Protein AF-A0A3A5ZE12-F1 (afdb_monomer)

Secondary structure (DSSP, 8-state):
-HHHHHHHHHSSSS---TTTS--HHHHHHHHHHHHHHHHS-TTHHHHHHHHHHHHHT-STTHHHHHHHHHHHHHHHTT-HHHHHHHHHHHHHHHHHTT-HHHHHHHHHHHHHHHHHH--SHHHHHHHHHHHHHHHHTT-HHHHHHHHHHHHHHHHHTT-HHHHHHHHHHHHHHHHHTT-HHHHHHHHHHHHHT--TTS-HHHHHHHHHHHHHHHHHTT-HHHHHHHHHHHHHHHHHHHHH-GGGHHHHHHHHHHHHHHHHHHHHHTT-HHHHHHHHHHHHHT--TTS-HHHHHHHHHHHHHHHHHTT-HHHHHHHHHHHHHHHHHH-HHHHHHHHHHHHHHHHHHT-HHHHHHHHHHHHHHHHHHHHHHHHHHHHHHHHHHHHHHHHHHHHHHHHHHHHHHHHHHHHHHHHHHHHHHHHHHHHHHHHHHHHHHHHHHHHHHHHHHHHHHHHHHHHHHHHHHHHHHHHHHHHHHSSS---HHHHHHHHHHHHHHHHHHHHHHHHHHHHHHHHTT-PPP--EEEEHHHHHHHHHHHHHT-TT-SEEEEEEES-S--EEEE-HHHHHHHHHHHHPPPTT----EEEEEEEEEETTTTEEEEEEET-GGGS-SSS-HHHHHHHHHHHHHHHHTT--EEEETT-TTSSEEEEEEE---

Structure (mmCIF, N/CA/C/O backbone):
data_AF-A0A3A5ZE12-F1
#
_entry.id   AF-A0A3A5ZE12-F1
#
loop_
_atom_site.group_PDB
_atom_site.id
_atom_site.type_symbol
_atom_site.label_atom_id
_atom_site.label_alt_id
_atom_site.label_comp_id
_atom_site.label_asym_id
_atom_site.label_entity_id
_atom_site.label_seq_id
_atom_site.pdbx_PDB_ins_code
_atom_site.Cartn_x
_atom_site.Cartn_y
_atom_site.Cartn_z
_atom_site.occupancy
_atom_site.B_iso_or_equiv
_atom_site.auth_seq_id
_atom_site.auth_comp_id
_atom_site.auth_asym_id
_atom_site.auth_atom_id
_atom_site.pdbx_PDB_model_num
ATOM 1 N N . MET A 1 1 ? -25.108 -9.020 -51.734 1.00 42.91 1 MET A N 1
ATOM 2 C CA . MET A 1 1 ? -24.804 -9.580 -50.394 1.00 42.91 1 MET A CA 1
ATOM 3 C C . MET A 1 1 ? -23.567 -10.488 -50.335 1.00 42.91 1 MET A C 1
ATOM 5 O O . MET A 1 1 ? -22.841 -10.381 -49.362 1.00 42.91 1 MET A O 1
ATOM 9 N N . LYS A 1 2 ? -23.220 -11.293 -51.356 1.00 32.78 2 LYS A N 1
ATOM 10 C CA . LYS A 1 2 ? -21.993 -12.132 -51.322 1.00 32.78 2 LYS A CA 1
ATOM 11 C C . LYS A 1 2 ? -20.644 -11.389 -51.457 1.00 32.78 2 LYS A C 1
ATOM 13 O O . LYS A 1 2 ? -19.633 -11.921 -51.027 1.00 32.78 2 LYS A O 1
ATOM 18 N N . ARG A 1 3 ? -20.609 -10.152 -51.980 1.00 30.02 3 ARG A N 1
ATOM 19 C CA . ARG A 1 3 ? -19.374 -9.330 -52.043 1.00 30.02 3 ARG A CA 1
ATOM 20 C C . ARG A 1 3 ? -19.064 -8.539 -50.760 1.00 30.02 3 ARG A C 1
ATOM 22 O O . ARG A 1 3 ? -17.924 -8.144 -50.570 1.00 30.02 3 ARG A O 1
ATOM 29 N N . ILE A 1 4 ? -20.040 -8.370 -49.864 1.00 37.66 4 ILE A N 1
ATOM 30 C CA . ILE A 1 4 ? -19.838 -7.712 -48.557 1.00 37.66 4 ILE A CA 1
ATOM 31 C C . ILE A 1 4 ? -19.303 -8.718 -47.524 1.00 37.66 4 ILE A C 1
ATOM 33 O O . ILE A 1 4 ? -18.450 -8.371 -46.717 1.00 37.66 4 ILE A O 1
ATOM 37 N N . LEU A 1 5 ? -19.696 -9.995 -47.616 1.00 32.47 5 LEU A N 1
ATOM 38 C CA . LEU A 1 5 ? -19.154 -11.057 -46.758 1.00 32.47 5 LEU A CA 1
ATOM 39 C C . LEU A 1 5 ? -17.683 -11.408 -47.055 1.00 32.47 5 LEU A C 1
ATOM 41 O O . LEU A 1 5 ? -16.949 -11.743 -46.131 1.00 32.47 5 LEU A O 1
ATOM 45 N N . ILE A 1 6 ? -17.220 -11.266 -48.303 1.00 34.75 6 ILE A N 1
ATOM 46 C CA . ILE A 1 6 ? -15.806 -11.500 -48.655 1.00 34.75 6 ILE A CA 1
ATOM 47 C C . ILE A 1 6 ? -14.908 -10.346 -48.171 1.00 34.75 6 ILE A C 1
ATOM 49 O O . ILE A 1 6 ? -13.786 -10.596 -47.744 1.00 34.75 6 ILE A O 1
ATOM 53 N N . LEU A 1 7 ? -15.405 -9.102 -48.124 1.00 31.80 7 LEU A N 1
ATOM 54 C CA . LEU A 1 7 ? -14.651 -7.987 -47.532 1.00 31.80 7 LEU A CA 1
ATOM 55 C C . LEU A 1 7 ? -14.525 -8.093 -46.002 1.00 31.80 7 LEU A C 1
ATOM 57 O O . LEU A 1 7 ? -13.509 -7.683 -45.451 1.00 31.80 7 LEU A O 1
ATOM 61 N N . ILE A 1 8 ? -15.504 -8.696 -45.321 1.00 36.19 8 ILE A N 1
ATOM 62 C CA . ILE A 1 8 ? -15.437 -8.928 -43.869 1.00 36.19 8 ILE A CA 1
ATOM 63 C C . ILE A 1 8 ? -14.463 -10.073 -43.528 1.00 36.19 8 ILE A C 1
ATOM 65 O O . ILE A 1 8 ? -13.807 -10.020 -42.493 1.00 36.19 8 ILE A O 1
ATOM 69 N N . HIS A 1 9 ? -14.283 -11.066 -44.408 1.00 27.56 9 HIS A N 1
ATOM 70 C CA . HIS A 1 9 ? -13.267 -12.116 -44.222 1.00 27.56 9 HIS A CA 1
ATOM 71 C C . HIS A 1 9 ? -11.833 -11.672 -44.563 1.00 27.56 9 HIS A C 1
ATOM 73 O O . HIS A 1 9 ? -10.890 -12.189 -43.973 1.00 27.56 9 HIS A O 1
ATOM 79 N N . VAL A 1 10 ? -11.640 -10.677 -45.438 1.00 31.19 10 VAL A N 1
ATOM 80 C CA . VAL A 1 10 ? -10.299 -10.120 -45.722 1.00 31.19 10 VAL A CA 1
ATOM 81 C C . VAL A 1 10 ? -9.859 -9.095 -44.660 1.00 31.19 10 VAL A C 1
ATOM 83 O O . VAL A 1 10 ? -8.667 -8.967 -44.401 1.00 31.19 10 VAL A O 1
ATOM 86 N N . LEU A 1 11 ? -10.796 -8.456 -43.947 1.00 33.34 11 LEU A N 1
ATOM 87 C CA . LEU A 1 11 ? -10.498 -7.626 -42.766 1.00 33.34 11 LEU A CA 1
ATOM 88 C C . LEU A 1 11 ? -10.143 -8.438 -41.503 1.00 33.34 11 LEU A C 1
ATOM 90 O O . LEU A 1 11 ? -9.553 -7.882 -40.581 1.00 33.34 11 LEU A O 1
ATOM 94 N N . PHE A 1 12 ? -10.437 -9.744 -41.473 1.00 34.06 12 PHE A N 1
ATOM 95 C CA . PHE A 1 12 ? -10.128 -10.637 -40.345 1.00 34.06 12 PHE A CA 1
ATOM 96 C C . PHE A 1 12 ? -8.937 -11.585 -40.576 1.00 34.06 12 PHE A C 1
ATOM 98 O O . PHE A 1 12 ? -8.548 -12.298 -39.658 1.00 34.06 12 PHE A O 1
ATOM 105 N N . CYS A 1 13 ? -8.320 -11.595 -41.764 1.00 29.05 13 CYS A N 1
ATOM 106 C CA . CYS A 1 13 ? -7.196 -12.494 -42.091 1.00 29.05 13 CYS A CA 1
ATOM 107 C C . CYS A 1 13 ? -5.897 -11.773 -42.506 1.00 29.05 13 CYS A C 1
ATOM 109 O O . CYS A 1 13 ? -4.994 -12.399 -43.051 1.00 29.05 13 CYS A O 1
ATOM 111 N N . GLY A 1 14 ? -5.773 -10.473 -42.214 1.00 31.03 14 GLY A N 1
ATOM 112 C CA . GLY A 1 14 ? -4.544 -9.689 -42.417 1.00 31.03 14 GLY A CA 1
ATOM 113 C C . GLY A 1 14 ? -3.763 -9.348 -41.140 1.00 31.03 14 GLY A C 1
ATOM 114 O O . GLY A 1 14 ? -2.782 -8.616 -41.216 1.00 31.03 14 GLY A O 1
ATOM 115 N N . TYR A 1 15 ? -4.177 -9.847 -39.972 1.00 34.88 15 TYR A N 1
ATOM 116 C CA . TYR A 1 15 ? -3.511 -9.587 -38.692 1.00 34.88 15 TYR A CA 1
ATOM 117 C C . TYR A 1 15 ? -2.670 -10.788 -38.262 1.00 34.88 15 TYR A C 1
ATOM 119 O O . TYR A 1 15 ? -3.029 -11.527 -37.351 1.00 34.88 15 TYR A O 1
ATOM 127 N N . ILE A 1 16 ? -1.517 -10.970 -38.902 1.00 28.91 16 ILE A N 1
ATOM 128 C CA . ILE A 1 16 ? -0.431 -11.735 -38.286 1.00 28.91 16 ILE A CA 1
ATOM 129 C C . ILE A 1 16 ? 0.417 -10.715 -37.529 1.00 28.91 16 ILE A C 1
ATOM 131 O O . ILE A 1 16 ? 1.298 -10.066 -38.084 1.00 28.91 16 ILE A O 1
ATOM 135 N N . CYS A 1 17 ? 0.069 -10.520 -36.259 1.00 33.88 17 CYS A N 1
ATOM 136 C CA . CYS A 1 17 ? 0.904 -9.823 -35.292 1.00 33.88 17 CYS A CA 1
ATOM 137 C C . CYS A 1 17 ? 2.052 -10.767 -34.894 1.00 33.88 17 CYS A C 1
ATOM 139 O O . CYS A 1 17 ? 1.764 -11.827 -34.340 1.00 33.88 17 CYS A O 1
ATOM 141 N N . PRO A 1 18 ? 3.335 -10.427 -35.109 1.00 34.88 18 PRO A N 1
ATOM 142 C CA . PRO A 1 18 ? 4.434 -11.285 -34.659 1.00 34.88 18 PRO A CA 1
ATOM 143 C C . PRO A 1 18 ? 4.606 -11.306 -33.131 1.00 34.88 18 PRO A C 1
ATOM 145 O O . PRO A 1 18 ? 5.310 -12.164 -32.617 1.00 34.88 18 PRO A O 1
ATOM 148 N N . LEU A 1 19 ? 3.984 -10.372 -32.400 1.00 41.72 19 LEU A N 1
ATOM 149 C CA . LEU A 1 19 ? 4.174 -10.194 -30.951 1.00 41.72 19 LEU A CA 1
ATOM 150 C C . LEU A 1 19 ? 3.008 -10.703 -30.087 1.00 41.72 19 LEU A C 1
ATOM 152 O O . LEU A 1 19 ? 3.126 -10.721 -28.867 1.00 41.72 19 LEU A O 1
ATOM 156 N N . LEU A 1 20 ? 1.897 -11.119 -30.703 1.00 37.81 20 LEU A N 1
ATOM 157 C CA . LEU A 1 20 ? 0.703 -11.634 -30.011 1.00 37.81 20 LEU A CA 1
ATOM 158 C C . LEU A 1 20 ? 0.086 -12.865 -30.690 1.00 37.81 20 LEU A C 1
ATOM 160 O O . LEU A 1 20 ? -1.013 -13.275 -30.324 1.00 37.81 20 LEU A O 1
ATOM 164 N N . ALA A 1 21 ? 0.768 -13.478 -31.663 1.00 37.25 21 ALA A N 1
ATOM 165 C CA . ALA A 1 21 ? 0.432 -14.851 -32.014 1.00 37.25 21 ALA A CA 1
ATOM 166 C C . ALA A 1 21 ? 0.634 -15.701 -30.751 1.00 37.25 21 ALA A C 1
ATOM 168 O O . ALA A 1 21 ? 1.714 -15.651 -30.162 1.00 37.25 21 ALA A O 1
ATOM 169 N N . GLU A 1 22 ? -0.395 -16.437 -30.314 1.00 45.94 22 GLU A N 1
ATOM 170 C CA . GLU A 1 22 ? -0.215 -17.509 -29.334 1.00 45.94 22 GLU A CA 1
ATOM 171 C C . GLU A 1 22 ? 0.914 -18.395 -29.854 1.00 45.94 22 GLU A C 1
ATOM 173 O O . GLU A 1 22 ? 0.759 -19.107 -30.850 1.00 45.94 22 GLU A O 1
ATOM 178 N N . ASP A 1 23 ? 2.088 -18.276 -29.235 1.00 59.88 23 ASP A N 1
ATOM 179 C CA . ASP A 1 23 ? 3.236 -19.069 -29.619 1.00 59.88 23 ASP A CA 1
ATOM 180 C C . ASP A 1 23 ? 2.893 -20.520 -29.288 1.00 59.88 23 ASP A C 1
ATOM 182 O O . ASP A 1 23 ? 2.953 -20.968 -28.141 1.00 59.88 23 ASP A O 1
ATOM 186 N N . THR A 1 24 ? 2.473 -21.255 -30.315 1.00 62.84 24 THR A N 1
ATOM 187 C CA . THR A 1 24 ? 2.151 -22.680 -30.216 1.00 62.84 24 THR A CA 1
ATOM 188 C C . THR A 1 24 ? 3.301 -23.481 -29.592 1.00 62.84 24 THR A C 1
ATOM 190 O O . THR A 1 24 ? 3.052 -24.526 -28.990 1.00 62.84 24 THR A O 1
ATOM 193 N N . GLY A 1 25 ? 4.546 -22.991 -29.674 1.00 75.75 25 GLY A N 1
ATOM 194 C CA . GLY A 1 25 ? 5.701 -23.529 -28.961 1.00 75.75 25 GLY A CA 1
ATOM 195 C C . GLY A 1 25 ? 5.651 -23.273 -27.453 1.00 75.75 25 GLY A C 1
ATOM 196 O O . GLY A 1 25 ? 5.839 -24.211 -26.678 1.00 75.75 25 GLY A O 1
ATOM 197 N N . ALA A 1 26 ? 5.336 -22.049 -27.026 1.00 81.06 26 ALA A N 1
ATOM 198 C CA . ALA A 1 26 ? 5.199 -21.695 -25.614 1.00 81.06 26 ALA A CA 1
ATOM 199 C C . ALA A 1 26 ? 4.070 -22.476 -24.922 1.00 81.06 26 ALA A C 1
ATOM 201 O O . ALA A 1 26 ? 4.271 -22.980 -23.818 1.00 81.06 26 ALA A O 1
ATOM 202 N N . VAL A 1 27 ? 2.917 -22.645 -25.581 1.00 83.06 27 VAL A N 1
ATOM 203 C CA . VAL A 1 27 ? 1.800 -23.454 -25.052 1.00 83.06 27 VAL A CA 1
ATOM 204 C C . VAL A 1 27 ? 2.215 -24.920 -24.909 1.00 83.06 27 VAL A C 1
ATOM 206 O O . VAL A 1 27 ? 2.081 -25.497 -23.833 1.00 83.06 27 VAL A O 1
ATOM 209 N N . ARG A 1 28 ? 2.833 -25.511 -25.943 1.00 86.62 28 ARG A N 1
ATOM 210 C CA . ARG A 1 28 ? 3.355 -26.890 -25.870 1.00 86.62 28 ARG A CA 1
ATOM 211 C C . ARG A 1 28 ? 4.376 -27.074 -24.748 1.00 86.62 28 ARG A C 1
ATOM 213 O O . ARG A 1 28 ? 4.396 -28.122 -24.105 1.00 86.62 28 ARG A O 1
ATOM 220 N N . TYR A 1 29 ? 5.232 -26.080 -24.520 1.00 89.06 29 TYR A N 1
ATOM 221 C CA . TYR A 1 29 ? 6.212 -26.115 -23.439 1.00 89.06 29 TYR A CA 1
ATOM 222 C C . TYR A 1 29 ? 5.541 -26.069 -22.058 1.00 89.06 29 TYR A C 1
ATOM 224 O O . TYR A 1 29 ? 5.881 -26.877 -21.190 1.00 89.06 29 TYR A O 1
ATOM 232 N N . GLN A 1 30 ? 4.546 -25.192 -21.873 1.00 91.44 30 GLN A N 1
ATOM 233 C CA . GLN A 1 30 ? 3.726 -25.140 -20.657 1.00 91.44 30 GLN A CA 1
ATOM 234 C C . GLN A 1 30 ? 3.054 -26.486 -20.388 1.00 91.44 30 GLN A C 1
ATOM 236 O O . GLN A 1 30 ? 3.224 -27.047 -19.305 1.00 91.44 30 GLN A O 1
ATOM 241 N N . ASP A 1 31 ? 2.375 -27.041 -21.392 1.00 90.31 31 ASP A N 1
ATOM 242 C CA . ASP A 1 31 ? 1.675 -28.321 -21.288 1.00 90.31 31 ASP A CA 1
ATOM 243 C C . ASP A 1 31 ? 2.627 -29.464 -20.935 1.00 90.31 31 ASP A C 1
ATOM 245 O O . ASP A 1 31 ? 2.305 -30.310 -20.101 1.00 90.31 31 ASP A O 1
ATOM 249 N N . SER A 1 32 ? 3.827 -29.484 -21.522 1.00 93.06 32 SER A N 1
ATOM 250 C CA . SER A 1 32 ? 4.834 -30.501 -21.215 1.00 93.06 32 SER A CA 1
ATOM 251 C C . SER A 1 32 ? 5.255 -30.462 -19.744 1.00 93.06 32 SER A C 1
ATOM 253 O O . SER A 1 32 ? 5.360 -31.513 -19.113 1.00 93.06 32 SER A O 1
ATOM 255 N N . ILE A 1 33 ? 5.484 -29.270 -19.186 1.00 92.50 33 ILE A N 1
ATOM 256 C CA . ILE A 1 33 ? 5.850 -29.098 -17.772 1.00 92.50 33 ILE A CA 1
ATOM 257 C C . ILE A 1 33 ? 4.685 -29.492 -16.859 1.00 92.50 33 ILE A C 1
ATOM 259 O O . ILE A 1 33 ? 4.870 -30.224 -15.883 1.00 92.50 33 ILE A O 1
ATOM 263 N N . LEU A 1 34 ? 3.473 -29.039 -17.179 1.00 94.25 34 LEU A N 1
ATOM 264 C CA . LEU A 1 34 ? 2.285 -29.339 -16.382 1.00 94.25 34 LEU A CA 1
ATOM 265 C C . LEU A 1 34 ? 1.956 -30.835 -16.391 1.00 94.25 34 LEU A C 1
ATOM 267 O O . LEU A 1 34 ? 1.650 -31.397 -15.341 1.00 94.25 34 LEU A O 1
ATOM 271 N N . LYS A 1 35 ? 2.140 -31.512 -17.529 1.00 95.69 35 LYS A N 1
ATOM 272 C CA . LYS A 1 35 ? 1.979 -32.964 -17.635 1.00 95.69 35 LYS A CA 1
ATOM 273 C C . LYS A 1 35 ? 2.944 -33.712 -16.718 1.00 95.69 35 LYS A C 1
ATOM 275 O O . LYS A 1 35 ? 2.540 -34.679 -16.080 1.00 95.69 35 LYS A O 1
ATOM 280 N N . VAL A 1 36 ? 4.197 -33.262 -16.607 1.00 95.62 36 VAL A N 1
ATOM 281 C CA . VAL A 1 36 ? 5.144 -33.832 -15.635 1.00 95.62 36 VAL A CA 1
ATOM 282 C C . VAL A 1 36 ? 4.627 -33.622 -14.212 1.00 95.62 36 VAL A C 1
ATOM 284 O O . VAL A 1 36 ? 4.564 -34.589 -13.454 1.00 95.62 36 VAL A O 1
ATOM 287 N N . ALA A 1 37 ? 4.178 -32.413 -13.861 1.00 95.06 37 ALA A N 1
ATOM 288 C CA . ALA A 1 37 ? 3.614 -32.141 -12.536 1.00 95.06 37 ALA A CA 1
ATOM 289 C C . ALA A 1 37 ? 2.429 -33.064 -12.196 1.00 95.06 37 ALA A C 1
ATOM 291 O O . ALA A 1 37 ? 2.332 -33.558 -11.070 1.00 95.06 37 ALA A O 1
ATOM 292 N N . ASP A 1 38 ? 1.559 -33.343 -13.167 1.00 94.94 38 ASP A N 1
ATOM 293 C CA . ASP A 1 38 ? 0.382 -34.196 -12.979 1.00 94.94 38 ASP A CA 1
ATOM 294 C C . ASP A 1 38 ? 0.743 -35.672 -12.750 1.00 94.94 38 ASP A C 1
ATOM 296 O O . ASP A 1 38 ? 0.032 -36.366 -12.021 1.00 94.94 38 ASP A O 1
ATOM 300 N N . THR A 1 39 ? 1.878 -36.141 -13.285 1.00 96.94 39 THR A N 1
ATOM 301 C CA . THR A 1 39 ? 2.392 -37.497 -13.003 1.00 96.94 39 THR A CA 1
ATOM 302 C C . THR A 1 39 ? 3.013 -37.648 -11.612 1.00 96.94 39 THR A C 1
ATOM 304 O O . THR A 1 39 ? 3.085 -38.763 -11.096 1.00 96.94 39 THR A O 1
ATOM 307 N N . LEU A 1 40 ? 3.449 -36.552 -10.979 1.00 96.88 40 LEU A N 1
ATOM 308 C CA . LEU A 1 40 ? 4.008 -36.581 -9.624 1.00 96.88 40 LEU A CA 1
ATOM 309 C C . LEU A 1 40 ? 2.904 -36.827 -8.586 1.00 96.88 40 LEU A C 1
ATOM 311 O O . LEU A 1 40 ? 1.779 -36.380 -8.791 1.00 96.88 40 LEU A O 1
ATOM 315 N N . PRO A 1 41 ? 3.187 -37.468 -7.438 1.00 95.62 41 PRO A N 1
ATOM 316 C CA . PRO A 1 41 ? 2.190 -37.659 -6.386 1.00 95.62 41 PRO A CA 1
ATOM 317 C C . PRO A 1 41 ? 1.743 -36.317 -5.786 1.00 95.62 41 PRO A C 1
ATOM 319 O O . PRO A 1 41 ? 2.576 -35.436 -5.564 1.00 95.62 41 PRO A O 1
ATOM 322 N N . ALA A 1 42 ? 0.447 -36.188 -5.467 1.00 95.25 42 ALA A N 1
ATOM 323 C CA . ALA A 1 42 ? -0.191 -35.001 -4.874 1.00 95.25 42 ALA A CA 1
ATOM 324 C C . ALA A 1 42 ? 0.251 -34.758 -3.414 1.00 95.25 42 ALA A C 1
ATOM 326 O O . ALA A 1 42 ? -0.520 -34.872 -2.466 1.00 95.25 42 ALA A O 1
ATOM 327 N N . THR A 1 43 ? 1.539 -34.490 -3.250 1.00 95.81 43 THR A N 1
ATOM 328 C CA . THR A 1 43 ? 2.252 -34.298 -1.989 1.00 95.81 43 THR A CA 1
ATOM 329 C C . THR A 1 43 ? 3.206 -33.113 -2.134 1.00 95.81 43 THR A C 1
ATOM 331 O O . THR A 1 43 ? 3.246 -32.446 -3.177 1.00 95.81 43 THR A O 1
ATOM 334 N N . LEU A 1 44 ? 4.054 -32.908 -1.121 1.00 96.44 44 LEU A N 1
ATOM 335 C CA . LEU A 1 44 ? 5.119 -31.911 -1.141 1.00 96.44 44 LEU A CA 1
ATOM 336 C C . LEU A 1 44 ? 5.996 -31.993 -2.402 1.00 96.44 44 LEU A C 1
ATOM 338 O O . LEU A 1 44 ? 6.391 -30.955 -2.914 1.00 96.44 44 LEU A O 1
ATOM 342 N N . VAL A 1 45 ? 6.231 -33.190 -2.954 1.00 97.69 45 VAL A N 1
ATOM 343 C CA . VAL A 1 45 ? 7.042 -33.380 -4.172 1.00 97.69 45 VAL A CA 1
ATOM 344 C C . VAL A 1 45 ? 6.488 -32.577 -5.352 1.00 97.69 45 VAL A C 1
ATOM 346 O O . VAL A 1 45 ? 7.233 -31.857 -6.018 1.00 97.69 45 VAL A O 1
ATOM 349 N N . ARG A 1 46 ? 5.173 -32.648 -5.590 1.00 97.94 46 ARG A N 1
ATOM 350 C CA . ARG A 1 46 ? 4.526 -31.896 -6.672 1.00 97.94 46 ARG A CA 1
ATOM 351 C C . ARG A 1 46 ? 4.531 -30.392 -6.390 1.00 97.94 46 ARG A C 1
ATOM 353 O O . ARG A 1 46 ? 4.772 -29.614 -7.309 1.00 97.94 46 ARG A O 1
ATOM 360 N N . LEU A 1 47 ? 4.316 -29.979 -5.138 1.00 98.12 47 LEU A N 1
ATOM 361 C CA . LEU A 1 47 ? 4.366 -28.562 -4.749 1.00 98.12 47 LEU A CA 1
ATOM 362 C C . LEU A 1 47 ? 5.758 -27.957 -4.952 1.00 98.12 47 LEU A C 1
ATOM 364 O O . LEU A 1 47 ? 5.878 -26.869 -5.507 1.00 98.12 47 LEU A O 1
ATOM 368 N N . THR A 1 48 ? 6.810 -28.672 -4.555 1.00 97.81 48 THR A N 1
ATOM 369 C CA . THR A 1 48 ? 8.202 -28.255 -4.761 1.00 97.81 48 THR A CA 1
ATOM 370 C C . THR A 1 48 ? 8.529 -28.147 -6.250 1.00 97.81 48 THR A C 1
ATOM 372 O O . THR A 1 48 ? 9.091 -27.137 -6.664 1.00 97.81 48 THR A O 1
ATOM 375 N N . TYR A 1 49 ? 8.097 -29.112 -7.069 1.00 97.94 49 TYR A N 1
ATOM 376 C CA . TYR A 1 49 ? 8.272 -29.043 -8.522 1.00 97.94 49 TYR A CA 1
ATOM 377 C C . TYR A 1 49 ? 7.576 -27.818 -9.133 1.00 97.94 49 TYR A C 1
ATOM 379 O O . TYR A 1 49 ? 8.201 -27.044 -9.856 1.00 97.94 49 TYR A O 1
ATOM 387 N N . LEU A 1 50 ? 6.298 -27.594 -8.806 1.00 97.94 50 LEU A N 1
ATOM 388 C CA . LEU A 1 50 ? 5.537 -26.444 -9.309 1.00 97.94 50 LEU A CA 1
ATOM 389 C C . LEU A 1 50 ? 6.127 -25.109 -8.844 1.00 97.94 50 LEU A C 1
ATOM 391 O O . LEU A 1 50 ? 6.182 -24.162 -9.628 1.00 97.94 50 LEU A O 1
ATOM 395 N N . ARG A 1 51 ? 6.616 -25.039 -7.600 1.00 97.69 51 ARG A N 1
ATOM 396 C CA . ARG A 1 51 ? 7.341 -23.876 -7.078 1.00 97.69 51 ARG A CA 1
ATOM 397 C C . ARG A 1 51 ? 8.576 -23.581 -7.915 1.00 97.69 51 ARG A C 1
ATOM 399 O O . ARG A 1 51 ? 8.778 -22.430 -8.284 1.00 97.69 51 ARG A O 1
ATOM 406 N N . ASP A 1 52 ? 9.377 -24.593 -8.230 1.00 96.88 52 ASP A N 1
ATOM 407 C CA . ASP A 1 52 ? 10.599 -24.407 -9.017 1.00 96.88 52 ASP A CA 1
ATOM 408 C C . ASP A 1 52 ? 10.283 -23.945 -10.440 1.00 96.88 52 ASP A C 1
ATOM 410 O O . ASP A 1 52 ? 10.964 -23.067 -10.969 1.00 96.88 52 ASP A O 1
ATOM 414 N N . MET A 1 53 ? 9.214 -24.472 -11.045 1.00 96.44 53 MET A N 1
ATOM 415 C CA . MET A 1 53 ? 8.759 -24.023 -12.362 1.00 96.44 53 MET A CA 1
ATOM 416 C C . MET A 1 53 ? 8.272 -22.572 -12.326 1.00 96.44 53 MET A C 1
ATOM 418 O O . MET A 1 53 ? 8.678 -21.788 -13.181 1.00 96.44 53 MET A O 1
ATOM 422 N N . ALA A 1 54 ? 7.480 -22.183 -11.323 1.00 96.81 54 ALA A N 1
ATOM 423 C CA . ALA A 1 54 ? 7.037 -20.799 -11.153 1.00 96.81 54 ALA A CA 1
ATOM 424 C C . ALA A 1 54 ? 8.213 -19.842 -10.881 1.00 96.81 54 ALA A C 1
ATOM 426 O O . ALA A 1 54 ? 8.283 -18.759 -11.459 1.00 96.81 54 ALA A O 1
ATOM 427 N N . TYR A 1 55 ? 9.177 -20.256 -10.054 1.00 95.75 55 TYR A N 1
ATOM 428 C CA . TYR A 1 55 ? 10.362 -19.464 -9.723 1.00 95.75 55 TYR A CA 1
ATOM 429 C C . TYR A 1 55 ? 11.279 -19.236 -10.932 1.00 95.75 55 TYR A C 1
ATOM 431 O O . TYR A 1 55 ? 11.735 -18.116 -11.157 1.00 95.75 55 TYR A O 1
ATOM 439 N N . LYS A 1 56 ? 11.521 -20.264 -11.751 1.00 95.12 56 LYS A N 1
ATOM 440 C CA . LYS A 1 56 ? 12.370 -20.156 -12.952 1.00 95.12 56 LYS A CA 1
ATOM 441 C C . LYS A 1 56 ? 11.739 -19.344 -14.084 1.00 95.12 56 LYS A C 1
ATOM 443 O O . LYS A 1 56 ? 12.457 -18.868 -14.958 1.00 95.12 56 LYS A O 1
ATOM 448 N N . HIS A 1 57 ? 10.419 -19.179 -14.069 1.00 94.81 57 HIS A N 1
ATOM 449 C CA . HIS A 1 57 ? 9.666 -18.583 -15.168 1.00 94.81 57 HIS A CA 1
ATOM 450 C C . HIS A 1 57 ? 8.823 -17.393 -14.706 1.00 94.81 57 HIS A C 1
ATOM 452 O O . HIS A 1 57 ? 7.616 -17.350 -14.926 1.00 94.81 57 HIS A O 1
ATOM 458 N N . GLN A 1 58 ? 9.440 -16.383 -14.092 1.00 92.81 58 GLN A N 1
ATOM 459 C CA . GLN A 1 58 ? 8.729 -15.180 -13.635 1.00 92.81 58 GLN A CA 1
ATOM 460 C C . GLN A 1 58 ? 8.448 -14.167 -14.763 1.00 92.81 58 GLN A C 1
ATOM 462 O O . GLN A 1 58 ? 8.085 -13.017 -14.501 1.00 92.81 58 GLN A O 1
ATOM 467 N N . TYR A 1 59 ? 8.575 -14.573 -16.025 1.00 90.69 59 TYR A N 1
ATOM 468 C CA . TYR A 1 59 ? 8.352 -13.771 -17.229 1.00 90.69 59 TYR A CA 1
ATOM 469 C C . TYR A 1 59 ? 7.211 -14.334 -18.093 1.00 90.69 59 TYR A C 1
ATOM 471 O O . TYR A 1 59 ? 6.825 -15.500 -17.974 1.00 90.69 59 TYR A O 1
ATOM 479 N N . ALA A 1 60 ? 6.644 -13.486 -18.953 1.00 86.25 60 ALA A N 1
ATOM 480 C CA . ALA A 1 60 ? 5.587 -13.887 -19.875 1.00 86.25 60 ALA A CA 1
ATOM 481 C C . ALA A 1 60 ? 6.139 -14.806 -20.988 1.00 86.25 60 ALA A C 1
ATOM 483 O O . ALA A 1 60 ? 7.296 -14.647 -21.378 1.00 86.25 60 ALA A O 1
ATOM 484 N N . PRO A 1 61 ? 5.340 -15.753 -21.516 1.00 88.25 61 PRO A N 1
ATOM 485 C CA . PRO A 1 61 ? 3.938 -16.037 -21.175 1.00 88.25 61 PRO A CA 1
ATOM 486 C C . PRO A 1 61 ? 3.750 -17.053 -20.027 1.00 88.25 61 PRO A C 1
ATOM 488 O O . PRO A 1 61 ? 2.628 -17.461 -19.747 1.00 88.25 61 PRO A O 1
ATOM 491 N N . TYR A 1 62 ? 4.828 -17.503 -19.381 1.00 92.25 62 TYR A N 1
ATOM 492 C CA . TYR A 1 62 ? 4.825 -18.658 -18.471 1.00 92.25 62 TYR A CA 1
ATOM 493 C C . TYR A 1 62 ? 4.405 -18.341 -17.031 1.00 92.25 62 TYR A C 1
ATOM 495 O O . TYR A 1 62 ? 3.786 -19.170 -16.358 1.00 92.25 62 TYR A O 1
ATOM 503 N N . ASN A 1 63 ? 4.754 -17.145 -16.559 1.00 92.12 63 ASN A N 1
ATOM 504 C CA . ASN A 1 63 ? 4.601 -16.714 -15.171 1.00 92.12 63 ASN A CA 1
ATOM 505 C C . ASN A 1 63 ? 3.201 -16.935 -14.596 1.00 92.12 63 ASN A C 1
ATOM 507 O O . ASN A 1 63 ? 3.070 -17.523 -13.521 1.00 92.12 63 ASN A O 1
ATOM 511 N N . MET A 1 64 ? 2.159 -16.513 -15.311 1.00 93.25 64 MET A N 1
ATOM 512 C CA . MET A 1 64 ? 0.781 -16.638 -14.841 1.00 93.25 64 MET A CA 1
ATOM 513 C C . MET A 1 64 ? 0.367 -18.110 -14.748 1.00 93.25 64 MET A C 1
ATOM 515 O O . MET A 1 64 ? -0.188 -18.525 -13.730 1.00 93.25 64 MET A O 1
ATOM 519 N N . THR A 1 65 ? 0.684 -18.913 -15.767 1.00 95.31 65 THR A N 1
ATOM 520 C CA . THR A 1 65 ? 0.310 -20.332 -15.844 1.00 95.31 65 THR A CA 1
ATOM 521 C C . THR A 1 65 ? 0.887 -21.128 -14.676 1.00 95.31 65 THR A C 1
ATOM 523 O O . THR A 1 65 ? 0.148 -21.781 -13.936 1.00 95.31 65 THR A O 1
ATOM 526 N N . PHE A 1 66 ? 2.201 -21.050 -14.456 1.00 96.69 66 PHE A N 1
ATOM 527 C CA . PHE A 1 66 ? 2.842 -21.843 -13.404 1.00 96.69 66 PHE A CA 1
ATOM 528 C C . PHE A 1 66 ? 2.513 -21.336 -11.998 1.00 96.69 66 PHE A C 1
ATOM 530 O O . PHE A 1 66 ? 2.318 -22.151 -11.096 1.00 96.69 66 PHE A O 1
ATOM 537 N N . SER A 1 67 ? 2.362 -20.021 -11.811 1.00 97.19 67 SER A N 1
ATOM 538 C CA . SER A 1 67 ? 1.938 -19.454 -10.521 1.00 97.19 67 SER A CA 1
ATOM 539 C C . SER A 1 67 ? 0.504 -19.856 -10.168 1.00 97.19 67 SER A C 1
ATOM 541 O O . SER A 1 67 ? 0.237 -20.227 -9.025 1.00 97.19 67 SER A O 1
ATOM 543 N N . THR A 1 68 ? -0.399 -19.875 -11.159 1.00 97.38 68 THR A N 1
ATOM 544 C CA . THR A 1 68 ? -1.785 -20.351 -10.991 1.00 97.38 68 THR A CA 1
ATOM 545 C C . THR A 1 68 ? -1.796 -21.822 -10.603 1.00 97.38 68 THR A C 1
ATOM 547 O O . THR A 1 68 ? -2.408 -22.194 -9.603 1.00 97.38 68 THR A O 1
ATOM 550 N N . ARG A 1 69 ? -1.055 -22.664 -11.338 1.00 97.50 69 ARG A N 1
ATOM 551 C CA . ARG A 1 69 ? -0.996 -24.100 -11.048 1.00 97.50 69 ARG A CA 1
ATOM 552 C C . ARG A 1 69 ? -0.444 -24.380 -9.651 1.00 97.50 69 ARG A C 1
ATOM 554 O O . ARG A 1 69 ? -0.972 -25.262 -8.974 1.00 97.50 69 ARG A O 1
ATOM 561 N N . LEU A 1 70 ? 0.592 -23.650 -9.227 1.00 98.44 70 LEU A N 1
ATOM 562 C CA . LEU A 1 70 ? 1.152 -23.746 -7.879 1.00 98.44 70 LEU A CA 1
ATOM 563 C C . LEU A 1 70 ? 0.111 -23.381 -6.815 1.00 98.44 70 LEU A C 1
ATOM 565 O O . LEU A 1 70 ? -0.089 -24.152 -5.878 1.00 98.44 70 LEU A O 1
ATOM 569 N N . TYR A 1 71 ? -0.554 -22.235 -6.975 1.00 98.12 71 TYR A N 1
ATOM 570 C CA . TYR A 1 71 ? -1.575 -21.753 -6.046 1.00 98.12 71 TYR A CA 1
ATOM 571 C C . TYR A 1 71 ? -2.721 -22.763 -5.892 1.00 98.12 71 TYR A C 1
ATOM 573 O O . TYR A 1 71 ? -3.061 -23.159 -4.778 1.00 98.12 71 TYR A O 1
ATOM 581 N N . GLU A 1 72 ? -3.269 -23.251 -7.008 1.00 98.06 72 GLU A N 1
ATOM 582 C CA . GLU A 1 72 ? -4.362 -24.225 -6.993 1.00 98.06 72 GLU A CA 1
ATOM 583 C C . GLU A 1 72 ? -3.959 -25.565 -6.374 1.00 98.06 72 GLU A C 1
ATOM 585 O O . GLU A 1 72 ? -4.729 -26.148 -5.608 1.00 98.06 72 GLU A O 1
ATOM 590 N N . GLU A 1 73 ? -2.763 -26.072 -6.693 1.00 98.06 73 GLU A N 1
ATOM 591 C CA . GLU A 1 73 ? -2.278 -27.326 -6.117 1.00 98.06 73 GLU A CA 1
ATOM 592 C C . GLU A 1 73 ? -2.080 -27.195 -4.606 1.00 98.06 73 GLU A C 1
ATOM 594 O O . GLU A 1 73 ? -2.508 -28.068 -3.851 1.00 98.06 73 GLU A O 1
ATOM 599 N N . ALA A 1 74 ? -1.474 -26.094 -4.159 1.00 97.94 74 ALA A N 1
ATOM 600 C CA . ALA A 1 74 ? -1.242 -25.834 -2.746 1.00 97.94 74 ALA A CA 1
ATOM 601 C C . ALA A 1 74 ? -2.554 -25.705 -1.973 1.00 97.94 74 ALA A C 1
ATOM 603 O O . ALA A 1 74 ? -2.695 -26.316 -0.913 1.00 97.94 74 ALA A O 1
ATOM 604 N N . ARG A 1 75 ? -3.545 -25.020 -2.552 1.00 97.56 75 ARG A N 1
ATOM 605 C CA . ARG A 1 75 ? -4.890 -24.900 -1.987 1.00 97.56 75 ARG A CA 1
ATOM 606 C C . ARG A 1 75 ? -5.596 -26.252 -1.879 1.00 97.56 75 ARG A C 1
ATOM 608 O O . ARG A 1 75 ? -6.183 -26.558 -0.842 1.00 97.56 75 ARG A O 1
ATOM 615 N N . ARG A 1 76 ? -5.509 -27.107 -2.909 1.00 97.56 76 ARG A N 1
ATOM 616 C CA . ARG A 1 76 ? -6.060 -28.481 -2.868 1.00 97.56 76 ARG A CA 1
ATOM 617 C C . ARG A 1 76 ? -5.410 -29.320 -1.770 1.00 97.56 76 ARG A C 1
ATOM 619 O O . ARG A 1 76 ? -6.103 -30.066 -1.084 1.00 97.56 76 ARG A O 1
ATOM 626 N N . GLN A 1 77 ? -4.100 -29.172 -1.587 1.00 97.62 77 GLN A N 1
ATOM 627 C CA . GLN A 1 77 ? -3.341 -29.864 -0.544 1.00 97.62 77 GLN A CA 1
ATOM 628 C C . GLN A 1 77 ? -3.415 -29.175 0.833 1.00 97.62 77 GLN A C 1
ATOM 630 O O . GLN A 1 77 ? -2.843 -29.692 1.790 1.00 97.62 77 GLN A O 1
ATOM 635 N N . LYS A 1 78 ? -4.116 -28.034 0.953 1.00 96.69 78 LYS A N 1
ATOM 636 C CA . LYS A 1 78 ? -4.202 -27.199 2.167 1.00 96.69 78 LYS A CA 1
ATOM 637 C C . LYS A 1 78 ? -2.826 -26.824 2.734 1.00 96.69 78 LYS A C 1
ATOM 639 O O . LYS A 1 78 ? -2.613 -26.839 3.945 1.00 96.69 78 LYS A O 1
ATOM 644 N N . ASN A 1 79 ? -1.877 -26.512 1.854 1.00 96.94 79 ASN A N 1
ATOM 645 C CA . ASN A 1 79 ? -0.524 -26.123 2.233 1.00 96.94 79 ASN A CA 1
ATOM 646 C C . ASN A 1 79 ? -0.352 -24.601 2.157 1.00 96.94 79 ASN A C 1
ATOM 648 O O . ASN A 1 79 ? -0.012 -24.056 1.106 1.00 96.94 79 ASN A O 1
ATOM 652 N N . ALA A 1 80 ? -0.530 -23.934 3.298 1.00 95.75 80 ALA A N 1
ATOM 653 C CA . ALA A 1 80 ? -0.521 -22.476 3.402 1.00 95.75 80 ALA A CA 1
ATOM 654 C C . ALA A 1 80 ? 0.775 -21.814 2.906 1.00 95.75 80 ALA A C 1
ATOM 656 O O . ALA A 1 80 ? 0.730 -20.740 2.312 1.00 95.75 80 ALA A O 1
ATOM 657 N N . PHE A 1 81 ? 1.935 -22.450 3.106 1.00 96.19 81 PHE A N 1
ATOM 658 C CA . PHE A 1 81 ? 3.217 -21.885 2.679 1.00 96.19 81 PHE A CA 1
ATOM 659 C C . PHE A 1 81 ? 3.309 -21.774 1.151 1.00 96.19 81 PHE A C 1
ATOM 661 O O . PHE A 1 81 ? 3.622 -20.709 0.614 1.00 96.19 81 PHE A O 1
ATOM 668 N N . TYR A 1 82 ? 3.003 -22.864 0.440 1.00 97.25 82 TYR A N 1
ATOM 669 C CA . TYR A 1 82 ? 3.034 -22.878 -1.025 1.00 97.25 82 TYR A CA 1
ATOM 670 C C . TYR A 1 82 ? 1.854 -22.117 -1.635 1.00 97.25 82 TYR A C 1
ATOM 672 O O . TYR A 1 82 ? 2.001 -21.533 -2.708 1.00 97.25 82 TYR A O 1
ATOM 680 N N . GLU A 1 83 ? 0.712 -22.075 -0.946 1.00 97.75 83 GLU A N 1
ATOM 681 C CA . GLU A 1 83 ? -0.449 -21.294 -1.371 1.00 97.75 83 GLU A CA 1
ATOM 682 C C . GLU A 1 83 ? -0.127 -19.797 -1.316 1.00 97.75 83 GLU A C 1
ATOM 684 O O . GLU A 1 83 ? -0.297 -19.096 -2.312 1.00 97.75 83 GLU A O 1
ATOM 689 N N . ASN A 1 84 ? 0.485 -19.326 -0.225 1.00 97.75 84 ASN A N 1
ATOM 690 C CA . ASN A 1 84 ? 1.003 -17.964 -0.126 1.00 97.75 84 ASN A CA 1
ATOM 691 C C . ASN A 1 84 ? 2.051 -17.650 -1.211 1.00 97.75 84 ASN A C 1
ATOM 693 O O . ASN A 1 84 ? 2.008 -16.577 -1.807 1.00 97.75 84 ASN A O 1
ATOM 697 N N . MET A 1 85 ? 2.979 -18.570 -1.511 1.00 97.06 85 MET A N 1
ATOM 698 C CA . MET A 1 85 ? 3.951 -18.361 -2.598 1.00 97.06 85 MET A CA 1
ATOM 699 C C . MET A 1 85 ? 3.276 -18.230 -3.970 1.00 97.06 85 MET A C 1
ATOM 701 O O . MET A 1 85 ? 3.630 -17.336 -4.738 1.00 97.06 85 MET A O 1
ATOM 705 N N . GLY A 1 86 ? 2.303 -19.094 -4.274 1.00 97.56 86 GLY A N 1
ATOM 706 C CA . GLY A 1 86 ? 1.523 -19.017 -5.509 1.00 97.56 86 GLY A CA 1
ATOM 707 C C . GLY A 1 86 ? 0.771 -17.691 -5.625 1.00 97.56 86 GLY A C 1
ATOM 708 O O . GLY A 1 86 ? 0.878 -17.016 -6.647 1.00 97.56 86 GLY A O 1
ATOM 709 N N . ALA A 1 87 ? 0.101 -17.270 -4.548 1.00 97.88 87 ALA A N 1
ATOM 710 C CA . ALA A 1 87 ? -0.577 -15.977 -4.465 1.00 97.88 87 ALA A CA 1
ATOM 711 C C . ALA A 1 87 ? 0.390 -14.800 -4.676 1.00 97.88 87 ALA A C 1
ATOM 713 O O . ALA A 1 87 ? 0.090 -13.874 -5.426 1.00 97.88 87 ALA A O 1
ATOM 714 N N . TYR A 1 88 ? 1.582 -14.857 -4.078 1.00 97.50 88 TYR A N 1
ATOM 715 C CA . TYR A 1 88 ? 2.598 -13.817 -4.225 1.00 97.50 88 TYR A CA 1
ATOM 716 C C . TYR A 1 88 ? 3.115 -13.707 -5.665 1.00 97.50 88 TYR A C 1
ATOM 718 O O . TYR A 1 88 ? 3.249 -12.598 -6.184 1.00 97.50 88 TYR A O 1
ATOM 726 N N . TYR A 1 89 ? 3.372 -14.829 -6.343 1.00 96.81 89 TYR A N 1
ATOM 727 C CA . TYR A 1 89 ? 3.786 -14.794 -7.747 1.00 96.81 89 TYR A CA 1
ATOM 728 C C . TYR A 1 89 ? 2.661 -14.330 -8.681 1.00 96.81 89 TYR A C 1
ATOM 730 O O . TYR A 1 89 ? 2.931 -13.615 -9.648 1.00 96.81 89 TYR A O 1
ATOM 738 N N . LEU A 1 90 ? 1.402 -14.655 -8.376 1.00 96.25 90 LEU A N 1
ATOM 739 C CA . LEU A 1 90 ? 0.245 -14.127 -9.103 1.00 96.25 90 LEU A CA 1
ATOM 740 C C . LEU A 1 90 ? 0.106 -12.615 -8.920 1.00 96.25 90 LEU A C 1
ATOM 742 O O . LEU A 1 90 ? -0.036 -11.902 -9.913 1.00 96.25 90 LEU A O 1
ATOM 746 N N . ALA A 1 91 ? 0.241 -12.110 -7.691 1.00 96.38 91 ALA A N 1
ATOM 747 C CA . ALA A 1 91 ? 0.271 -10.675 -7.416 1.00 96.38 91 ALA A CA 1
ATOM 748 C C . ALA A 1 91 ? 1.368 -9.972 -8.235 1.00 96.38 91 ALA A C 1
ATOM 750 O O . ALA A 1 91 ? 1.090 -9.004 -8.939 1.00 96.38 91 ALA A O 1
ATOM 751 N N . ALA A 1 92 ? 2.584 -10.530 -8.262 1.00 93.31 92 ALA A N 1
ATOM 752 C CA . ALA A 1 92 ? 3.686 -9.996 -9.063 1.00 93.31 92 ALA A CA 1
ATOM 753 C C . ALA A 1 92 ? 3.390 -9.987 -10.579 1.00 93.31 92 ALA A C 1
ATOM 755 O O . ALA A 1 92 ? 3.878 -9.116 -11.301 1.00 93.31 92 ALA A O 1
ATOM 756 N N . CYS A 1 93 ? 2.574 -10.919 -11.088 1.00 92.06 93 CYS A N 1
ATOM 757 C CA . CYS A 1 93 ? 2.116 -10.886 -12.480 1.00 92.06 93 CYS A CA 1
ATOM 758 C C . CYS A 1 93 ? 1.169 -9.705 -12.748 1.00 92.06 93 CYS A C 1
ATOM 760 O O . CYS A 1 93 ? 1.235 -9.111 -13.824 1.00 92.06 93 CYS A O 1
ATOM 762 N N . TYR A 1 94 ? 0.308 -9.354 -11.790 1.00 90.75 94 TYR A N 1
ATOM 763 C CA . TYR A 1 94 ? -0.591 -8.200 -11.899 1.00 90.75 94 TYR A CA 1
ATOM 764 C C . TYR A 1 94 ? 0.119 -6.858 -11.670 1.00 90.75 94 TYR A C 1
ATOM 766 O O . TYR A 1 94 ? -0.262 -5.877 -12.309 1.00 90.75 94 TYR A O 1
ATOM 774 N N . ASP A 1 95 ? 1.202 -6.823 -10.881 1.00 90.50 95 ASP A N 1
ATOM 775 C CA . ASP A 1 95 ? 2.110 -5.662 -10.797 1.00 90.50 95 ASP A CA 1
ATOM 776 C C . ASP A 1 95 ? 2.675 -5.319 -12.181 1.00 90.50 95 ASP A C 1
ATOM 778 O O . ASP A 1 95 ? 2.521 -4.197 -12.660 1.00 90.50 95 ASP A O 1
ATOM 782 N N . LYS A 1 96 ? 3.195 -6.322 -12.904 1.00 86.38 96 LYS A N 1
ATOM 783 C CA . LYS A 1 96 ? 3.702 -6.147 -14.280 1.00 86.38 96 LYS A CA 1
ATOM 784 C C . LYS A 1 96 ? 2.633 -5.685 -15.276 1.00 86.38 96 LYS A C 1
ATOM 786 O O . LYS A 1 96 ? 2.958 -5.039 -16.265 1.00 86.38 96 LYS A O 1
ATOM 791 N N . LYS A 1 97 ? 1.359 -6.004 -15.031 1.00 85.38 97 LYS A N 1
ATOM 792 C CA . LYS A 1 97 ? 0.222 -5.535 -15.845 1.00 85.38 97 LYS A CA 1
ATOM 793 C C . LYS A 1 97 ? -0.309 -4.166 -15.410 1.00 85.38 97 LYS A C 1
ATOM 795 O O . LYS A 1 97 ? -1.232 -3.659 -16.043 1.00 85.38 97 LYS A O 1
ATOM 800 N N . HIS A 1 98 ? 0.247 -3.580 -14.349 1.00 83.44 98 HIS A N 1
ATOM 801 C CA . HIS A 1 98 ? -0.223 -2.339 -13.741 1.00 83.44 98 HIS A CA 1
ATOM 802 C C . HIS A 1 98 ? -1.722 -2.371 -13.390 1.00 83.44 98 HIS A C 1
ATOM 804 O O . HIS A 1 98 ? -2.453 -1.400 -13.609 1.00 83.44 98 HIS A O 1
ATOM 810 N N . ASP A 1 99 ? -2.190 -3.497 -12.843 1.00 85.44 99 ASP A N 1
ATOM 811 C CA . ASP A 1 99 ? -3.592 -3.704 -12.481 1.00 85.44 99 ASP A CA 1
ATOM 812 C C . ASP A 1 99 ? -3.811 -3.611 -10.953 1.00 85.44 99 ASP A C 1
ATOM 814 O O . ASP A 1 99 ? -3.621 -4.601 -10.242 1.00 85.44 99 ASP A O 1
ATOM 818 N N . PRO A 1 100 ? -4.201 -2.433 -10.421 1.00 86.50 100 PRO A N 1
ATOM 819 C CA . PRO A 1 100 ? -4.373 -2.219 -8.989 1.00 86.50 100 PRO A CA 1
ATOM 820 C C . PRO A 1 100 ? -5.553 -2.999 -8.397 1.00 86.50 100 PRO A C 1
ATOM 822 O O . PRO A 1 100 ? -5.506 -3.321 -7.212 1.00 86.50 100 PRO A O 1
ATOM 825 N N . ASP A 1 101 ? -6.588 -3.319 -9.180 1.00 86.56 101 ASP A N 1
ATOM 826 C CA . ASP A 1 101 ? -7.781 -4.001 -8.663 1.00 86.56 101 ASP A CA 1
ATOM 827 C C . ASP A 1 101 ? -7.459 -5.473 -8.380 1.00 86.56 101 ASP A C 1
ATOM 829 O O . ASP A 1 101 ? -7.660 -5.966 -7.267 1.00 86.56 101 ASP A O 1
ATOM 833 N N . SER A 1 102 ? -6.840 -6.149 -9.354 1.00 92.38 102 SER A N 1
ATOM 834 C CA . SER A 1 102 ? -6.340 -7.515 -9.176 1.00 92.38 102 SER A CA 1
ATOM 835 C C . SER A 1 102 ? -5.254 -7.591 -8.100 1.00 92.38 102 SER A C 1
ATOM 837 O O . SER A 1 102 ? -5.243 -8.531 -7.306 1.00 92.38 102 SER A O 1
ATOM 839 N N . LEU A 1 103 ? -4.357 -6.599 -8.025 1.00 93.00 103 LEU A N 1
ATOM 840 C CA . LEU A 1 103 ? -3.371 -6.519 -6.943 1.00 93.00 103 LEU A CA 1
ATOM 841 C C . LEU A 1 103 ? -4.037 -6.413 -5.571 1.00 93.00 103 LEU A C 1
ATOM 843 O O . LEU A 1 103 ? -3.615 -7.112 -4.657 1.00 93.00 103 LEU A O 1
ATOM 847 N N . SER A 1 104 ? -5.072 -5.581 -5.428 1.00 93.56 104 SER A N 1
ATOM 848 C CA . SER A 1 104 ? -5.785 -5.404 -4.156 1.00 93.56 104 SER A CA 1
ATOM 849 C C . SER A 1 104 ? -6.390 -6.723 -3.673 1.00 93.56 104 SER A C 1
ATOM 851 O O . SER A 1 104 ? -6.172 -7.105 -2.527 1.00 93.56 104 SER A O 1
ATOM 853 N N . TYR A 1 105 ? -7.027 -7.481 -4.574 1.00 96.12 105 TYR A N 1
ATOM 854 C CA . TYR A 1 105 ? -7.521 -8.829 -4.272 1.00 96.12 105 TYR A CA 1
ATOM 855 C C . TYR A 1 105 ? -6.410 -9.753 -3.749 1.00 96.12 105 TYR A C 1
ATOM 857 O O . TYR A 1 105 ? -6.564 -10.393 -2.709 1.00 96.12 105 TYR A O 1
ATOM 865 N N . TRP A 1 106 ? -5.269 -9.825 -4.442 1.00 97.19 106 TRP A N 1
ATOM 866 C CA . TRP A 1 106 ? -4.177 -10.704 -4.011 1.00 97.19 106 TRP A CA 1
ATOM 867 C C . TRP A 1 106 ? -3.492 -10.228 -2.732 1.00 97.19 106 TRP A C 1
ATOM 869 O O . TRP A 1 106 ? -3.015 -11.055 -1.960 1.00 97.19 106 TRP A O 1
ATOM 879 N N . VAL A 1 107 ? -3.449 -8.921 -2.481 1.00 96.81 107 VAL A N 1
ATOM 880 C CA . VAL A 1 107 ? -2.933 -8.353 -1.232 1.00 96.81 107 VAL A CA 1
ATOM 881 C C . VAL A 1 107 ? -3.806 -8.764 -0.050 1.00 96.81 107 VAL A C 1
ATOM 883 O O . VAL A 1 107 ? -3.252 -9.168 0.972 1.00 96.81 107 VAL A O 1
ATOM 886 N N . ASP A 1 108 ? -5.132 -8.754 -0.196 1.00 96.50 108 ASP A N 1
ATOM 887 C CA . ASP A 1 108 ? -6.043 -9.256 0.838 1.00 96.50 108 ASP A CA 1
ATOM 888 C C . ASP A 1 108 ? -5.827 -10.756 1.089 1.00 96.50 108 ASP A C 1
ATOM 890 O O . ASP A 1 108 ? -5.655 -11.172 2.234 1.00 96.50 108 ASP A O 1
ATOM 894 N N . VAL A 1 109 ? -5.694 -11.556 0.025 1.00 96.69 109 VAL A N 1
ATOM 895 C CA . VAL A 1 109 ? -5.368 -12.990 0.137 1.00 96.69 109 VAL A CA 1
ATOM 896 C C . VAL A 1 109 ? -4.037 -13.213 0.869 1.00 96.69 109 VAL A C 1
ATOM 898 O O . VAL A 1 109 ? -3.945 -14.062 1.751 1.00 96.69 109 VAL A O 1
ATOM 901 N N . LEU A 1 110 ? -2.989 -12.455 0.535 1.00 97.50 110 LEU A N 1
ATOM 902 C CA . LEU A 1 110 ? -1.676 -12.569 1.182 1.00 97.50 110 LEU A CA 1
ATOM 903 C C . LEU A 1 110 ? -1.713 -12.155 2.655 1.00 97.50 110 LEU A C 1
ATOM 905 O O . LEU A 1 110 ? -0.988 -12.726 3.471 1.00 97.50 110 LEU A O 1
ATOM 909 N N . LYS A 1 111 ? -2.555 -11.181 3.007 1.00 96.62 111 LYS A N 1
ATOM 910 C CA . LYS A 1 111 ? -2.728 -10.718 4.386 1.00 96.62 111 LYS A CA 1
ATOM 911 C C . LYS A 1 111 ? -3.245 -11.834 5.294 1.00 96.62 111 LYS A C 1
ATOM 913 O O . LYS A 1 111 ? -2.746 -11.982 6.411 1.00 96.62 111 LYS A O 1
ATOM 918 N N . ASP A 1 112 ? -4.165 -12.658 4.799 1.00 95.81 112 ASP A N 1
ATOM 919 C CA . ASP A 1 112 ? -4.739 -13.784 5.546 1.00 95.81 112 ASP A CA 1
ATOM 920 C C . ASP A 1 112 ? -3.713 -14.896 5.841 1.00 95.81 112 ASP A C 1
ATOM 922 O O . ASP A 1 112 ? -3.837 -15.632 6.825 1.00 95.81 112 ASP A O 1
ATOM 926 N N . PHE A 1 113 ? -2.650 -14.996 5.036 1.00 94.62 113 PHE A N 1
ATOM 927 C CA . PHE A 1 113 ? -1.586 -15.986 5.227 1.00 94.62 113 PHE A CA 1
ATOM 928 C C . PHE A 1 113 ? -0.493 -15.560 6.209 1.00 94.62 113 PHE A C 1
ATOM 930 O O . PHE A 1 113 ? 0.297 -16.407 6.634 1.00 94.62 113 PHE A O 1
ATOM 937 N N . VAL A 1 114 ? -0.440 -14.289 6.621 1.00 93.88 114 VAL A N 1
ATOM 938 C CA . VAL A 1 114 ? 0.656 -13.761 7.451 1.00 93.88 114 VAL A CA 1
ATOM 939 C C . VAL A 1 114 ? 0.837 -14.551 8.752 1.00 93.88 114 VAL A C 1
ATOM 941 O O . VAL A 1 114 ? 1.967 -14.866 9.124 1.00 93.88 114 VAL A O 1
ATOM 944 N N . SER A 1 115 ? -0.257 -14.921 9.425 1.00 91.69 115 SER A N 1
ATOM 945 C CA . SER A 1 115 ? -0.213 -15.688 10.680 1.00 91.69 115 SER A CA 1
ATOM 946 C C . SER A 1 115 ? 0.330 -17.111 10.503 1.00 91.69 115 SER A C 1
ATOM 948 O O . SER A 1 115 ? 0.926 -17.656 11.427 1.00 91.69 115 SER A O 1
ATOM 950 N N . GLN A 1 116 ? 0.149 -17.700 9.318 1.00 93.62 116 GLN A N 1
ATOM 951 C CA . GLN A 1 116 ? 0.544 -19.074 9.004 1.00 93.62 116 GLN A CA 1
ATOM 952 C C . GLN A 1 116 ? 1.978 -19.151 8.467 1.00 93.62 116 GLN A C 1
ATOM 954 O O . GLN A 1 116 ? 2.702 -20.096 8.767 1.00 93.62 116 GLN A O 1
ATOM 959 N N . VAL A 1 117 ? 2.396 -18.161 7.674 1.00 91.38 117 VAL A N 1
ATOM 960 C CA . VAL A 1 117 ? 3.732 -18.111 7.055 1.00 91.38 117 VAL A CA 1
ATOM 961 C C . VAL A 1 117 ? 4.757 -17.442 7.978 1.00 91.38 117 VAL A C 1
ATOM 963 O O . VAL A 1 117 ? 5.948 -17.724 7.879 1.00 91.38 117 VAL A O 1
ATOM 966 N N . GLY A 1 118 ? 4.312 -16.571 8.888 1.00 92.00 118 GLY A N 1
ATOM 967 C CA . GLY A 1 118 ? 5.165 -15.934 9.895 1.00 92.00 118 GLY A CA 1
ATOM 968 C C . GLY A 1 118 ? 5.985 -14.746 9.384 1.00 92.00 118 GLY A C 1
ATOM 969 O O . GLY A 1 118 ? 6.900 -14.299 10.071 1.00 92.00 118 GLY A O 1
ATOM 970 N N . THR A 1 119 ? 5.680 -14.214 8.197 1.00 93.38 119 THR A N 1
ATOM 971 C CA . THR A 1 119 ? 6.314 -12.997 7.668 1.00 93.38 119 THR A CA 1
ATOM 972 C C . THR A 1 119 ? 5.300 -12.089 6.985 1.00 93.38 119 THR A C 1
ATOM 974 O O . THR A 1 119 ? 4.374 -12.553 6.321 1.00 93.38 119 THR A O 1
ATOM 977 N N . TYR A 1 120 ? 5.509 -10.781 7.125 1.00 95.94 120 TYR A N 1
ATOM 978 C CA . TYR A 1 120 ? 4.716 -9.749 6.457 1.00 95.94 120 TYR A CA 1
ATOM 979 C C . TYR A 1 120 ? 5.279 -9.370 5.079 1.00 95.94 120 TYR A C 1
ATOM 981 O O . TYR A 1 120 ? 4.621 -8.639 4.343 1.00 95.94 120 TYR A O 1
ATOM 989 N N . ASP A 1 121 ? 6.467 -9.863 4.711 1.00 95.25 121 ASP A N 1
ATOM 990 C CA . ASP A 1 121 ? 7.184 -9.421 3.509 1.00 95.25 121 ASP A CA 1
ATOM 991 C C . ASP A 1 121 ? 6.382 -9.628 2.219 1.00 95.25 121 ASP A C 1
ATOM 993 O O . ASP A 1 121 ? 6.316 -8.721 1.397 1.00 95.25 121 ASP A O 1
ATOM 997 N N . TYR A 1 122 ? 5.745 -10.789 2.037 1.00 95.56 122 TYR A N 1
ATOM 998 C CA . TYR A 1 122 ? 4.966 -11.074 0.825 1.00 95.56 122 TYR A CA 1
ATOM 999 C C . TYR A 1 122 ? 3.779 -10.121 0.666 1.00 95.56 122 TYR A C 1
ATOM 1001 O O . TYR A 1 122 ? 3.575 -9.560 -0.408 1.00 95.56 122 TYR A O 1
ATOM 1009 N N . TYR A 1 123 ? 3.026 -9.921 1.746 1.00 96.94 123 TYR A N 1
ATOM 1010 C CA . TYR A 1 123 ? 1.867 -9.036 1.781 1.00 96.94 123 TYR A CA 1
ATOM 1011 C C . TYR A 1 123 ? 2.274 -7.570 1.578 1.00 96.94 123 TYR A C 1
ATOM 1013 O O . TYR A 1 123 ? 1.741 -6.905 0.692 1.00 96.94 123 TYR A O 1
ATOM 1021 N N . LEU A 1 124 ? 3.248 -7.067 2.342 1.00 97.75 124 LEU A N 1
ATOM 1022 C CA . LEU A 1 124 ? 3.620 -5.650 2.312 1.00 97.75 124 LEU A CA 1
ATOM 1023 C C . LEU A 1 124 ? 4.357 -5.252 1.032 1.00 97.75 124 LEU A C 1
ATOM 1025 O O . LEU A 1 124 ? 4.171 -4.139 0.544 1.00 97.75 124 LEU A O 1
ATOM 1029 N N . GLU A 1 125 ? 5.143 -6.152 0.442 1.00 97.25 125 GLU A N 1
ATOM 1030 C CA . GLU A 1 125 ? 5.774 -5.898 -0.854 1.00 97.25 125 GLU A CA 1
ATOM 1031 C C . GLU A 1 125 ? 4.727 -5.717 -1.966 1.00 97.25 125 GLU A C 1
ATOM 1033 O O . GLU A 1 125 ? 4.842 -4.797 -2.780 1.00 97.25 125 GLU A O 1
ATOM 1038 N N . GLN A 1 126 ? 3.675 -6.543 -1.970 1.00 97.19 126 GLN A N 1
ATOM 1039 C CA . GLN A 1 126 ? 2.589 -6.441 -2.951 1.00 97.19 126 GLN A CA 1
ATOM 1040 C C . GLN A 1 126 ? 1.621 -5.295 -2.632 1.00 97.19 126 GLN A C 1
ATOM 1042 O O . GLN A 1 126 ? 1.127 -4.632 -3.542 1.00 97.19 126 GLN A O 1
ATOM 1047 N N . LYS A 1 127 ? 1.423 -4.958 -1.353 1.00 97.62 127 LYS A N 1
ATOM 1048 C CA . LYS A 1 127 ? 0.699 -3.741 -0.964 1.00 97.62 127 LYS A CA 1
ATOM 1049 C C . LYS A 1 127 ? 1.406 -2.488 -1.491 1.00 97.62 127 LYS A C 1
ATOM 1051 O O . LYS A 1 127 ? 0.760 -1.589 -2.026 1.00 97.62 127 LYS A O 1
ATOM 1056 N N . ALA A 1 128 ? 2.739 -2.458 -1.447 1.00 97.62 128 ALA A N 1
ATOM 1057 C CA . ALA A 1 128 ? 3.513 -1.391 -2.075 1.00 97.62 128 ALA A CA 1
ATOM 1058 C C . ALA A 1 128 ? 3.360 -1.389 -3.613 1.00 97.62 128 ALA A C 1
ATOM 1060 O O . ALA A 1 128 ? 3.299 -0.320 -4.218 1.00 97.62 128 ALA A O 1
ATOM 1061 N N . ALA A 1 129 ? 3.223 -2.554 -4.256 1.00 96.31 129 ALA A N 1
ATOM 1062 C CA . ALA A 1 129 ? 2.973 -2.653 -5.698 1.00 96.31 129 ALA A CA 1
ATOM 1063 C C . ALA A 1 129 ? 1.674 -1.959 -6.143 1.00 96.31 129 ALA A C 1
ATOM 1065 O O . ALA A 1 129 ? 1.652 -1.340 -7.209 1.00 96.31 129 ALA A O 1
ATOM 1066 N N . ILE A 1 130 ? 0.628 -1.956 -5.304 1.00 96.31 130 ILE A N 1
ATOM 1067 C CA . ILE A 1 130 ? -0.607 -1.194 -5.566 1.00 96.31 130 ILE A CA 1
ATOM 1068 C C . ILE A 1 130 ? -0.273 0.281 -5.818 1.00 96.31 130 ILE A C 1
ATOM 1070 O O . ILE A 1 130 ? -0.748 0.864 -6.791 1.00 96.31 130 ILE A O 1
ATOM 1074 N N . SER A 1 131 ? 0.604 0.881 -5.006 1.00 95.44 131 SER A N 1
ATOM 1075 C CA . SER A 1 131 ? 1.040 2.269 -5.202 1.00 95.44 131 SER A CA 1
ATOM 1076 C C . SER A 1 131 ? 1.691 2.486 -6.575 1.00 95.44 131 SER A C 1
ATOM 1078 O O . SER A 1 131 ? 1.341 3.440 -7.272 1.00 95.44 131 SER A O 1
ATOM 1080 N N . ARG A 1 132 ? 2.567 1.579 -7.030 1.00 91.81 132 ARG A N 1
ATOM 1081 C CA . ARG A 1 132 ? 3.187 1.676 -8.368 1.00 91.81 132 ARG A CA 1
ATOM 1082 C C . ARG A 1 132 ? 2.158 1.561 -9.491 1.00 91.81 132 ARG A C 1
ATOM 1084 O O . ARG A 1 132 ? 2.200 2.347 -10.441 1.00 91.81 132 ARG A O 1
ATOM 1091 N N . ALA A 1 133 ? 1.207 0.634 -9.375 1.00 90.19 133 ALA A N 1
ATOM 1092 C CA . ALA A 1 133 ? 0.118 0.489 -10.337 1.00 90.19 133 ALA A CA 1
ATOM 1093 C C . ALA A 1 133 ? -0.751 1.759 -10.402 1.00 90.19 133 ALA A C 1
ATOM 1095 O O . ALA A 1 133 ? -1.008 2.273 -11.493 1.00 90.19 133 ALA A O 1
ATOM 1096 N N . LEU A 1 134 ? -1.118 2.339 -9.255 1.00 88.81 134 LEU A N 1
ATOM 1097 C CA . LEU A 1 134 ? -1.859 3.605 -9.177 1.00 88.81 134 LEU A CA 1
ATOM 1098 C C . LEU A 1 134 ? -1.069 4.774 -9.789 1.00 88.81 134 LEU A C 1
ATOM 1100 O O . LEU A 1 134 ? -1.623 5.555 -10.567 1.00 88.81 134 LEU A O 1
ATOM 1104 N N . ALA A 1 135 ? 0.235 4.867 -9.506 1.00 88.19 135 ALA A N 1
ATOM 1105 C CA . ALA A 1 135 ? 1.108 5.897 -10.068 1.00 88.19 135 ALA A CA 1
ATOM 1106 C C . ALA A 1 135 ? 1.183 5.807 -11.601 1.00 88.19 135 ALA A C 1
ATOM 1108 O O . ALA A 1 135 ? 1.109 6.834 -12.277 1.00 88.19 135 ALA A O 1
ATOM 1109 N N . SER A 1 136 ? 1.249 4.596 -12.168 1.00 83.19 136 SER A N 1
ATOM 1110 C CA . SER A 1 136 ? 1.242 4.386 -13.626 1.00 83.19 136 SER A CA 1
ATOM 1111 C C . SER A 1 136 ? -0.067 4.850 -14.284 1.00 83.19 136 SER A C 1
ATOM 1113 O O . SER A 1 136 ? -0.051 5.444 -15.362 1.00 83.19 136 SER A O 1
ATOM 1115 N N . LYS A 1 137 ? -1.198 4.691 -13.579 1.00 80.50 137 LYS A N 1
ATOM 1116 C CA . LYS A 1 137 ? -2.515 5.226 -13.960 1.00 80.50 137 LYS A CA 1
ATOM 1117 C C . LYS A 1 137 ? -2.677 6.712 -13.617 1.00 80.50 137 LYS A C 1
ATOM 1119 O O . LYS A 1 137 ? -3.772 7.255 -13.755 1.00 80.50 137 LYS A O 1
ATOM 1124 N N . ARG A 1 138 ? -1.588 7.375 -13.203 1.00 76.69 138 ARG A N 1
ATOM 1125 C CA . ARG A 1 138 ? -1.502 8.797 -12.836 1.00 76.69 138 ARG A CA 1
ATOM 1126 C C . ARG A 1 138 ? -2.392 9.198 -11.649 1.00 76.69 138 ARG A C 1
ATOM 1128 O O . ARG A 1 138 ? -2.689 10.374 -11.474 1.00 76.69 138 ARG A O 1
ATOM 1135 N N . GLN A 1 139 ? -2.774 8.252 -10.794 1.00 81.50 139 GLN A N 1
ATOM 1136 C CA . GLN A 1 139 ? -3.490 8.513 -9.539 1.00 81.50 139 GLN A CA 1
ATOM 1137 C C . GLN A 1 139 ? -2.482 8.801 -8.413 1.00 81.50 139 GLN A C 1
ATOM 1139 O O . GLN A 1 139 ? -2.287 7.995 -7.502 1.00 81.50 139 GLN A O 1
ATOM 1144 N N . ILE A 1 140 ? -1.782 9.934 -8.518 1.00 84.62 140 ILE A N 1
ATOM 1145 C CA . ILE A 1 140 ? -0.567 10.214 -7.735 1.00 84.62 140 ILE A CA 1
ATOM 1146 C C . ILE A 1 140 ? -0.833 10.258 -6.230 1.00 84.62 140 ILE A C 1
ATOM 1148 O O . ILE A 1 140 ? -0.144 9.574 -5.479 1.00 84.62 140 ILE A O 1
ATOM 1152 N N . GLU A 1 141 ? -1.844 10.999 -5.778 1.00 84.19 141 GLU A N 1
ATOM 1153 C CA . GLU A 1 141 ? -2.091 11.149 -4.337 1.00 84.19 141 GLU A CA 1
ATOM 1154 C C . GLU A 1 141 ? -2.539 9.833 -3.684 1.00 84.19 141 GLU A C 1
ATOM 1156 O O . GLU A 1 141 ? -2.076 9.507 -2.590 1.00 84.19 141 GLU A O 1
ATOM 1161 N N . LYS A 1 142 ? -3.323 8.994 -4.387 1.00 86.94 142 LYS A N 1
ATOM 1162 C CA . LYS A 1 142 ? -3.620 7.620 -3.926 1.00 86.94 142 LYS A CA 1
ATOM 1163 C C . LYS A 1 142 ? -2.352 6.790 -3.820 1.00 86.94 142 LYS A C 1
ATOM 1165 O O . LYS A 1 142 ? -2.152 6.100 -2.825 1.00 86.94 142 LYS A O 1
ATOM 1170 N N . ALA A 1 143 ? -1.491 6.857 -4.834 1.00 91.00 143 ALA A N 1
ATOM 1171 C CA . ALA A 1 143 ? -0.235 6.123 -4.841 1.00 91.00 143 ALA A CA 1
ATOM 1172 C C . ALA A 1 143 ? 0.659 6.530 -3.660 1.00 91.00 143 ALA A C 1
ATOM 1174 O O . ALA A 1 143 ? 1.165 5.661 -2.948 1.00 91.00 143 ALA A O 1
ATOM 1175 N N . VAL A 1 144 ? 0.818 7.833 -3.412 1.00 93.19 144 VAL A N 1
ATOM 1176 C CA . VAL A 1 144 ? 1.598 8.361 -2.284 1.00 93.19 144 VAL A CA 1
ATOM 1177 C C . VAL A 1 144 ? 0.985 7.932 -0.951 1.00 93.19 144 VAL A C 1
ATOM 1179 O O . VAL A 1 144 ? 1.719 7.490 -0.067 1.00 93.19 144 VAL A O 1
ATOM 1182 N N . TYR A 1 145 ? -0.342 8.013 -0.811 1.00 91.25 145 TYR A N 1
ATOM 1183 C CA . TYR A 1 145 ? -1.055 7.570 0.387 1.00 91.25 145 TYR A CA 1
ATOM 1184 C C . TYR A 1 145 ? -0.795 6.089 0.688 1.00 91.25 145 TYR A C 1
ATOM 1186 O O . TYR A 1 145 ? -0.319 5.761 1.775 1.00 91.25 145 TYR A O 1
ATOM 1194 N N . VAL A 1 146 ? -1.024 5.208 -0.292 1.00 94.56 146 VAL A N 1
ATOM 1195 C CA . VAL A 1 146 ? -0.821 3.758 -0.147 1.00 94.56 146 VAL A CA 1
ATOM 1196 C C . VAL A 1 146 ? 0.640 3.431 0.167 1.00 94.56 146 VAL A C 1
ATOM 1198 O O . VAL A 1 146 ? 0.906 2.600 1.034 1.00 94.56 146 VAL A O 1
ATOM 1201 N N . ALA A 1 147 ? 1.605 4.099 -0.476 1.00 97.19 147 ALA A N 1
ATOM 1202 C CA . ALA A 1 147 ? 3.024 3.887 -0.186 1.00 97.19 147 ALA A CA 1
ATOM 1203 C C . ALA A 1 147 ? 3.392 4.297 1.247 1.00 97.19 147 ALA A C 1
ATOM 1205 O O . ALA A 1 147 ? 4.086 3.546 1.930 1.00 97.19 147 ALA A O 1
ATOM 1206 N N . LYS A 1 148 ? 2.912 5.453 1.724 1.00 97.06 148 LYS A N 1
ATOM 1207 C CA . LYS A 1 148 ? 3.157 5.918 3.100 1.00 97.06 148 LYS A CA 1
ATOM 1208 C C . LYS A 1 148 ? 2.500 5.011 4.135 1.00 97.06 148 LYS A C 1
ATOM 1210 O O . LYS A 1 148 ? 3.147 4.653 5.111 1.00 97.06 148 LYS A O 1
ATOM 1215 N N . GLU A 1 149 ? 1.254 4.601 3.909 1.00 97.06 149 GLU A N 1
ATOM 1216 C CA . GLU A 1 149 ? 0.565 3.658 4.794 1.00 97.06 149 GLU A CA 1
ATOM 1217 C C . GLU A 1 149 ? 1.324 2.324 4.875 1.00 97.06 149 GLU A C 1
ATOM 1219 O O . GLU A 1 149 ? 1.592 1.821 5.965 1.00 97.06 149 GLU A O 1
ATOM 1224 N N . THR A 1 150 ? 1.740 1.788 3.724 1.00 98.06 150 THR A N 1
ATOM 1225 C CA . THR A 1 150 ? 2.525 0.546 3.656 1.00 98.06 150 THR A CA 1
ATOM 1226 C C . THR A 1 150 ? 3.879 0.695 4.346 1.00 98.06 150 THR A C 1
ATOM 1228 O O . THR A 1 150 ? 4.335 -0.237 5.005 1.00 98.06 150 THR A O 1
ATOM 1231 N N . LEU A 1 151 ? 4.525 1.858 4.226 1.00 98.31 151 LEU A N 1
ATOM 1232 C CA . LEU A 1 151 ? 5.800 2.143 4.878 1.00 98.31 151 LEU A CA 1
ATOM 1233 C C . LEU A 1 151 ? 5.671 2.125 6.406 1.00 98.31 151 LEU A C 1
ATOM 1235 O O . LEU A 1 151 ? 6.475 1.480 7.078 1.00 98.31 151 LEU A O 1
ATOM 1239 N N . GLU A 1 152 ? 4.659 2.799 6.952 1.00 98.06 152 GLU A N 1
ATOM 1240 C CA . GLU A 1 152 ? 4.412 2.825 8.398 1.00 98.06 152 GLU A CA 1
ATOM 1241 C C . GLU A 1 152 ? 4.059 1.434 8.936 1.00 98.06 152 GLU A C 1
ATOM 1243 O O . GLU A 1 152 ? 4.613 0.995 9.946 1.00 98.06 152 GLU A O 1
ATOM 1248 N N . GLU A 1 153 ? 3.227 0.682 8.212 1.00 98.00 153 GL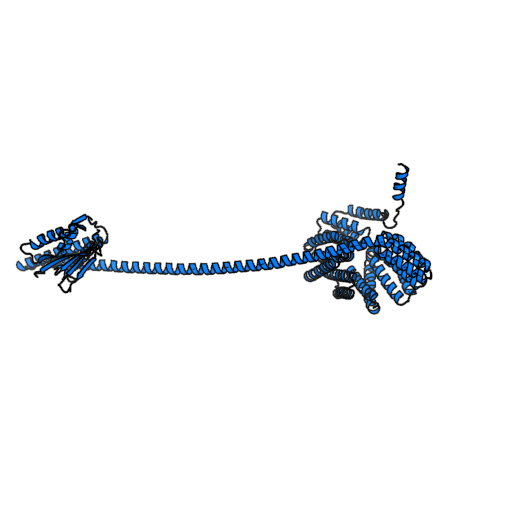U A N 1
ATOM 1249 C CA . GLU A 1 153 ? 2.926 -0.708 8.556 1.00 98.00 153 GLU A CA 1
ATOM 1250 C C . GLU A 1 153 ? 4.186 -1.591 8.504 1.00 98.00 153 GLU A C 1
ATOM 1252 O O . GLU A 1 153 ? 4.414 -2.396 9.406 1.00 98.00 153 GLU A O 1
ATOM 1257 N N . SER A 1 154 ? 5.057 -1.402 7.508 1.00 97.81 154 SER A N 1
ATOM 1258 C CA . SER A 1 154 ? 6.311 -2.157 7.379 1.00 97.81 154 SER A CA 1
ATOM 1259 C C . SER A 1 154 ? 7.272 -1.906 8.533 1.00 97.81 154 SER A C 1
ATOM 1261 O O . SER A 1 154 ? 7.857 -2.860 9.050 1.00 97.81 154 SER A O 1
ATOM 1263 N N . LYS A 1 155 ? 7.399 -0.652 8.983 1.00 96.75 155 LYS A N 1
ATOM 1264 C CA . LYS A 1 155 ? 8.203 -0.303 10.163 1.00 96.75 155 LYS A CA 1
ATOM 1265 C C . LYS A 1 155 ? 7.637 -0.947 11.426 1.00 96.75 155 LYS A C 1
ATOM 1267 O O . LYS A 1 155 ? 8.387 -1.575 12.168 1.00 96.75 155 LYS A O 1
ATOM 1272 N N . LEU A 1 156 ? 6.321 -0.848 11.634 1.00 97.50 156 LEU A N 1
ATOM 1273 C CA . LEU A 1 156 ? 5.632 -1.428 12.792 1.00 97.50 156 LEU A CA 1
ATOM 1274 C C . LEU A 1 156 ? 5.777 -2.955 12.854 1.00 97.50 156 LEU A C 1
ATOM 1276 O O . LEU A 1 156 ? 5.878 -3.530 13.934 1.00 97.50 156 LEU A O 1
ATOM 1280 N N . ARG A 1 157 ? 5.760 -3.621 11.697 1.00 95.94 157 ARG A N 1
ATOM 1281 C CA . ARG A 1 157 ? 5.853 -5.084 11.582 1.00 95.94 157 ARG A CA 1
ATOM 1282 C C . ARG A 1 157 ? 7.279 -5.597 11.376 1.00 95.94 157 ARG A C 1
ATOM 1284 O O . ARG A 1 157 ? 7.451 -6.797 11.188 1.00 95.94 157 ARG A O 1
ATOM 1291 N N . HIS A 1 158 ? 8.280 -4.716 11.398 1.00 94.50 158 HIS A N 1
ATOM 1292 C CA . HIS A 1 158 ? 9.688 -5.037 11.139 1.00 94.50 158 HIS A CA 1
ATOM 1293 C C . HIS A 1 158 ? 9.924 -5.789 9.811 1.00 94.50 158 HIS A C 1
ATOM 1295 O O . HIS A 1 158 ? 10.819 -6.626 9.704 1.00 94.50 158 HIS A O 1
ATOM 1301 N N . SER A 1 159 ? 9.128 -5.485 8.781 1.00 95.94 159 SER A N 1
ATOM 1302 C CA . SER A 1 159 ? 9.273 -6.061 7.441 1.00 95.94 159 SER A CA 1
ATOM 1303 C C . SER A 1 159 ? 10.283 -5.258 6.629 1.00 95.94 159 SER A C 1
ATOM 1305 O O . SER A 1 159 ? 9.993 -4.151 6.167 1.00 95.94 159 SER A O 1
ATOM 1307 N N . ASN A 1 160 ? 11.483 -5.814 6.437 1.00 96.75 160 ASN A N 1
ATOM 1308 C CA . ASN A 1 160 ? 12.519 -5.137 5.661 1.00 96.75 160 ASN A CA 1
ATOM 1309 C C . ASN A 1 160 ? 12.141 -5.051 4.172 1.00 96.75 160 ASN A C 1
ATOM 1311 O O . ASN A 1 160 ? 12.203 -3.964 3.605 1.00 96.75 160 ASN A O 1
ATOM 1315 N N . ASN A 1 161 ? 11.683 -6.143 3.547 1.00 97.69 161 ASN A N 1
ATOM 1316 C CA . ASN A 1 161 ? 11.319 -6.117 2.124 1.00 97.69 161 ASN A CA 1
ATOM 1317 C C . ASN A 1 161 ? 10.102 -5.220 1.855 1.00 97.69 161 ASN A C 1
ATOM 1319 O O . ASN A 1 161 ? 10.115 -4.463 0.884 1.00 97.69 161 ASN A O 1
ATOM 1323 N N . GLY A 1 162 ? 9.099 -5.236 2.743 1.00 97.56 162 GLY A N 1
ATOM 1324 C CA . GLY A 1 162 ? 7.954 -4.325 2.678 1.00 97.56 162 GLY A CA 1
ATOM 1325 C C . GLY A 1 162 ? 8.376 -2.857 2.757 1.00 97.56 162 GLY A C 1
ATOM 1326 O O . GLY A 1 162 ? 7.951 -2.045 1.936 1.00 97.56 162 GLY A O 1
ATOM 1327 N N . MET A 1 163 ? 9.298 -2.526 3.668 1.00 98.12 163 MET A N 1
ATOM 1328 C CA . MET A 1 163 ? 9.827 -1.168 3.820 1.00 98.12 163 MET A CA 1
ATOM 1329 C C . MET A 1 163 ? 10.574 -0.696 2.564 1.00 98.12 163 MET A C 1
ATOM 1331 O O . MET A 1 163 ? 10.303 0.398 2.068 1.00 98.12 163 MET A O 1
ATOM 1335 N N . ILE A 1 164 ? 11.477 -1.519 2.015 1.00 98.56 164 ILE A N 1
ATOM 1336 C CA . ILE A 1 164 ? 12.216 -1.187 0.785 1.00 98.56 164 ILE A CA 1
ATOM 1337 C C . ILE A 1 164 ? 11.259 -1.015 -0.401 1.00 98.56 164 ILE A C 1
ATOM 1339 O O . ILE A 1 164 ? 11.372 -0.045 -1.154 1.00 98.56 164 ILE A O 1
ATOM 1343 N N . ALA A 1 165 ? 10.275 -1.905 -0.547 1.00 98.19 165 ALA A N 1
ATOM 1344 C CA . ALA A 1 165 ? 9.266 -1.809 -1.597 1.00 98.19 165 ALA A CA 1
ATOM 1345 C C . ALA A 1 165 ? 8.379 -0.560 -1.448 1.00 98.19 165 ALA A C 1
ATOM 1347 O O . ALA A 1 165 ? 8.020 0.062 -2.453 1.00 98.19 165 ALA A O 1
ATOM 1348 N N . ALA A 1 166 ? 8.046 -0.159 -0.219 1.00 98.38 166 ALA A N 1
ATOM 1349 C CA . ALA A 1 166 ? 7.266 1.044 0.055 1.00 98.38 166 ALA A CA 1
ATOM 1350 C C . ALA A 1 166 ? 8.042 2.320 -0.302 1.00 98.38 166 ALA A C 1
ATOM 1352 O O . ALA A 1 166 ? 7.504 3.171 -1.011 1.00 98.38 166 ALA A O 1
ATOM 1353 N N . TYR A 1 167 ? 9.319 2.424 0.090 1.00 98.56 167 TYR A N 1
ATOM 1354 C CA . TYR A 1 167 ? 10.182 3.532 -0.335 1.00 98.56 167 TYR A CA 1
ATOM 1355 C C . TYR A 1 167 ? 10.348 3.587 -1.857 1.00 98.56 167 TYR A C 1
ATOM 1357 O O . TYR A 1 167 ? 10.237 4.664 -2.441 1.00 98.56 167 TYR A O 1
ATOM 1365 N N . ASN A 1 168 ? 10.543 2.437 -2.510 1.00 98.12 168 ASN A N 1
ATOM 1366 C CA . ASN A 1 168 ? 10.599 2.357 -3.970 1.00 98.12 168 ASN A CA 1
ATOM 1367 C C . ASN A 1 168 ? 9.318 2.917 -4.612 1.00 98.12 168 ASN A C 1
ATOM 1369 O O . ASN A 1 168 ? 9.359 3.750 -5.516 1.00 98.12 168 ASN A O 1
ATOM 1373 N N . SER A 1 169 ? 8.157 2.503 -4.106 1.00 97.50 169 SER A N 1
ATOM 1374 C CA . SER A 1 169 ? 6.859 2.923 -4.645 1.00 97.50 169 SER A CA 1
ATOM 1375 C C . SER A 1 169 ? 6.592 4.407 -4.411 1.00 97.50 169 SER A C 1
ATOM 1377 O O . SER A 1 169 ? 6.119 5.095 -5.315 1.00 97.50 169 SER A O 1
ATOM 1379 N N . LEU A 1 170 ? 6.977 4.922 -3.239 1.00 97.25 170 LEU A N 1
ATOM 1380 C CA . LEU A 1 170 ? 6.924 6.344 -2.918 1.00 97.25 170 LEU A CA 1
ATOM 1381 C C . LEU A 1 170 ? 7.810 7.162 -3.868 1.00 97.25 170 LEU A C 1
ATOM 1383 O O . LEU A 1 170 ? 7.353 8.154 -4.437 1.00 97.25 170 LEU A O 1
ATOM 1387 N N . GLY A 1 171 ? 9.047 6.710 -4.095 1.00 97.12 171 GLY A N 1
ATOM 1388 C CA . GLY A 1 171 ? 9.968 7.355 -5.024 1.00 97.12 171 GLY A CA 1
ATOM 1389 C C . GLY A 1 171 ? 9.460 7.331 -6.467 1.00 97.12 171 GLY A C 1
ATOM 1390 O O . GLY A 1 171 ? 9.522 8.345 -7.163 1.00 97.12 171 GLY A O 1
ATOM 1391 N N . CYS A 1 172 ? 8.867 6.216 -6.905 1.00 94.56 172 CYS A N 1
ATOM 1392 C CA . CYS A 1 172 ? 8.218 6.114 -8.214 1.00 94.56 172 CYS A CA 1
ATOM 1393 C C . CYS A 1 172 ? 7.044 7.097 -8.347 1.00 94.56 172 CYS A C 1
ATOM 1395 O O . CYS A 1 172 ? 6.957 7.806 -9.350 1.00 94.56 172 CYS A O 1
ATOM 1397 N N . ALA A 1 173 ? 6.170 7.189 -7.339 1.00 93.75 173 ALA A N 1
ATOM 1398 C CA . ALA A 1 173 ? 5.044 8.122 -7.344 1.00 93.75 173 ALA A CA 1
ATOM 1399 C C . ALA A 1 173 ? 5.517 9.584 -7.434 1.00 93.75 173 ALA A C 1
ATOM 1401 O O . ALA A 1 173 ? 5.032 10.339 -8.283 1.00 93.75 173 ALA A O 1
ATOM 1402 N N . TYR A 1 174 ? 6.526 9.965 -6.642 1.00 93.44 174 TYR A N 1
ATOM 1403 C CA . TYR A 1 174 ? 7.134 11.296 -6.713 1.00 93.44 174 TYR A CA 1
ATOM 1404 C C . TYR A 1 174 ? 7.783 11.572 -8.072 1.00 93.44 174 TYR A C 1
ATOM 1406 O O . TYR A 1 174 ? 7.561 12.642 -8.647 1.00 93.44 174 TYR A O 1
ATOM 1414 N N . GLY A 1 175 ? 8.495 10.596 -8.640 1.00 89.38 175 GLY A N 1
ATOM 1415 C CA . GLY A 1 175 ? 9.101 10.702 -9.968 1.00 89.38 175 GLY A CA 1
ATOM 1416 C C . GLY A 1 175 ? 8.074 10.972 -11.072 1.00 89.38 175 GLY A C 1
ATOM 1417 O O . GLY A 1 175 ? 8.270 11.868 -11.891 1.00 89.38 175 GLY A O 1
ATOM 1418 N N . VAL A 1 176 ? 6.937 10.268 -11.054 1.00 85.06 176 VAL A N 1
ATOM 1419 C CA . VAL A 1 176 ? 5.836 10.462 -12.018 1.00 85.06 176 VAL A CA 1
ATOM 1420 C C . VAL A 1 176 ? 5.196 11.855 -11.892 1.00 85.06 176 VAL A C 1
ATOM 1422 O O . VAL A 1 176 ? 4.698 12.388 -12.886 1.00 85.06 176 VAL A O 1
ATOM 1425 N N . SER A 1 177 ? 5.238 12.458 -10.701 1.00 84.75 177 SER A N 1
ATOM 1426 C CA . SER A 1 177 ? 4.721 13.804 -10.402 1.00 84.75 177 SER A CA 1
ATOM 1427 C C . SER A 1 177 ? 5.753 14.936 -10.523 1.00 84.75 177 SER A C 1
ATOM 1429 O O . SER A 1 177 ? 5.525 16.031 -10.016 1.00 84.75 177 SER A O 1
ATOM 1431 N N . SER A 1 178 ? 6.890 14.688 -11.183 1.00 85.62 178 SER A N 1
ATOM 1432 C CA . SER A 1 178 ? 7.958 15.680 -11.391 1.00 85.62 178 SER A CA 1
ATOM 1433 C C . SER A 1 178 ? 8.577 16.226 -10.095 1.00 85.62 178 SER A C 1
ATOM 1435 O O . SER A 1 178 ? 8.997 17.381 -10.040 1.00 85.62 178 SER A O 1
ATOM 1437 N N . ARG A 1 179 ? 8.687 15.384 -9.057 1.00 89.56 179 ARG A N 1
ATOM 1438 C CA . ARG A 1 179 ? 9.329 15.692 -7.763 1.00 89.56 179 ARG A CA 1
ATOM 1439 C C . ARG A 1 179 ? 10.633 14.889 -7.600 1.00 89.56 179 ARG A C 1
ATOM 1441 O O . ARG A 1 179 ? 10.698 13.972 -6.782 1.00 89.56 179 ARG A O 1
ATOM 1448 N N . PRO A 1 180 ? 11.685 15.174 -8.394 1.00 92.75 180 PRO A N 1
ATOM 1449 C CA . PRO A 1 180 ? 12.868 14.314 -8.485 1.00 92.75 180 PRO A CA 1
ATOM 1450 C C . PRO A 1 180 ? 13.707 14.269 -7.203 1.00 92.75 180 PRO A C 1
ATOM 1452 O O . PRO A 1 180 ? 14.315 13.241 -6.927 1.00 92.75 180 PRO A O 1
ATOM 1455 N N . ASN A 1 181 ? 13.733 15.350 -6.417 1.00 94.12 181 ASN A N 1
ATOM 1456 C CA . ASN A 1 181 ? 14.483 15.382 -5.158 1.00 94.12 181 ASN A CA 1
ATOM 1457 C C . ASN A 1 181 ? 13.853 14.444 -4.123 1.00 94.12 181 ASN A C 1
ATOM 1459 O O . ASN A 1 181 ? 14.535 13.589 -3.581 1.00 94.12 181 ASN A O 1
ATOM 1463 N N . GLU A 1 182 ? 12.535 14.524 -3.937 1.00 95.69 182 GLU A N 1
ATOM 1464 C CA . GLU A 1 182 ? 11.819 13.646 -3.003 1.00 95.69 182 GLU A CA 1
ATOM 1465 C C . GLU A 1 182 ? 11.833 12.186 -3.461 1.00 95.69 182 GLU A C 1
ATOM 1467 O O . GLU A 1 182 ? 11.895 11.274 -2.637 1.00 95.69 182 GLU A O 1
ATOM 1472 N N . ALA A 1 183 ? 11.813 11.956 -4.778 1.00 97.12 183 ALA A N 1
ATOM 1473 C CA . ALA A 1 183 ? 12.022 10.628 -5.333 1.00 97.12 183 ALA A CA 1
ATOM 1474 C C . ALA A 1 183 ? 13.409 10.080 -4.969 1.00 97.12 183 ALA A C 1
ATOM 1476 O O . ALA A 1 183 ? 13.515 8.963 -4.465 1.00 97.12 183 ALA A O 1
ATOM 1477 N N . LEU A 1 184 ? 14.462 10.878 -5.184 1.00 97.62 184 LEU A N 1
ATOM 1478 C CA . LEU A 1 184 ? 15.832 10.506 -4.841 1.00 97.62 184 LEU A CA 1
ATOM 1479 C C . LEU A 1 184 ? 15.987 10.232 -3.346 1.00 97.62 184 LEU A C 1
ATOM 1481 O O . LEU A 1 184 ? 16.575 9.216 -2.988 1.00 97.62 184 LEU A O 1
ATOM 1485 N N . ASP A 1 185 ? 15.439 11.095 -2.494 1.00 98.12 185 ASP A N 1
ATOM 1486 C CA . ASP A 1 185 ? 15.495 10.934 -1.042 1.00 98.12 185 ASP A CA 1
ATOM 1487 C C . ASP A 1 185 ? 14.842 9.613 -0.618 1.00 98.12 185 ASP A C 1
ATOM 1489 O O . ASP A 1 185 ? 15.443 8.847 0.132 1.00 98.12 185 ASP A O 1
ATOM 1493 N N . ALA A 1 186 ? 13.669 9.278 -1.167 1.00 98.25 186 ALA A N 1
ATOM 1494 C CA . ALA A 1 186 ? 13.010 8.001 -0.894 1.00 98.25 186 ALA A CA 1
ATOM 1495 C C . ALA A 1 186 ? 13.861 6.794 -1.334 1.00 98.25 186 ALA A C 1
ATOM 1497 O O . ALA A 1 186 ? 13.986 5.824 -0.585 1.00 98.25 186 ALA A O 1
ATOM 1498 N N . PHE A 1 187 ? 14.480 6.841 -2.518 1.00 98.62 187 PHE A N 1
ATOM 1499 C CA . PHE A 1 187 ? 15.341 5.749 -2.983 1.00 98.62 187 PHE A CA 1
ATOM 1500 C C . PHE A 1 187 ? 16.634 5.625 -2.166 1.00 98.62 187 PHE A C 1
ATOM 1502 O O . PHE A 1 187 ? 17.064 4.511 -1.872 1.00 98.62 187 PHE A O 1
ATOM 1509 N N . LEU A 1 188 ? 17.242 6.744 -1.765 1.00 98.56 188 LEU A N 1
ATOM 1510 C CA . LEU A 1 188 ? 18.427 6.748 -0.906 1.00 98.56 188 LEU A CA 1
ATOM 1511 C C . LEU A 1 188 ? 18.105 6.227 0.497 1.00 98.56 188 LEU A C 1
ATOM 1513 O O . LEU A 1 188 ? 18.909 5.486 1.059 1.00 98.56 188 LEU A O 1
ATOM 1517 N N . GLU A 1 189 ? 16.933 6.550 1.045 1.00 98.38 189 GLU A N 1
ATOM 1518 C CA . GLU A 1 189 ? 16.452 5.953 2.295 1.00 98.38 189 GLU A CA 1
ATOM 1519 C C . GLU A 1 189 ? 16.258 4.439 2.161 1.00 98.38 189 GLU A C 1
ATOM 1521 O O . GLU A 1 189 ? 16.684 3.692 3.042 1.00 98.38 189 GLU A O 1
ATOM 1526 N N . ALA A 1 190 ? 15.713 3.954 1.040 1.00 98.38 190 ALA A N 1
ATOM 1527 C CA . ALA A 1 190 ? 15.649 2.518 0.772 1.00 98.38 190 ALA A CA 1
ATOM 1528 C C . ALA A 1 190 ? 17.052 1.885 0.759 1.00 98.38 190 ALA A C 1
ATOM 1530 O O . ALA A 1 190 ? 17.299 0.899 1.450 1.00 98.38 190 ALA A O 1
ATOM 1531 N N . TYR A 1 191 ? 17.987 2.484 0.018 1.00 98.56 191 TYR A N 1
ATOM 1532 C CA . TYR A 1 191 ? 19.364 2.006 -0.100 1.00 98.56 191 TYR A CA 1
ATOM 1533 C C . TYR A 1 191 ? 20.085 1.943 1.257 1.00 98.56 191 TYR A C 1
ATOM 1535 O O . TYR A 1 191 ? 20.706 0.934 1.585 1.00 98.56 191 TYR A O 1
ATOM 1543 N N . ARG A 1 192 ? 19.933 2.974 2.101 1.00 98.19 192 ARG A N 1
ATOM 1544 C CA . ARG A 1 192 ? 20.488 3.010 3.471 1.00 98.19 192 ARG A CA 1
ATOM 1545 C C . ARG A 1 192 ? 19.954 1.893 4.369 1.00 98.19 192 ARG A C 1
ATOM 1547 O O . ARG A 1 192 ? 20.632 1.502 5.313 1.00 98.19 192 ARG A O 1
ATOM 1554 N N . ASN A 1 193 ? 18.757 1.389 4.078 1.00 97.69 193 ASN A N 1
ATOM 1555 C CA . ASN A 1 193 ? 18.083 0.348 4.850 1.00 97.69 193 ASN A CA 1
ATOM 1556 C C . ASN A 1 193 ? 18.224 -1.060 4.243 1.00 97.69 193 ASN A C 1
ATOM 1558 O O . ASN A 1 193 ? 17.526 -1.995 4.660 1.00 97.69 193 ASN A O 1
ATOM 1562 N N . PHE A 1 194 ? 19.116 -1.243 3.266 1.00 97.94 194 PHE A N 1
ATOM 1563 C CA . PHE A 1 194 ? 19.462 -2.576 2.792 1.00 97.94 194 PHE A CA 1
ATOM 1564 C C . PHE A 1 194 ? 20.019 -3.435 3.928 1.00 97.94 194 PHE A C 1
ATOM 1566 O O . PHE A 1 194 ? 20.861 -3.021 4.720 1.00 97.94 194 PHE A O 1
ATOM 1573 N N . SER A 1 195 ? 19.562 -4.679 3.963 1.00 95.50 195 SER A N 1
ATOM 1574 C CA . SER A 1 195 ? 19.993 -5.711 4.896 1.00 95.50 195 SER A CA 1
ATOM 1575 C C . SER A 1 195 ? 20.455 -6.960 4.131 1.00 95.50 195 SER A C 1
ATOM 1577 O O . SER A 1 195 ? 20.219 -7.090 2.917 1.00 95.50 195 SER A O 1
ATOM 1579 N N . PRO A 1 196 ? 21.103 -7.925 4.808 1.00 93.69 196 PRO A N 1
ATOM 1580 C CA . PRO A 1 196 ? 21.366 -9.238 4.224 1.00 93.69 196 PRO A CA 1
ATOM 1581 C C . PRO A 1 196 ? 20.089 -9.973 3.779 1.00 93.69 196 PRO A C 1
ATOM 1583 O O . PRO A 1 196 ? 20.158 -10.788 2.866 1.00 93.69 196 PRO A O 1
ATOM 1586 N N . GLN A 1 197 ? 18.935 -9.668 4.385 1.00 90.44 197 GLN A N 1
ATOM 1587 C CA . GLN A 1 197 ? 17.635 -10.277 4.079 1.00 90.44 197 GLN A CA 1
ATOM 1588 C C . GLN A 1 197 ? 16.877 -9.563 2.949 1.00 90.44 197 GLN A C 1
ATOM 1590 O O . GLN A 1 197 ? 15.901 -10.111 2.430 1.00 90.44 197 GLN A O 1
ATOM 1595 N N . THR A 1 198 ? 17.300 -8.355 2.555 1.00 96.69 198 THR A N 1
ATOM 1596 C CA . THR A 1 198 ? 16.664 -7.627 1.450 1.00 96.69 198 THR A CA 1
ATOM 1597 C C . THR A 1 198 ? 16.807 -8.425 0.157 1.00 96.69 198 THR A C 1
ATOM 1599 O O . THR A 1 198 ? 17.924 -8.767 -0.248 1.00 96.69 198 THR A O 1
ATOM 1602 N N . LYS A 1 199 ? 15.686 -8.673 -0.526 1.00 95.81 199 LYS A N 1
ATOM 1603 C CA . LYS A 1 199 ? 15.654 -9.393 -1.803 1.00 95.81 199 LYS A CA 1
ATOM 1604 C C . LYS A 1 199 ? 16.532 -8.712 -2.850 1.00 95.81 199 LYS A C 1
ATOM 1606 O O . LYS A 1 199 ? 16.473 -7.498 -3.041 1.00 95.81 199 LYS A O 1
ATOM 1611 N N . THR A 1 200 ? 17.291 -9.517 -3.591 1.00 96.75 200 THR A N 1
ATOM 1612 C CA . THR A 1 200 ? 18.192 -9.047 -4.654 1.00 96.75 200 THR A CA 1
ATOM 1613 C C . THR A 1 200 ? 17.465 -8.223 -5.716 1.00 96.75 200 THR A C 1
ATOM 1615 O O . THR A 1 200 ? 17.988 -7.204 -6.152 1.00 96.75 200 THR A O 1
ATOM 1618 N N . SER A 1 201 ? 16.241 -8.606 -6.093 1.00 95.06 201 SER A N 1
ATOM 1619 C CA . SER A 1 201 ? 15.439 -7.869 -7.078 1.00 95.06 201 SER A CA 1
ATOM 1620 C C . SER A 1 201 ? 15.108 -6.448 -6.616 1.00 95.06 201 SER A C 1
ATOM 1622 O O . SER A 1 201 ? 15.223 -5.513 -7.402 1.00 95.06 201 SER A O 1
ATOM 1624 N N . LEU A 1 202 ? 14.776 -6.265 -5.331 1.00 97.31 202 LEU A N 1
ATOM 1625 C CA . LEU A 1 202 ? 14.537 -4.944 -4.744 1.00 97.31 202 LEU A CA 1
ATOM 1626 C C . LEU A 1 202 ? 15.819 -4.107 -4.696 1.00 97.31 202 LEU A C 1
ATOM 1628 O O . LEU A 1 202 ? 15.764 -2.911 -4.972 1.00 97.31 202 LEU A O 1
ATOM 1632 N N . LYS A 1 203 ? 16.970 -4.725 -4.391 1.00 98.31 203 LYS A N 1
ATOM 1633 C CA . LYS A 1 203 ? 18.267 -4.029 -4.417 1.00 98.31 203 LYS A CA 1
ATOM 1634 C C . LYS A 1 203 ? 18.573 -3.489 -5.809 1.00 98.31 203 LYS A C 1
ATOM 1636 O O . LYS A 1 203 ? 18.838 -2.300 -5.956 1.00 98.31 203 LYS A O 1
ATOM 1641 N N . VAL A 1 204 ? 18.483 -4.351 -6.822 1.00 98.25 204 VAL A N 1
ATOM 1642 C CA . VAL A 1 204 ? 18.741 -3.991 -8.224 1.00 98.25 204 VAL A CA 1
ATOM 1643 C C . VAL A 1 204 ? 17.785 -2.895 -8.698 1.00 98.25 204 VAL A C 1
ATOM 1645 O O . VAL A 1 204 ? 18.241 -1.937 -9.320 1.00 98.25 204 VAL A O 1
ATOM 1648 N N . ASP A 1 205 ? 16.490 -2.983 -8.374 1.00 97.00 205 ASP A N 1
ATOM 1649 C CA . ASP A 1 205 ? 15.518 -1.949 -8.755 1.00 97.00 205 ASP A CA 1
ATOM 1650 C C . ASP A 1 205 ? 15.858 -0.604 -8.094 1.00 97.00 205 ASP A C 1
ATOM 1652 O O . ASP A 1 205 ? 16.029 0.389 -8.793 1.00 97.00 205 ASP A O 1
ATOM 1656 N N . ILE A 1 206 ? 16.086 -0.556 -6.776 1.00 98.50 206 ILE A N 1
ATOM 1657 C CA . ILE A 1 206 ? 16.475 0.686 -6.081 1.00 98.50 206 ILE A CA 1
ATOM 1658 C C . ILE A 1 206 ? 17.762 1.292 -6.660 1.00 98.50 206 ILE A C 1
ATOM 1660 O O . ILE A 1 206 ? 17.799 2.495 -6.930 1.00 98.50 206 ILE A O 1
ATOM 1664 N N . LEU A 1 207 ? 18.800 0.483 -6.896 1.00 98.56 207 LEU A N 1
ATOM 1665 C CA . LEU A 1 207 ? 20.053 0.948 -7.502 1.00 98.56 207 LEU A CA 1
ATOM 1666 C C . LEU A 1 207 ? 19.814 1.530 -8.900 1.00 98.56 207 LEU A C 1
ATOM 1668 O O . LEU A 1 207 ? 20.317 2.611 -9.219 1.00 98.56 207 LEU A O 1
ATOM 1672 N N . SER A 1 208 ? 18.980 0.863 -9.703 1.00 97.69 208 SER A N 1
ATOM 1673 C CA . SER A 1 208 ? 18.542 1.361 -11.006 1.00 97.69 208 SER A CA 1
ATOM 1674 C C . SER A 1 208 ? 17.827 2.712 -10.891 1.00 97.69 208 SER A C 1
ATOM 1676 O O . SER A 1 208 ? 18.154 3.642 -11.639 1.00 97.69 208 SER A O 1
ATOM 1678 N N . ARG A 1 209 ? 16.900 2.870 -9.936 1.00 97.50 209 ARG A N 1
ATOM 1679 C CA . ARG A 1 209 ? 16.164 4.128 -9.721 1.00 97.50 209 ARG A CA 1
ATOM 1680 C C . ARG A 1 209 ? 17.086 5.271 -9.317 1.00 97.50 209 ARG A C 1
ATOM 1682 O O . ARG A 1 209 ? 16.993 6.350 -9.900 1.00 97.50 209 ARG A O 1
ATOM 1689 N N . ILE A 1 210 ? 18.014 5.041 -8.390 1.00 98.12 210 ILE A N 1
ATOM 1690 C CA . ILE A 1 210 ? 18.999 6.053 -7.973 1.00 98.12 210 ILE A CA 1
ATOM 1691 C C . ILE A 1 210 ? 19.865 6.469 -9.167 1.00 98.12 210 ILE A C 1
ATOM 1693 O O . ILE A 1 210 ? 20.009 7.663 -9.451 1.00 98.12 210 ILE A O 1
ATOM 1697 N N . ALA A 1 211 ? 20.394 5.492 -9.910 1.00 97.12 211 ALA A N 1
ATOM 1698 C CA . ALA A 1 211 ? 21.206 5.750 -11.092 1.00 97.12 211 ALA A CA 1
ATOM 1699 C C . ALA A 1 211 ? 20.426 6.534 -12.164 1.00 97.12 211 ALA A C 1
ATOM 1701 O O . ALA A 1 211 ? 20.973 7.447 -12.788 1.00 97.12 211 ALA A O 1
ATOM 1702 N N . GLN A 1 212 ? 19.139 6.228 -12.351 1.00 94.50 212 GLN A N 1
ATOM 1703 C CA . GLN A 1 212 ? 18.261 6.952 -13.268 1.00 94.50 212 GLN A CA 1
ATOM 1704 C C . GLN A 1 212 ? 18.062 8.411 -12.838 1.00 94.50 212 GLN A C 1
ATOM 1706 O O . GLN A 1 212 ? 18.213 9.307 -13.668 1.00 94.50 212 GLN A O 1
ATOM 1711 N N . VAL A 1 213 ? 17.773 8.677 -11.560 1.00 95.19 213 VAL A N 1
ATOM 1712 C CA . VAL A 1 213 ? 17.546 10.050 -11.079 1.00 95.19 213 VAL A CA 1
ATOM 1713 C C . VAL A 1 213 ? 18.819 10.896 -11.185 1.00 95.19 213 VAL A C 1
ATOM 1715 O O . VAL A 1 213 ? 18.764 12.018 -11.694 1.00 95.19 213 VAL A O 1
ATOM 1718 N N . TYR A 1 214 ? 19.984 10.362 -10.796 1.00 95.12 214 TYR A N 1
ATOM 1719 C CA . TYR A 1 214 ? 21.255 11.073 -10.985 1.00 95.12 214 TYR A CA 1
ATOM 1720 C C . TYR A 1 214 ? 21.596 11.289 -12.462 1.00 95.12 214 TYR A C 1
ATOM 1722 O O . TYR A 1 214 ? 22.058 12.375 -12.820 1.00 95.12 214 TYR A O 1
ATOM 1730 N N . GLY A 1 215 ? 21.344 10.292 -13.317 1.00 90.19 215 GLY A N 1
ATOM 1731 C CA . GLY A 1 215 ? 21.559 10.392 -14.761 1.00 90.19 215 GLY A CA 1
ATOM 1732 C C . GLY A 1 215 ? 20.710 11.485 -15.408 1.00 90.19 215 GLY A C 1
ATOM 1733 O O . GLY A 1 215 ? 21.245 12.322 -16.130 1.00 90.19 215 GLY A O 1
ATOM 1734 N N . ASN A 1 216 ? 19.419 11.545 -15.077 1.00 88.75 216 ASN A N 1
ATOM 1735 C CA . ASN A 1 216 ? 18.508 12.582 -15.570 1.00 88.75 216 ASN A CA 1
ATOM 1736 C C . ASN A 1 216 ? 18.922 13.989 -15.109 1.00 88.75 216 ASN A C 1
ATOM 1738 O O . ASN A 1 216 ? 18.732 14.958 -15.837 1.00 88.75 216 ASN A O 1
ATOM 1742 N N . GLY A 1 217 ? 19.516 14.103 -13.917 1.00 86.19 217 GLY A N 1
ATOM 1743 C CA . GLY A 1 217 ? 20.055 15.360 -13.392 1.00 86.19 217 GLY A CA 1
ATOM 1744 C C . GLY A 1 217 ? 21.450 15.732 -13.910 1.00 86.19 217 GLY A C 1
ATOM 1745 O O . GLY A 1 217 ? 22.021 16.703 -13.419 1.00 86.19 217 GLY A O 1
ATOM 1746 N N . GLY A 1 218 ? 22.042 14.952 -14.825 1.00 86.12 218 GLY A N 1
ATOM 1747 C CA . GLY A 1 218 ? 23.398 15.176 -15.345 1.00 86.12 218 GLY A CA 1
ATOM 1748 C C . GLY A 1 218 ? 24.523 14.933 -14.327 1.00 86.12 218 GLY A C 1
ATOM 1749 O O . GLY A 1 218 ? 25.672 15.301 -14.571 1.00 86.12 218 GLY A O 1
ATOM 1750 N N . LYS A 1 219 ? 24.226 14.312 -13.178 1.00 89.06 219 LYS A N 1
ATOM 1751 C CA . LYS A 1 219 ? 25.177 14.070 -12.078 1.00 89.06 219 LYS A CA 1
ATOM 1752 C C . LYS A 1 219 ? 25.892 12.729 -12.256 1.00 89.06 219 LYS A C 1
ATOM 1754 O O . LYS A 1 219 ? 25.806 11.834 -11.417 1.00 89.06 219 LYS A O 1
ATOM 1759 N N . ASP A 1 220 ? 26.610 12.590 -13.366 1.00 84.88 220 ASP A N 1
ATOM 1760 C CA . ASP A 1 220 ? 27.199 11.317 -13.800 1.00 84.88 220 ASP A CA 1
ATOM 1761 C C . ASP A 1 220 ? 28.198 10.704 -12.801 1.00 84.88 220 ASP A C 1
ATOM 1763 O O . ASP A 1 220 ? 28.263 9.482 -12.680 1.00 84.88 220 ASP A O 1
ATOM 1767 N N . SER A 1 221 ? 28.942 11.522 -12.049 1.00 89.00 221 SER A N 1
ATOM 1768 C CA . SER A 1 221 ? 29.858 11.038 -11.003 1.00 89.00 221 SER A CA 1
ATOM 1769 C C . SER A 1 221 ? 29.128 10.355 -9.845 1.00 89.00 221 SER A C 1
ATOM 1771 O O . SER A 1 221 ? 29.624 9.366 -9.315 1.00 89.00 221 SER A O 1
ATOM 1773 N N . LEU A 1 222 ? 27.942 10.850 -9.480 1.00 94.12 222 LEU A N 1
ATOM 1774 C CA . LEU A 1 222 ? 27.116 10.273 -8.418 1.00 94.12 222 LEU A CA 1
ATOM 1775 C C . LEU A 1 222 ? 26.343 9.043 -8.895 1.00 94.12 222 LEU A C 1
ATOM 1777 O O . LEU A 1 222 ? 26.031 8.180 -8.088 1.00 94.12 222 LEU A O 1
ATOM 1781 N N . LYS A 1 223 ? 26.060 8.940 -10.197 1.00 94.31 223 LYS A N 1
ATOM 1782 C CA . LYS A 1 223 ? 25.388 7.785 -10.810 1.00 94.31 223 LYS A CA 1
ATOM 1783 C C . LYS A 1 223 ? 26.247 6.517 -10.787 1.00 94.31 223 LYS A C 1
ATOM 1785 O O . LYS A 1 223 ? 25.734 5.437 -10.508 1.00 94.31 223 LYS A O 1
ATOM 1790 N N . LEU A 1 224 ? 27.528 6.643 -11.142 1.00 94.69 224 LEU A N 1
ATOM 1791 C CA . LEU A 1 224 ? 28.402 5.504 -11.447 1.00 94.69 224 LEU A CA 1
ATOM 1792 C C . LEU A 1 224 ? 28.542 4.464 -10.323 1.00 94.69 224 LEU A C 1
ATOM 1794 O O . LEU A 1 224 ? 28.474 3.282 -10.653 1.00 94.69 224 LEU A O 1
ATOM 1798 N N . PRO A 1 225 ? 28.697 4.840 -9.037 1.00 97.44 225 PRO A N 1
ATOM 1799 C CA . PRO A 1 225 ? 28.800 3.857 -7.960 1.00 97.44 225 PRO A CA 1
ATOM 1800 C C . PRO A 1 225 ? 27.585 2.924 -7.896 1.00 97.44 225 PRO A C 1
ATOM 1802 O O . PRO A 1 225 ? 27.751 1.709 -7.881 1.00 97.44 225 PRO A O 1
ATOM 1805 N N . TYR A 1 226 ? 26.371 3.481 -7.966 1.00 98.19 226 TYR A N 1
ATOM 1806 C CA . TYR A 1 226 ? 25.131 2.699 -7.917 1.00 98.19 226 TYR A CA 1
ATOM 1807 C C . TYR A 1 226 ? 24.927 1.848 -9.173 1.00 98.19 226 TYR A C 1
ATOM 1809 O O . TYR A 1 226 ? 24.444 0.724 -9.084 1.00 98.19 226 TYR A O 1
ATOM 1817 N N . LEU A 1 227 ? 25.313 2.363 -10.347 1.00 97.62 227 LEU A N 1
ATOM 1818 C CA . LEU A 1 227 ? 25.254 1.594 -11.592 1.00 97.62 227 LEU A CA 1
ATOM 1819 C C . LEU A 1 227 ? 26.224 0.402 -11.566 1.00 97.62 227 LEU A C 1
ATOM 1821 O O . LEU A 1 227 ? 25.857 -0.693 -11.977 1.00 97.62 227 LEU A O 1
ATOM 1825 N N . HIS A 1 228 ? 27.436 0.596 -11.046 1.00 97.94 228 HIS A N 1
ATOM 1826 C CA . HIS A 1 228 ? 28.404 -0.488 -10.911 1.00 97.94 228 HIS A CA 1
ATOM 1827 C C . HIS A 1 228 ? 27.958 -1.531 -9.881 1.00 97.94 228 HIS A C 1
ATOM 1829 O O . HIS A 1 228 ? 28.068 -2.727 -10.132 1.00 97.94 228 HIS A O 1
ATOM 1835 N N . GLU A 1 229 ? 27.405 -1.098 -8.747 1.00 98.31 229 GLU A N 1
ATOM 1836 C CA . GLU A 1 229 ? 26.843 -2.014 -7.752 1.00 98.31 229 GLU A CA 1
ATOM 1837 C C . GLU A 1 229 ? 25.657 -2.813 -8.314 1.00 98.31 229 GLU A C 1
ATOM 1839 O O . GLU A 1 229 ? 25.543 -4.014 -8.055 1.00 98.31 229 GLU A O 1
ATOM 1844 N N . MET A 1 230 ? 24.804 -2.175 -9.125 1.00 98.12 230 MET A N 1
ATOM 1845 C CA . MET A 1 230 ? 23.700 -2.831 -9.831 1.00 98.12 230 MET A CA 1
ATOM 1846 C C . MET A 1 230 ? 24.220 -3.943 -10.748 1.00 98.12 230 MET A C 1
ATOM 1848 O O . MET A 1 230 ? 23.740 -5.073 -10.652 1.00 98.12 230 MET A O 1
ATOM 1852 N N . ASP A 1 231 ? 25.214 -3.645 -11.592 1.00 98.12 231 ASP A N 1
ATOM 1853 C CA . ASP A 1 231 ? 25.827 -4.618 -12.506 1.00 98.12 231 ASP A CA 1
ATOM 1854 C C . ASP A 1 231 ? 26.473 -5.776 -11.733 1.00 98.12 231 ASP A C 1
ATOM 1856 O O . ASP A 1 231 ? 26.134 -6.939 -11.938 1.00 98.12 231 ASP A O 1
ATOM 1860 N N . MET A 1 232 ? 27.311 -5.475 -10.738 1.00 98.19 232 MET A N 1
ATOM 1861 C CA . MET A 1 232 ? 27.953 -6.497 -9.902 1.00 98.19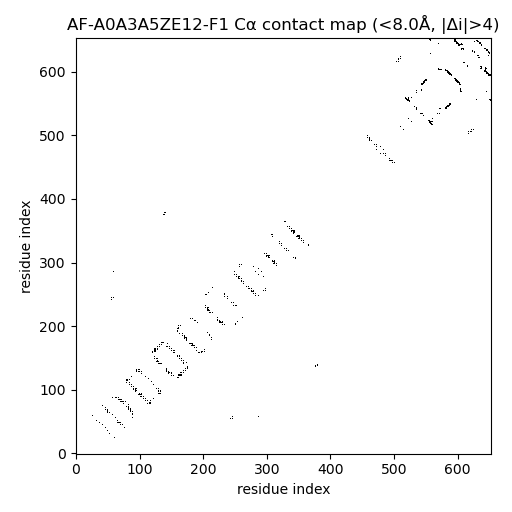 232 MET A CA 1
ATOM 1862 C C . MET A 1 232 ? 26.936 -7.411 -9.205 1.00 98.19 232 MET A C 1
ATOM 1864 O O . MET A 1 232 ? 27.135 -8.629 -9.130 1.00 98.19 232 MET A O 1
ATOM 1868 N N . THR A 1 233 ? 25.830 -6.844 -8.718 1.00 97.50 233 THR A N 1
ATOM 1869 C CA . THR A 1 233 ? 24.737 -7.604 -8.097 1.00 97.50 233 THR A CA 1
ATOM 1870 C C . THR A 1 233 ? 24.058 -8.525 -9.114 1.00 97.50 233 THR A C 1
ATOM 1872 O O . THR A 1 233 ? 23.814 -9.695 -8.803 1.00 97.50 233 THR A O 1
ATOM 1875 N N . LEU A 1 234 ? 23.811 -8.037 -10.335 1.00 97.56 234 LEU A N 1
ATOM 1876 C CA . LEU A 1 234 ? 23.249 -8.821 -11.438 1.00 97.56 234 LEU A CA 1
ATOM 1877 C C . LEU A 1 234 ? 24.171 -9.969 -11.858 1.00 97.56 234 LEU A C 1
ATOM 1879 O O . LEU A 1 234 ? 23.736 -11.121 -11.884 1.00 97.56 234 LEU A O 1
ATOM 1883 N N . GLN A 1 235 ? 25.457 -9.702 -12.098 1.00 97.06 235 GLN A N 1
ATOM 1884 C CA . GLN A 1 235 ? 26.423 -10.747 -12.456 1.00 97.06 235 GLN A CA 1
ATOM 1885 C C . GLN A 1 235 ? 26.532 -11.814 -11.358 1.00 97.06 235 GLN A C 1
ATOM 1887 O O . GLN A 1 235 ? 26.603 -13.015 -11.634 1.00 97.06 235 GLN A O 1
ATOM 1892 N N . THR A 1 236 ? 26.490 -11.398 -10.089 1.00 97.44 236 THR A N 1
ATOM 1893 C CA . THR A 1 236 ? 26.552 -12.315 -8.943 1.00 97.44 236 THR A CA 1
ATOM 1894 C C . THR A 1 236 ? 25.332 -13.232 -8.872 1.00 97.44 236 THR A C 1
ATOM 1896 O O . THR A 1 236 ? 25.485 -14.423 -8.610 1.00 97.44 236 THR A O 1
ATOM 1899 N N . VAL A 1 237 ? 24.116 -12.718 -9.083 1.00 95.88 237 VAL A N 1
ATOM 1900 C CA . VAL A 1 237 ? 22.913 -13.564 -9.010 1.00 95.88 237 VAL A CA 1
ATOM 1901 C C . VAL A 1 237 ? 22.789 -14.483 -10.225 1.00 95.88 237 VAL A C 1
ATOM 1903 O O . VAL A 1 237 ? 22.487 -15.662 -10.059 1.00 95.88 237 VAL A O 1
ATOM 1906 N N . ILE A 1 238 ? 23.125 -13.995 -11.421 1.00 95.88 238 ILE A N 1
ATOM 1907 C CA . ILE A 1 238 ? 23.071 -14.782 -12.660 1.00 95.88 238 ILE A CA 1
ATOM 1908 C C . ILE A 1 238 ? 24.108 -15.910 -12.647 1.00 95.88 238 ILE A C 1
ATOM 1910 O O . ILE A 1 238 ? 23.810 -17.021 -13.073 1.00 95.88 238 ILE A O 1
ATOM 1914 N N . SER A 1 239 ? 25.314 -15.659 -12.127 1.00 96.69 239 SER A N 1
ATOM 1915 C CA . SER A 1 239 ? 26.346 -16.699 -12.005 1.00 96.69 239 SER A CA 1
ATOM 1916 C C . SER A 1 239 ? 25.992 -17.778 -10.979 1.00 96.69 239 SER A C 1
ATOM 1918 O O . SER A 1 239 ? 26.329 -18.943 -11.183 1.00 96.69 239 SER A O 1
ATOM 1920 N N . LYS A 1 240 ? 25.292 -17.417 -9.896 1.00 96.50 240 LYS A N 1
ATOM 1921 C CA . LYS A 1 240 ? 24.815 -18.376 -8.887 1.00 96.50 240 LYS A CA 1
ATOM 1922 C C . LYS A 1 240 ? 23.648 -19.224 -9.387 1.00 96.50 240 LYS A C 1
ATOM 1924 O O . LYS A 1 240 ? 23.571 -20.401 -9.048 1.00 96.50 240 LYS A O 1
ATOM 1929 N N . GLU A 1 241 ? 22.750 -18.638 -10.175 1.00 94.44 241 GLU A N 1
ATOM 1930 C CA . GLU A 1 241 ? 21.530 -19.290 -10.655 1.00 94.44 241 GLU A CA 1
ATOM 1931 C C . GLU A 1 241 ? 21.338 -19.081 -12.170 1.00 94.44 241 GLU A C 1
ATOM 1933 O O . GLU A 1 241 ? 20.426 -18.367 -12.593 1.00 94.44 241 GLU A O 1
ATOM 1938 N N . PRO A 1 242 ? 22.151 -19.724 -13.029 1.00 94.50 242 PRO A N 1
ATOM 1939 C CA . PRO A 1 242 ? 22.099 -19.495 -14.477 1.00 94.50 242 PRO A CA 1
ATOM 1940 C C . PRO A 1 242 ? 20.737 -19.849 -15.094 1.00 94.50 242 PRO A C 1
ATOM 1942 O O . PRO A 1 242 ? 20.290 -19.208 -16.043 1.00 94.50 242 PRO A O 1
ATOM 1945 N N . GLU A 1 243 ? 20.037 -20.820 -14.507 1.00 92.81 243 GLU A N 1
ATOM 1946 C CA . GLU A 1 243 ? 18.686 -21.249 -14.892 1.00 92.81 243 GLU A CA 1
ATOM 1947 C C . GLU A 1 243 ? 17.624 -20.145 -14.733 1.00 92.81 243 GLU A C 1
ATOM 1949 O O . GLU A 1 243 ? 16.588 -20.192 -15.393 1.00 92.81 243 GLU A O 1
ATOM 1954 N N . THR A 1 244 ? 17.851 -19.147 -13.868 1.00 94.00 244 THR A N 1
ATOM 1955 C CA . THR A 1 244 ? 16.901 -18.045 -13.629 1.00 94.00 244 THR A CA 1
ATOM 1956 C C . THR A 1 244 ? 17.268 -16.772 -14.380 1.00 94.00 244 THR A C 1
ATOM 1958 O O . THR A 1 244 ? 16.567 -15.769 -14.248 1.00 94.00 244 THR A O 1
ATOM 1961 N N . ARG A 1 245 ? 18.316 -16.789 -15.220 1.00 94.56 245 ARG A N 1
ATOM 1962 C CA . ARG A 1 245 ? 18.813 -15.604 -15.941 1.00 94.56 245 ARG A CA 1
ATOM 1963 C C . ARG A 1 245 ? 17.714 -14.837 -16.681 1.00 94.56 245 ARG A C 1
ATOM 1965 O O . ARG A 1 245 ? 17.699 -13.612 -16.652 1.00 94.56 245 ARG A O 1
ATOM 1972 N N . LYS A 1 246 ? 16.742 -15.538 -17.273 1.00 94.25 246 LYS A N 1
ATOM 1973 C CA . LYS A 1 246 ? 15.619 -14.907 -17.990 1.00 94.25 246 LYS A CA 1
ATOM 1974 C C . LYS A 1 246 ? 14.737 -14.011 -17.113 1.00 94.25 246 LYS A C 1
ATOM 1976 O O . LYS A 1 246 ? 14.158 -13.053 -17.616 1.00 94.25 246 LYS A O 1
ATOM 1981 N N . ASN A 1 247 ? 14.677 -14.253 -15.801 1.00 94.31 247 ASN A N 1
ATOM 1982 C CA . ASN A 1 247 ? 13.995 -13.361 -14.857 1.00 94.31 247 ASN A CA 1
ATOM 1983 C C . ASN A 1 247 ? 14.698 -11.995 -14.734 1.00 94.31 247 ASN A C 1
ATOM 1985 O O . ASN A 1 247 ? 14.058 -11.006 -14.379 1.00 94.31 247 ASN A O 1
ATOM 1989 N N . TRP A 1 248 ? 15.999 -11.943 -15.032 1.00 95.88 248 TRP A N 1
ATOM 1990 C CA . TRP A 1 248 ? 16.861 -10.774 -14.866 1.00 95.88 248 TRP A CA 1
ATOM 1991 C C . TRP A 1 248 ? 17.091 -9.995 -16.161 1.00 95.88 248 TRP A C 1
ATOM 1993 O O . TRP A 1 248 ? 17.609 -8.884 -16.091 1.00 95.88 248 TRP A O 1
ATOM 2003 N N . SER A 1 249 ? 16.655 -10.501 -17.321 1.00 95.19 249 SER A N 1
ATOM 2004 C CA . SER A 1 249 ? 16.945 -9.884 -18.625 1.00 95.19 249 SER A CA 1
ATOM 2005 C C . SER A 1 249 ? 16.505 -8.422 -18.716 1.00 95.19 249 SER A C 1
ATOM 2007 O O . SER A 1 249 ? 17.250 -7.597 -19.232 1.00 95.19 249 SER A O 1
ATOM 2009 N N . ASN A 1 250 ? 15.341 -8.066 -18.161 1.00 95.12 250 ASN A N 1
ATOM 2010 C CA . ASN A 1 250 ? 14.891 -6.670 -18.136 1.00 95.12 250 ASN A CA 1
ATOM 2011 C C . ASN A 1 250 ? 15.846 -5.772 -17.326 1.00 95.12 250 ASN A C 1
ATOM 2013 O O . ASN A 1 250 ? 16.122 -4.645 -17.731 1.00 95.12 250 ASN A O 1
ATOM 2017 N N . PHE A 1 251 ? 16.383 -6.268 -16.206 1.00 96.69 251 PHE A N 1
ATOM 2018 C CA . PHE A 1 251 ? 17.361 -5.535 -15.400 1.00 96.69 251 PHE A CA 1
ATOM 2019 C C . PHE A 1 251 ? 18.750 -5.493 -16.054 1.00 96.69 251 PHE A C 1
ATOM 2021 O O . PHE A 1 251 ? 19.397 -4.452 -15.989 1.00 96.69 251 PHE A O 1
ATOM 2028 N N . GLU A 1 252 ? 19.195 -6.572 -16.714 1.00 97.00 252 GLU A N 1
ATOM 2029 C CA . GLU A 1 252 ? 20.421 -6.564 -17.531 1.00 97.00 252 GLU A CA 1
ATOM 2030 C C . GLU A 1 252 ? 20.308 -5.505 -18.642 1.00 97.00 252 GLU A C 1
ATOM 2032 O O . GLU A 1 252 ? 21.192 -4.665 -18.787 1.00 97.00 252 GLU A O 1
ATOM 2037 N N . ILE A 1 253 ? 19.183 -5.474 -19.367 1.00 97.62 253 ILE A N 1
ATOM 2038 C CA . ILE A 1 253 ? 18.924 -4.485 -20.424 1.00 97.62 253 ILE A CA 1
ATOM 2039 C C . ILE A 1 253 ? 18.953 -3.062 -19.874 1.00 97.62 253 ILE A C 1
ATOM 2041 O O . ILE A 1 253 ? 19.577 -2.177 -20.455 1.00 97.62 253 ILE A O 1
ATOM 2045 N N . ASP A 1 254 ? 18.288 -2.832 -18.748 1.00 97.25 254 ASP A N 1
ATOM 2046 C CA . ASP A 1 254 ? 18.255 -1.528 -18.098 1.00 97.25 254 ASP A CA 1
ATOM 2047 C C . ASP A 1 254 ? 19.637 -1.057 -17.619 1.00 97.25 254 ASP A C 1
ATOM 2049 O O . ASP A 1 254 ? 19.962 0.129 -17.728 1.00 97.25 254 ASP A O 1
ATOM 2053 N N . CYS A 1 255 ? 20.465 -1.985 -17.133 1.00 97.50 255 CYS A N 1
ATOM 2054 C CA . CYS A 1 255 ? 21.852 -1.722 -16.764 1.00 97.50 255 CYS A CA 1
ATOM 2055 C C . CYS A 1 255 ? 22.675 -1.291 -17.986 1.00 97.50 255 CYS A C 1
ATOM 2057 O O . CYS A 1 255 ? 23.296 -0.224 -17.985 1.00 97.50 255 CYS A O 1
ATOM 2059 N N . GLU A 1 256 ? 22.610 -2.077 -19.064 1.00 97.50 256 GLU A N 1
ATOM 2060 C CA . GLU A 1 256 ? 23.315 -1.811 -20.320 1.00 97.50 256 GLU A CA 1
ATOM 2061 C C . GLU A 1 256 ? 22.886 -0.468 -20.926 1.00 97.50 256 GLU A C 1
ATOM 2063 O O . GLU A 1 256 ? 23.730 0.355 -21.273 1.00 97.50 256 GLU A O 1
ATOM 2068 N N . VAL A 1 257 ? 21.583 -0.169 -20.954 1.00 96.06 257 VAL A N 1
ATOM 2069 C CA . VAL A 1 257 ? 21.047 1.128 -21.408 1.00 96.06 257 VAL A CA 1
ATOM 2070 C C . VAL A 1 257 ? 21.641 2.298 -20.618 1.00 96.06 257 VAL A C 1
ATOM 2072 O O . VAL A 1 257 ? 22.005 3.321 -21.207 1.00 96.06 257 VAL A O 1
ATOM 2075 N N . LYS A 1 258 ? 21.799 2.169 -19.297 1.00 95.38 258 LYS A N 1
ATOM 2076 C CA . LYS A 1 258 ? 22.415 3.216 -18.465 1.00 95.38 258 LYS A CA 1
ATOM 2077 C C . LYS A 1 258 ? 23.904 3.404 -18.765 1.00 95.38 258 LYS A C 1
ATOM 2079 O O . LYS A 1 258 ? 24.369 4.551 -18.753 1.00 95.38 258 LYS A O 1
ATOM 2084 N N . TYR A 1 259 ? 24.635 2.330 -19.067 1.00 96.44 259 TYR A N 1
ATOM 2085 C CA . TYR A 1 259 ? 26.019 2.418 -19.543 1.00 96.44 259 TYR A CA 1
ATOM 2086 C C . TYR A 1 259 ? 26.106 3.071 -20.924 1.00 96.44 259 TYR A C 1
ATOM 2088 O O . TYR A 1 259 ? 26.906 3.990 -21.103 1.00 96.44 259 TYR A O 1
ATOM 2096 N N . ILE A 1 260 ? 25.241 2.689 -21.869 1.00 95.94 260 ILE A N 1
ATOM 2097 C CA . ILE A 1 260 ? 25.179 3.300 -23.204 1.00 95.94 260 ILE A CA 1
ATOM 2098 C C . ILE A 1 260 ? 24.987 4.814 -23.077 1.00 95.94 260 ILE A C 1
ATOM 2100 O O . ILE A 1 260 ? 25.791 5.585 -23.601 1.00 95.94 260 ILE A O 1
ATOM 2104 N N . LEU A 1 261 ? 23.985 5.251 -22.307 1.00 92.94 261 LEU A N 1
ATOM 2105 C CA . LEU A 1 261 ? 23.719 6.673 -22.073 1.00 92.94 261 LEU A CA 1
ATOM 2106 C C . LEU A 1 261 ? 24.909 7.387 -21.416 1.00 92.94 261 LEU A C 1
ATOM 2108 O O . LEU A 1 261 ? 25.236 8.511 -21.794 1.00 92.94 261 LEU A O 1
ATOM 2112 N N . HIS A 1 262 ? 25.590 6.745 -20.462 1.00 92.56 262 HIS A N 1
ATOM 2113 C CA . HIS A 1 262 ? 26.791 7.307 -19.843 1.00 92.56 262 HIS A CA 1
ATOM 2114 C C . HIS A 1 262 ? 27.907 7.568 -20.865 1.00 92.56 262 HIS A C 1
ATOM 2116 O O . HIS A 1 262 ? 28.446 8.676 -20.925 1.00 92.56 262 HIS A O 1
ATOM 2122 N N . TYR A 1 263 ? 28.242 6.573 -21.687 1.00 94.25 263 TYR A N 1
ATOM 2123 C CA . TYR A 1 263 ? 29.317 6.701 -22.669 1.00 94.25 263 TYR A CA 1
ATOM 2124 C C . TYR A 1 263 ? 28.941 7.625 -23.830 1.00 94.25 263 TYR A C 1
ATOM 2126 O O . TYR A 1 263 ? 29.777 8.422 -24.259 1.00 94.25 263 TYR A O 1
ATOM 2134 N N . MET A 1 264 ? 27.677 7.617 -24.265 1.00 92.62 264 MET A N 1
ATOM 2135 C CA . MET A 1 264 ? 27.157 8.576 -25.245 1.00 92.62 264 MET A CA 1
ATOM 2136 C C . MET A 1 264 ? 27.277 10.022 -24.751 1.00 92.62 264 MET A C 1
ATOM 2138 O O . MET A 1 264 ? 27.730 10.884 -25.503 1.00 92.62 264 MET A O 1
ATOM 2142 N N . ASN A 1 265 ? 26.946 10.300 -23.485 1.00 89.62 265 ASN A N 1
ATOM 2143 C CA . ASN A 1 265 ? 27.074 11.644 -22.906 1.00 89.62 265 ASN A CA 1
ATOM 2144 C C . ASN A 1 265 ? 28.532 12.123 -22.838 1.00 89.62 265 ASN A C 1
ATOM 2146 O O . ASN A 1 265 ? 28.800 13.318 -22.951 1.00 89.62 265 ASN A O 1
ATOM 2150 N N . ARG A 1 266 ? 29.483 11.192 -22.709 1.00 90.56 266 ARG A N 1
ATOM 2151 C CA . ARG A 1 266 ? 30.928 11.465 -22.756 1.00 90.56 266 ARG A CA 1
ATOM 2152 C C . ARG A 1 266 ? 31.521 11.446 -24.165 1.00 90.56 266 ARG A C 1
ATOM 2154 O O . ARG A 1 266 ? 32.735 11.568 -24.297 1.00 90.56 266 ARG A O 1
ATOM 2161 N N . LYS A 1 267 ? 30.691 11.295 -25.204 1.00 93.56 267 LYS A N 1
ATOM 2162 C CA . LYS A 1 267 ? 31.111 11.156 -26.608 1.00 93.56 267 LYS A CA 1
ATOM 2163 C C . LYS A 1 267 ? 32.056 9.969 -26.860 1.00 93.56 267 LYS A C 1
ATOM 2165 O O . LYS A 1 267 ? 32.791 9.962 -27.842 1.00 93.56 267 LYS A O 1
ATOM 2170 N N . ASN A 1 268 ? 32.037 8.951 -25.997 1.00 95.94 268 ASN A N 1
ATOM 2171 C CA . ASN A 1 268 ? 32.769 7.704 -26.215 1.00 95.94 268 ASN A CA 1
ATOM 2172 C C . ASN A 1 268 ? 31.873 6.710 -26.968 1.00 95.94 268 ASN A C 1
ATOM 2174 O O . ASN A 1 268 ? 31.316 5.774 -26.391 1.00 95.94 268 ASN A O 1
ATOM 2178 N N . PHE A 1 269 ? 31.691 6.960 -28.265 1.00 96.12 269 PHE A N 1
ATOM 2179 C CA . PHE A 1 269 ? 30.756 6.203 -29.100 1.00 96.12 269 PHE A CA 1
ATOM 2180 C C . PHE A 1 269 ? 31.200 4.764 -29.374 1.00 96.12 269 PHE A C 1
ATOM 2182 O O . PHE A 1 269 ? 30.345 3.915 -29.615 1.00 96.12 269 PHE A O 1
ATOM 2189 N N . THR A 1 270 ? 32.500 4.471 -29.288 1.00 96.25 270 THR A N 1
ATOM 2190 C CA . THR A 1 270 ? 33.031 3.110 -29.442 1.00 96.25 270 THR A CA 1
ATOM 2191 C C . THR A 1 270 ? 32.551 2.214 -28.307 1.00 96.25 270 THR A C 1
ATOM 2193 O O . THR A 1 270 ? 31.917 1.193 -28.553 1.00 96.25 270 THR A O 1
ATOM 2196 N N . VAL A 1 271 ? 32.756 2.639 -27.056 1.00 96.50 271 VAL A N 1
ATOM 2197 C CA . VAL A 1 271 ? 32.316 1.857 -25.890 1.00 96.50 271 VAL A CA 1
ATOM 2198 C C . VAL A 1 271 ? 30.787 1.819 -25.810 1.00 96.50 271 VAL A C 1
ATOM 2200 O O . VAL A 1 271 ? 30.208 0.777 -25.518 1.00 96.50 271 VAL A O 1
ATOM 2203 N N . ALA A 1 272 ? 30.104 2.918 -26.152 1.00 96.94 272 ALA A N 1
ATOM 2204 C CA . ALA A 1 272 ? 28.644 2.911 -26.254 1.00 96.94 272 ALA A CA 1
ATOM 2205 C C . ALA A 1 272 ? 28.135 1.859 -27.260 1.00 96.94 272 ALA A C 1
ATOM 2207 O O . ALA A 1 272 ? 27.159 1.170 -26.972 1.00 96.94 272 ALA A O 1
ATOM 2208 N N . HIS A 1 273 ? 28.808 1.698 -28.404 1.00 96.50 273 HIS A N 1
ATOM 2209 C CA . HIS A 1 273 ? 28.460 0.686 -29.401 1.00 96.50 273 HIS A CA 1
ATOM 2210 C C . HIS A 1 273 ? 28.638 -0.742 -28.873 1.00 96.50 273 HIS A C 1
ATOM 2212 O O . HIS A 1 273 ? 27.765 -1.579 -29.080 1.00 96.50 273 HIS A O 1
ATOM 2218 N N . GLU A 1 274 ? 29.714 -1.021 -28.133 1.00 97.31 274 GLU A N 1
ATOM 2219 C CA . GLU A 1 274 ? 29.922 -2.338 -27.513 1.00 97.31 274 GLU A CA 1
ATOM 2220 C C . GLU A 1 274 ? 28.762 -2.721 -26.584 1.00 97.31 274 GLU A C 1
ATOM 2222 O O . GLU A 1 274 ? 28.269 -3.848 -26.637 1.00 97.31 274 GLU A O 1
ATOM 2227 N N . HIS A 1 275 ? 28.284 -1.776 -25.769 1.00 97.62 275 HIS A N 1
ATOM 2228 C CA . HIS A 1 275 ? 27.115 -1.990 -24.913 1.00 97.62 275 HIS A CA 1
ATOM 2229 C C . HIS A 1 275 ? 25.806 -2.118 -25.717 1.00 97.62 275 HIS A C 1
ATOM 2231 O O . HIS A 1 275 ? 24.947 -2.927 -25.363 1.00 97.62 275 HIS A O 1
ATOM 2237 N N . ILE A 1 276 ? 25.660 -1.409 -26.845 1.00 96.69 276 ILE A N 1
ATOM 2238 C CA . ILE A 1 276 ? 24.529 -1.606 -27.774 1.00 96.69 276 ILE A CA 1
ATOM 2239 C C . ILE A 1 276 ? 24.519 -3.042 -28.323 1.00 96.69 276 ILE A C 1
ATOM 2241 O O . ILE A 1 276 ? 23.477 -3.696 -28.353 1.00 96.69 276 ILE A O 1
ATOM 2245 N N . GLU A 1 277 ? 25.672 -3.578 -28.714 1.00 96.31 277 GLU A N 1
ATOM 2246 C CA . GLU A 1 277 ? 25.764 -4.952 -29.216 1.00 96.31 277 GLU A CA 1
ATOM 2247 C C . GLU A 1 277 ? 25.538 -5.999 -28.114 1.00 96.31 277 GLU A C 1
ATOM 2249 O O . GLU A 1 277 ? 25.000 -7.076 -28.387 1.00 96.31 277 GLU A O 1
ATOM 2254 N N . LYS A 1 278 ? 25.880 -5.691 -26.855 1.00 95.56 278 LYS A N 1
ATOM 2255 C CA . LYS A 1 278 ? 25.501 -6.525 -25.702 1.00 95.56 278 LYS A CA 1
ATOM 2256 C C . LYS A 1 278 ? 23.990 -6.541 -25.506 1.00 95.56 278 LYS A C 1
ATOM 2258 O O . LYS A 1 278 ? 23.408 -7.622 -25.444 1.00 95.56 278 LYS A O 1
ATOM 2263 N N . VAL A 1 279 ? 23.346 -5.373 -25.457 1.00 96.06 279 VAL A N 1
ATOM 2264 C CA . VAL A 1 279 ? 21.912 -5.292 -25.154 1.00 96.06 279 VAL A CA 1
ATOM 2265 C C . VAL A 1 279 ? 21.047 -5.913 -26.252 1.00 96.06 279 VAL A C 1
ATOM 2267 O O . VAL A 1 279 ? 20.048 -6.557 -25.947 1.00 96.06 279 VAL A O 1
ATOM 2270 N N . LYS A 1 280 ? 21.465 -5.829 -27.523 1.00 93.62 280 LYS A N 1
ATOM 2271 C CA . LYS A 1 280 ? 20.788 -6.508 -28.643 1.00 93.62 280 LYS A CA 1
ATOM 2272 C C . LYS A 1 280 ? 20.695 -8.020 -28.455 1.00 93.62 280 LYS A C 1
ATOM 2274 O O . LYS A 1 280 ? 19.668 -8.607 -28.775 1.00 93.62 280 LYS A O 1
ATOM 2279 N N . LYS A 1 281 ? 21.737 -8.649 -27.902 1.00 94.12 281 LYS A N 1
ATOM 2280 C CA . LYS A 1 281 ? 21.760 -10.099 -27.639 1.00 94.12 281 LYS A CA 1
ATOM 2281 C C . LYS A 1 281 ? 20.796 -10.518 -26.530 1.00 94.12 281 LYS A C 1
ATOM 2283 O O . LYS A 1 281 ? 20.489 -11.699 -26.430 1.00 94.12 281 LYS A O 1
ATOM 2288 N N . LEU A 1 282 ? 20.338 -9.573 -25.709 1.00 93.81 282 LEU A N 1
ATOM 2289 C CA . LEU A 1 282 ? 19.385 -9.817 -24.628 1.00 93.81 282 LEU A CA 1
ATOM 2290 C C . LEU A 1 282 ? 17.923 -9.693 -25.082 1.00 93.81 282 LEU A C 1
ATOM 2292 O O . LEU A 1 282 ? 17.037 -10.076 -24.323 1.00 93.81 282 LEU A O 1
ATOM 2296 N N . LEU A 1 283 ? 17.655 -9.166 -26.287 1.00 91.88 283 LEU A N 1
ATOM 2297 C CA . LEU A 1 283 ? 16.306 -8.947 -26.823 1.00 91.88 283 LEU A CA 1
ATOM 2298 C C . LEU A 1 283 ? 15.649 -10.251 -27.308 1.00 91.88 283 LEU A C 1
ATOM 2300 O O . LEU A 1 283 ? 15.450 -10.473 -28.501 1.00 91.88 283 LEU A O 1
ATOM 2304 N N . GLU A 1 284 ? 15.299 -11.112 -26.361 1.00 89.50 284 GLU A N 1
ATOM 2305 C CA . GLU A 1 284 ? 14.511 -12.326 -26.583 1.00 89.50 284 GLU A CA 1
ATOM 2306 C C . GLU A 1 284 ? 12.990 -12.063 -26.462 1.00 89.50 284 GLU A C 1
ATOM 2308 O O . GLU A 1 284 ? 12.585 -11.068 -25.858 1.00 89.50 284 GLU A O 1
ATOM 2313 N N . PRO A 1 285 ? 12.116 -12.963 -26.966 1.00 86.31 285 PRO A N 1
ATOM 2314 C CA . PRO A 1 285 ? 10.658 -12.771 -26.943 1.00 86.31 285 PRO A CA 1
ATOM 2315 C C . PRO A 1 285 ? 10.021 -12.565 -25.558 1.00 86.31 285 PRO A C 1
ATOM 2317 O O . PRO A 1 285 ? 8.909 -12.054 -25.476 1.00 86.31 285 PRO A O 1
ATOM 2320 N N . HIS A 1 286 ? 10.684 -12.973 -24.468 1.00 87.12 286 HIS A N 1
ATOM 2321 C CA . HIS A 1 286 ? 10.173 -12.780 -23.103 1.00 87.12 286 HIS A CA 1
ATOM 2322 C C . HIS A 1 286 ? 10.435 -11.388 -22.527 1.00 87.12 286 HIS A C 1
ATOM 2324 O O . HIS A 1 286 ? 9.882 -11.059 -21.472 1.00 87.12 286 HIS A O 1
ATOM 2330 N N . VAL A 1 287 ? 11.322 -10.613 -23.156 1.00 90.25 287 VAL A N 1
ATOM 2331 C CA . VAL A 1 287 ? 11.667 -9.264 -22.709 1.00 90.25 287 VAL A CA 1
ATOM 2332 C C . VAL A 1 287 ? 10.419 -8.405 -22.754 1.00 90.25 287 VAL A C 1
ATOM 2334 O O . VAL A 1 287 ? 9.674 -8.403 -23.734 1.00 90.25 287 VAL A O 1
ATOM 2337 N N . ASP A 1 288 ? 10.196 -7.661 -21.675 1.00 86.44 288 ASP A N 1
ATOM 2338 C CA . ASP A 1 288 ? 9.038 -6.786 -21.609 1.00 86.44 288 ASP A CA 1
ATOM 2339 C C . ASP A 1 288 ? 9.147 -5.717 -22.713 1.00 86.44 288 ASP A C 1
ATOM 2341 O O . ASP A 1 288 ? 10.199 -5.073 -22.857 1.00 86.44 288 ASP A O 1
ATOM 2345 N N . PRO A 1 289 ? 8.088 -5.520 -23.516 1.00 85.19 289 PRO A N 1
ATOM 2346 C CA . PRO A 1 289 ? 8.196 -4.691 -24.701 1.00 85.19 289 PRO A CA 1
ATOM 2347 C C . PRO A 1 289 ? 8.473 -3.200 -24.405 1.00 85.19 289 PRO A C 1
ATOM 2349 O O . PRO A 1 289 ? 8.952 -2.490 -25.292 1.00 85.19 289 PRO A O 1
ATOM 2352 N N . VAL A 1 290 ? 8.324 -2.730 -23.155 1.00 84.50 290 VAL A N 1
ATOM 2353 C CA . VAL A 1 290 ? 8.834 -1.413 -22.716 1.00 84.50 290 VAL A CA 1
ATOM 2354 C C . VAL A 1 290 ? 10.367 -1.352 -22.774 1.00 84.50 290 VAL A C 1
ATOM 2356 O O . VAL A 1 290 ? 10.929 -0.361 -23.241 1.00 84.50 290 VAL A O 1
ATOM 2359 N N . PHE A 1 291 ? 11.064 -2.405 -22.340 1.00 90.31 291 PHE A N 1
ATOM 2360 C CA . PHE A 1 291 ? 12.532 -2.465 -22.377 1.00 90.31 291 PHE A CA 1
ATOM 2361 C C . PHE A 1 291 ? 13.038 -2.642 -23.805 1.00 90.31 291 PHE A C 1
ATOM 2363 O O . PHE A 1 291 ? 14.002 -1.981 -24.189 1.00 90.31 291 PHE A O 1
ATOM 2370 N N . TRP A 1 292 ? 12.347 -3.454 -24.612 1.00 90.69 292 TRP A N 1
ATOM 2371 C CA . TRP A 1 292 ? 12.614 -3.536 -26.049 1.00 90.69 292 TRP A CA 1
ATOM 2372 C C . TRP A 1 292 ? 12.528 -2.151 -26.702 1.00 90.69 292 TRP A C 1
ATOM 2374 O O . TRP A 1 292 ? 13.468 -1.736 -27.379 1.00 90.69 292 TRP A O 1
ATOM 2384 N N . LEU A 1 293 ? 11.455 -1.395 -26.440 1.00 87.44 293 LEU A N 1
ATOM 2385 C CA . LEU A 1 293 ? 11.273 -0.054 -26.997 1.00 87.44 293 LEU A CA 1
ATOM 2386 C C . LEU A 1 293 ? 12.373 0.912 -26.538 1.00 87.44 293 LEU A C 1
ATOM 2388 O O . LEU A 1 293 ? 12.891 1.673 -27.354 1.00 87.44 293 LEU A O 1
ATOM 2392 N N . ASN A 1 294 ? 12.773 0.862 -25.264 1.00 89.69 294 ASN A N 1
ATOM 2393 C CA . ASN A 1 294 ? 13.877 1.676 -24.752 1.00 89.69 294 ASN A CA 1
ATOM 2394 C C . ASN A 1 294 ? 15.182 1.405 -25.514 1.00 89.69 294 ASN A C 1
ATOM 2396 O O . ASN A 1 294 ? 15.878 2.348 -25.885 1.00 89.69 294 ASN A O 1
ATOM 2400 N N . VAL A 1 295 ? 15.491 0.140 -25.811 1.00 93.31 295 VAL A N 1
ATOM 2401 C CA . VAL A 1 295 ? 16.674 -0.226 -26.606 1.00 93.31 295 VAL A CA 1
ATOM 2402 C C . VAL A 1 295 ? 16.591 0.338 -28.026 1.00 93.31 295 VAL A C 1
ATOM 2404 O O . VAL A 1 295 ? 17.596 0.835 -28.538 1.00 93.31 295 VAL A O 1
ATOM 2407 N N . GLN A 1 296 ? 15.413 0.336 -28.656 1.00 91.38 296 GLN A N 1
ATOM 2408 C CA . GLN A 1 296 ? 15.243 0.981 -29.964 1.00 91.38 296 GLN A CA 1
ATOM 2409 C C . GLN A 1 296 ? 15.466 2.496 -29.872 1.00 91.38 296 GLN A C 1
ATOM 2411 O O . GLN A 1 296 ? 16.252 3.050 -30.634 1.00 91.38 296 GLN A O 1
ATOM 2416 N N . LEU A 1 297 ? 14.862 3.167 -28.887 1.00 88.62 297 LEU A N 1
ATOM 2417 C CA . LEU A 1 297 ? 15.021 4.611 -28.677 1.00 88.62 297 LEU A CA 1
ATOM 2418 C C . LEU A 1 297 ? 16.479 5.021 -28.429 1.00 88.62 297 LEU A C 1
ATOM 2420 O O . LEU A 1 297 ? 16.916 6.054 -28.934 1.00 88.62 297 LEU A O 1
ATOM 2424 N N . ILE A 1 298 ? 17.244 4.223 -27.682 1.00 91.75 298 ILE A N 1
ATOM 2425 C CA . ILE A 1 298 ? 18.670 4.486 -27.458 1.00 91.75 298 ILE A CA 1
ATOM 2426 C C . ILE A 1 298 ? 19.477 4.322 -28.753 1.00 91.75 298 ILE A C 1
ATOM 2428 O O . ILE A 1 298 ? 20.332 5.160 -29.034 1.00 91.75 298 ILE A O 1
ATOM 2432 N N . GLN A 1 299 ? 19.198 3.299 -29.568 1.00 93.44 299 GLN A N 1
ATOM 2433 C CA . GLN A 1 299 ? 19.878 3.111 -30.858 1.00 93.44 299 GLN A CA 1
ATOM 2434 C C . GLN A 1 299 ? 19.609 4.269 -31.823 1.00 93.44 299 GLN A C 1
ATOM 2436 O O . GLN A 1 299 ? 20.531 4.755 -32.473 1.00 93.44 299 GLN A O 1
ATOM 2441 N N . LEU A 1 300 ? 18.373 4.769 -31.859 1.00 90.81 300 LEU A N 1
ATOM 2442 C CA . LEU A 1 300 ? 18.006 5.956 -32.633 1.00 90.81 300 LEU A CA 1
ATOM 2443 C C . LEU A 1 300 ? 18.825 7.181 -32.223 1.00 90.81 300 LEU A C 1
ATOM 2445 O O . LEU A 1 300 ? 19.388 7.880 -33.065 1.00 90.81 300 LEU A O 1
ATOM 2449 N N . GLN A 1 301 ? 18.934 7.417 -30.914 1.00 89.62 301 GLN A N 1
ATOM 2450 C CA . GLN A 1 301 ? 19.749 8.506 -30.379 1.00 89.62 301 GLN A CA 1
ATOM 2451 C C . GLN A 1 301 ? 21.239 8.305 -30.661 1.00 89.62 301 GLN A C 1
ATOM 2453 O O . GLN A 1 301 ? 21.946 9.289 -30.867 1.00 89.62 301 GLN A O 1
ATOM 2458 N N . TYR A 1 302 ? 21.724 7.062 -30.659 1.00 94.50 302 TYR A N 1
ATOM 2459 C CA . TYR A 1 302 ? 23.101 6.740 -31.019 1.00 94.50 302 TYR A CA 1
ATOM 2460 C C . TYR A 1 302 ? 23.381 7.128 -32.469 1.00 94.50 302 TYR A C 1
ATOM 2462 O O . TYR A 1 302 ? 24.252 7.962 -32.693 1.00 94.50 302 TYR A O 1
ATOM 2470 N N . TYR A 1 303 ? 22.583 6.628 -33.417 1.00 94.44 303 TYR A N 1
ATOM 2471 C CA . TYR A 1 303 ? 22.743 6.930 -34.841 1.00 94.44 303 TYR A CA 1
ATOM 2472 C C . TYR A 1 303 ? 22.638 8.425 -35.139 1.00 94.44 303 TYR A C 1
ATOM 2474 O O . TYR A 1 303 ? 23.426 8.955 -35.913 1.00 94.44 303 TYR A O 1
ATOM 2482 N N . ALA A 1 304 ? 21.714 9.135 -34.488 1.00 89.75 304 ALA A N 1
ATOM 2483 C CA . ALA A 1 304 ? 21.625 10.586 -34.636 1.00 89.75 304 ALA A CA 1
ATOM 2484 C C . ALA A 1 304 ? 22.875 11.313 -34.100 1.00 89.75 304 ALA A C 1
ATOM 2486 O O . ALA A 1 304 ? 23.294 12.308 -34.676 1.00 89.75 304 ALA A O 1
ATOM 2487 N N . LYS A 1 305 ? 23.493 10.830 -33.011 1.00 90.81 305 LYS A N 1
ATOM 2488 C CA . LYS A 1 305 ? 24.713 11.433 -32.439 1.00 90.81 305 LYS A CA 1
ATOM 2489 C C . LYS A 1 305 ? 25.999 11.076 -33.187 1.00 90.81 305 LYS A C 1
ATOM 2491 O O . LYS A 1 305 ? 26.998 11.758 -32.973 1.00 90.81 305 LYS A O 1
ATOM 2496 N N . THR A 1 306 ? 25.990 10.021 -33.999 1.00 93.81 306 THR A N 1
ATOM 2497 C CA . THR A 1 306 ? 27.110 9.602 -34.856 1.00 93.81 306 THR A CA 1
ATOM 2498 C C . THR A 1 306 ? 26.939 10.039 -36.313 1.00 93.81 306 THR A C 1
ATOM 2500 O O . THR A 1 306 ? 27.671 9.561 -37.175 1.00 93.81 306 THR A O 1
ATOM 2503 N N . ASP A 1 307 ? 25.991 10.944 -36.589 1.00 93.44 307 ASP A N 1
ATOM 2504 C CA . ASP A 1 307 ? 25.652 11.450 -37.927 1.00 93.44 307 ASP A CA 1
ATOM 2505 C C . ASP A 1 307 ? 25.155 10.368 -38.916 1.00 93.44 307 ASP A C 1
ATOM 2507 O O . ASP A 1 307 ? 25.104 10.566 -40.130 1.00 93.44 307 ASP A O 1
ATOM 2511 N N . GLU A 1 308 ? 24.707 9.218 -38.410 1.00 94.94 308 GLU A N 1
ATOM 2512 C CA . GLU A 1 308 ? 24.126 8.112 -39.179 1.00 94.94 308 GLU A CA 1
ATOM 2513 C C . GLU A 1 308 ? 22.602 8.282 -39.344 1.00 94.94 308 GLU A C 1
ATOM 2515 O O . GLU A 1 308 ? 21.805 7.382 -39.056 1.00 94.94 308 GLU A O 1
ATOM 2520 N N . TYR A 1 309 ? 22.178 9.460 -39.810 1.00 94.12 309 TYR A N 1
ATOM 2521 C CA . TYR A 1 309 ? 20.771 9.882 -39.846 1.00 94.12 309 TYR A CA 1
ATOM 2522 C C . TYR A 1 309 ? 19.838 8.906 -40.580 1.00 94.12 309 TYR A C 1
ATOM 2524 O O . TYR A 1 309 ? 18.725 8.661 -40.118 1.00 94.12 309 TYR A O 1
ATOM 2532 N N . ASP A 1 310 ? 20.288 8.303 -41.684 1.00 94.00 310 ASP A N 1
ATOM 2533 C CA . ASP A 1 310 ? 19.484 7.345 -42.456 1.00 94.00 310 ASP A CA 1
ATOM 2534 C C . ASP A 1 310 ? 19.153 6.074 -41.669 1.00 94.00 310 ASP A C 1
ATOM 2536 O O . ASP A 1 310 ? 18.026 5.583 -41.740 1.00 94.00 310 ASP A O 1
ATOM 2540 N N . LYS A 1 311 ? 20.100 5.570 -40.866 1.00 94.38 311 LYS A N 1
ATOM 2541 C CA . LYS A 1 311 ? 19.862 4.406 -39.998 1.00 94.38 311 LYS A CA 1
ATOM 2542 C C . LYS A 1 311 ? 18.859 4.736 -38.901 1.00 94.38 311 LYS A C 1
ATOM 2544 O O . LYS A 1 311 ? 17.997 3.917 -38.599 1.00 94.38 311 LYS A O 1
ATOM 2549 N N . SER A 1 312 ? 18.946 5.946 -38.343 1.00 93.56 312 SER A N 1
ATOM 2550 C CA . SER A 1 312 ? 17.972 6.434 -37.366 1.00 93.56 312 SER A CA 1
ATOM 2551 C C . SER A 1 312 ? 16.568 6.512 -37.979 1.00 93.56 312 SER A C 1
ATOM 2553 O O . SER A 1 312 ? 15.632 5.916 -37.455 1.00 93.56 312 SER A O 1
ATOM 2555 N N . ILE A 1 313 ? 16.409 7.160 -39.137 1.00 93.31 313 ILE A N 1
ATOM 2556 C CA . ILE A 1 313 ? 15.100 7.300 -39.796 1.00 93.31 313 ILE A CA 1
ATOM 2557 C C . ILE A 1 313 ? 14.511 5.930 -40.164 1.00 93.31 313 ILE A C 1
ATOM 2559 O O . ILE A 1 313 ? 13.342 5.681 -39.870 1.00 93.31 313 ILE A O 1
ATOM 2563 N N . ALA A 1 314 ? 15.316 5.030 -40.740 1.00 93.50 314 ALA A N 1
ATOM 2564 C CA . ALA A 1 314 ? 14.878 3.684 -41.108 1.00 93.50 314 ALA A CA 1
ATOM 2565 C C . ALA A 1 314 ? 14.396 2.878 -39.892 1.00 93.50 314 ALA A C 1
ATOM 2567 O O . ALA A 1 314 ? 13.333 2.259 -39.948 1.00 93.50 314 ALA A O 1
ATOM 2568 N N . LEU A 1 315 ? 15.130 2.938 -38.776 1.00 92.12 315 LEU A N 1
ATOM 2569 C CA . LEU A 1 315 ? 14.730 2.264 -37.544 1.00 92.12 315 LEU A CA 1
ATOM 2570 C C . LEU A 1 315 ? 13.449 2.877 -36.953 1.00 92.12 315 LEU A C 1
ATOM 2572 O O . LEU A 1 315 ? 12.612 2.142 -36.434 1.00 92.12 315 LEU A O 1
ATOM 2576 N N . ILE A 1 316 ? 13.234 4.196 -37.063 1.00 91.38 316 ILE A N 1
ATOM 2577 C CA . ILE A 1 316 ? 11.957 4.804 -36.647 1.00 91.38 316 ILE A CA 1
ATOM 2578 C C . ILE A 1 316 ? 10.808 4.231 -37.471 1.00 91.38 316 ILE A C 1
ATOM 2580 O O . ILE A 1 316 ? 9.782 3.854 -36.904 1.00 91.38 316 ILE A O 1
ATOM 2584 N N . ASP A 1 317 ? 10.964 4.152 -38.788 1.00 90.62 317 ASP A N 1
ATOM 2585 C CA . ASP A 1 317 ? 9.920 3.628 -39.669 1.00 90.62 317 ASP A CA 1
ATOM 2586 C C . ASP A 1 317 ? 9.613 2.152 -39.392 1.00 90.62 317 ASP A C 1
ATOM 2588 O O . ASP A 1 317 ? 8.443 1.767 -39.394 1.00 90.62 317 ASP A O 1
ATOM 2592 N N . GLU A 1 318 ? 10.627 1.357 -39.049 1.00 90.38 318 GLU A N 1
ATOM 2593 C CA . GLU A 1 318 ? 10.468 -0.039 -38.632 1.00 90.38 318 GLU A CA 1
ATOM 2594 C C . GLU A 1 318 ? 9.656 -0.175 -37.332 1.00 90.38 318 GLU A C 1
ATOM 2596 O O . GLU A 1 318 ? 8.738 -0.994 -37.251 1.00 90.38 318 GLU A O 1
ATOM 2601 N N . VAL A 1 319 ? 9.953 0.634 -36.308 1.00 88.56 319 VAL A N 1
ATOM 2602 C CA . VAL A 1 319 ? 9.316 0.492 -34.983 1.00 88.56 319 VAL A CA 1
ATOM 2603 C C . VAL A 1 319 ? 7.974 1.221 -34.876 1.00 88.56 319 VAL A C 1
ATOM 2605 O O . VAL A 1 319 ? 7.163 0.900 -34.002 1.00 88.56 319 VAL A O 1
ATOM 2608 N N . THR A 1 320 ? 7.704 2.185 -35.761 1.00 87.25 320 THR A N 1
ATOM 2609 C CA . THR A 1 320 ? 6.503 3.037 -35.729 1.00 87.25 320 THR A CA 1
ATOM 2610 C C . THR A 1 320 ? 5.186 2.247 -35.711 1.00 87.25 320 THR A C 1
ATOM 2612 O O . THR A 1 320 ? 4.338 2.577 -34.878 1.00 87.25 320 THR A O 1
ATOM 2615 N N . PRO A 1 321 ? 4.969 1.205 -36.542 1.00 83.81 321 PRO A N 1
ATOM 2616 C CA . PRO A 1 321 ? 3.734 0.418 -36.502 1.00 83.81 321 PRO A CA 1
ATOM 2617 C C . PRO A 1 321 ? 3.503 -0.256 -35.143 1.00 83.81 321 PRO A C 1
ATOM 2619 O O . PRO A 1 321 ? 2.390 -0.235 -34.615 1.00 83.81 321 PRO A O 1
ATOM 2622 N N . THR A 1 322 ? 4.560 -0.807 -34.542 1.00 80.69 322 THR A N 1
ATOM 2623 C CA . THR A 1 322 ? 4.504 -1.449 -33.220 1.00 80.69 322 THR A CA 1
ATOM 2624 C C . THR A 1 322 ? 4.188 -0.429 -32.127 1.00 80.69 322 THR A C 1
ATOM 2626 O O . THR A 1 322 ? 3.329 -0.672 -31.278 1.00 80.69 322 THR A O 1
ATOM 2629 N N . VAL A 1 323 ? 4.828 0.742 -32.169 1.00 81.31 323 VAL A N 1
ATOM 2630 C CA . VAL A 1 323 ? 4.601 1.829 -31.203 1.00 81.31 323 VAL A CA 1
ATOM 2631 C C . VAL A 1 323 ? 3.200 2.419 -31.339 1.00 81.31 323 VAL A C 1
ATOM 2633 O O . VAL A 1 323 ? 2.551 2.667 -30.328 1.00 81.31 323 VAL A O 1
ATOM 2636 N N . LEU A 1 324 ? 2.694 2.598 -32.560 1.00 77.81 324 LEU A N 1
ATOM 2637 C CA . LEU A 1 324 ? 1.348 3.121 -32.792 1.00 77.81 324 LEU A CA 1
ATOM 2638 C C . LEU A 1 324 ? 0.264 2.209 -32.201 1.00 77.81 324 LEU A C 1
ATOM 2640 O O . LEU A 1 324 ? -0.722 2.712 -31.672 1.00 77.81 324 LEU A O 1
ATOM 2644 N N . ASN A 1 325 ? 0.449 0.890 -32.272 1.00 71.00 325 ASN A N 1
ATOM 2645 C CA . ASN A 1 325 ? -0.546 -0.069 -31.794 1.00 71.00 325 ASN A CA 1
ATOM 2646 C C . ASN A 1 325 ? -0.465 -0.318 -30.281 1.00 71.00 325 ASN A C 1
ATOM 2648 O O . ASN A 1 325 ? -1.499 -0.489 -29.641 1.00 71.00 325 ASN A O 1
ATOM 2652 N N . ASN A 1 326 ? 0.743 -0.318 -29.706 1.00 66.81 326 ASN A N 1
ATOM 2653 C CA . ASN A 1 326 ? 0.964 -0.776 -28.328 1.00 66.81 326 ASN A CA 1
ATOM 2654 C C . ASN A 1 326 ? 1.394 0.341 -27.359 1.00 66.81 326 ASN A C 1
ATOM 2656 O O . ASN A 1 326 ? 1.216 0.211 -26.151 1.00 66.81 326 ASN A O 1
ATOM 2660 N N . TYR A 1 327 ? 1.940 1.450 -27.867 1.00 72.19 327 TYR A N 1
ATOM 2661 C CA . TYR A 1 327 ? 2.582 2.516 -27.084 1.00 72.19 327 TYR A CA 1
ATOM 2662 C C . TYR A 1 327 ? 2.179 3.904 -27.579 1.00 72.19 327 TYR A C 1
ATOM 2664 O O . TYR A 1 327 ? 3.011 4.775 -27.844 1.00 72.19 327 TYR A O 1
ATOM 2672 N N . VAL A 1 328 ? 0.869 4.115 -27.674 1.00 68.50 328 VAL A N 1
ATOM 2673 C CA . VAL A 1 328 ? 0.243 5.337 -28.195 1.00 68.50 328 VAL A CA 1
ATOM 2674 C C . VAL A 1 328 ? 0.800 6.615 -27.541 1.00 68.50 328 VAL A C 1
ATOM 2676 O O . VAL A 1 328 ? 1.005 7.618 -28.221 1.00 68.50 328 VAL A O 1
ATOM 2679 N N . SER A 1 329 ? 1.126 6.580 -26.243 1.00 66.06 329 SER A N 1
ATOM 2680 C CA . SER A 1 329 ? 1.728 7.712 -25.520 1.00 66.06 329 SER A CA 1
ATOM 2681 C C . SER A 1 329 ? 3.153 8.060 -25.967 1.00 66.06 329 SER A C 1
ATOM 2683 O O . SER A 1 329 ? 3.568 9.208 -25.839 1.00 66.06 329 SER A O 1
ATOM 2685 N N . THR A 1 330 ? 3.905 7.085 -26.479 1.00 74.25 330 THR A N 1
ATOM 2686 C CA . THR A 1 330 ? 5.303 7.237 -26.921 1.00 74.25 330 THR A CA 1
ATOM 2687 C C . THR A 1 330 ? 5.395 7.542 -28.416 1.00 74.25 330 THR A C 1
ATOM 2689 O O . THR A 1 330 ? 6.404 8.070 -28.882 1.00 74.25 330 THR A O 1
ATOM 2692 N N . PHE A 1 331 ? 4.325 7.273 -29.170 1.00 82.62 331 PHE A N 1
ATOM 2693 C CA . PHE A 1 331 ? 4.239 7.535 -30.606 1.00 82.62 331 PHE A CA 1
ATOM 2694 C C . PHE A 1 331 ? 4.581 8.986 -30.959 1.00 82.62 331 PHE A C 1
ATOM 2696 O O . PHE A 1 331 ? 5.416 9.227 -31.827 1.00 82.62 331 PHE A O 1
ATOM 2703 N N . ALA A 1 332 ? 4.006 9.958 -30.245 1.00 81.06 332 ALA A N 1
ATOM 2704 C CA . ALA A 1 332 ? 4.278 11.371 -30.502 1.00 81.06 332 ALA A CA 1
ATOM 2705 C C . ALA A 1 332 ? 5.764 11.719 -30.327 1.00 81.06 332 ALA A C 1
ATOM 2707 O O . ALA A 1 332 ? 6.341 12.431 -31.149 1.00 81.06 332 ALA A O 1
ATOM 2708 N N . THR A 1 333 ? 6.402 11.176 -29.288 1.00 83.44 333 THR A N 1
ATOM 2709 C CA . THR A 1 333 ? 7.835 11.355 -29.034 1.00 83.44 333 THR A CA 1
ATOM 2710 C C . THR A 1 333 ? 8.675 10.764 -30.161 1.00 83.44 333 THR A C 1
ATOM 2712 O O . THR A 1 333 ? 9.576 11.434 -30.655 1.00 83.44 333 THR A O 1
ATOM 2715 N N . LEU A 1 334 ? 8.354 9.552 -30.618 1.00 87.06 334 LEU A N 1
ATOM 2716 C CA . LEU A 1 334 ? 9.073 8.880 -31.701 1.00 87.06 334 LEU A CA 1
ATOM 2717 C C . LEU A 1 334 ? 8.989 9.659 -33.027 1.00 87.06 334 LEU A C 1
ATOM 2719 O O . LEU A 1 334 ? 10.003 9.880 -33.686 1.00 87.06 334 LEU A O 1
ATOM 2723 N N . ILE A 1 335 ? 7.794 10.128 -33.394 1.00 89.56 335 ILE A N 1
ATOM 2724 C CA . ILE A 1 335 ? 7.593 10.912 -34.622 1.00 89.56 335 ILE A CA 1
ATOM 2725 C C . ILE A 1 335 ? 8.293 12.276 -34.531 1.00 89.56 335 ILE A C 1
ATOM 2727 O O . ILE A 1 335 ? 8.882 12.735 -35.510 1.00 89.56 335 ILE A O 1
ATOM 2731 N N . ASN A 1 336 ? 8.307 12.902 -33.349 1.00 89.44 336 ASN A N 1
ATOM 2732 C CA . ASN A 1 336 ? 9.093 14.116 -33.119 1.00 89.44 336 ASN A CA 1
ATOM 2733 C C . ASN A 1 336 ? 10.599 13.869 -33.263 1.00 89.44 336 ASN A C 1
ATOM 2735 O O . ASN A 1 336 ? 11.283 14.702 -33.858 1.00 89.44 336 ASN A O 1
ATOM 2739 N N . TYR A 1 337 ? 11.108 12.732 -32.777 1.00 88.81 337 TYR A N 1
ATOM 2740 C CA . TYR A 1 337 ? 12.500 12.341 -33.004 1.00 88.81 337 TYR A CA 1
ATOM 2741 C C . TYR A 1 337 ? 12.803 12.211 -34.496 1.00 88.81 337 TYR A C 1
ATOM 2743 O O . TYR A 1 337 ? 13.777 12.807 -34.939 1.00 88.81 337 TYR A O 1
ATOM 2751 N N . LYS A 1 338 ? 11.944 11.550 -35.288 1.00 92.25 338 LYS A N 1
ATOM 2752 C CA . LYS A 1 338 ? 12.123 11.455 -36.750 1.00 92.25 338 LYS A CA 1
ATOM 2753 C C . LYS A 1 338 ? 12.199 12.829 -37.399 1.00 92.25 338 LYS A C 1
ATOM 2755 O O . LYS A 1 338 ? 13.131 13.089 -38.150 1.00 92.25 338 LYS A O 1
ATOM 2760 N N . ALA A 1 339 ? 11.268 13.721 -37.063 1.00 92.88 339 ALA A N 1
ATOM 2761 C CA . ALA A 1 339 ? 11.281 15.080 -37.592 1.00 92.88 339 ALA A CA 1
ATOM 2762 C C . ALA A 1 339 ? 12.558 15.845 -37.202 1.00 92.88 339 ALA A C 1
ATOM 2764 O O . ALA A 1 339 ? 13.097 16.580 -38.023 1.00 92.88 339 ALA A O 1
ATOM 2765 N N . SER A 1 340 ? 13.055 15.671 -35.971 1.00 93.06 340 SER A N 1
ATOM 2766 C CA . SER A 1 340 ? 14.327 16.266 -35.538 1.00 93.06 340 SER A CA 1
ATOM 2767 C C . SER A 1 340 ? 15.506 15.688 -36.316 1.00 93.06 340 SER A C 1
ATOM 2769 O O . SER A 1 340 ? 16.303 16.440 -36.849 1.00 93.06 340 SER A O 1
ATOM 2771 N N . THR A 1 341 ? 15.582 14.365 -36.455 1.00 92.50 341 THR A N 1
ATOM 2772 C CA . THR A 1 341 ? 16.649 13.683 -37.199 1.00 92.50 341 THR A CA 1
ATOM 2773 C C . THR A 1 341 ? 16.652 14.072 -38.680 1.00 92.50 341 THR A C 1
ATOM 2775 O O . THR A 1 341 ? 17.718 14.271 -39.250 1.00 92.50 341 THR A O 1
ATOM 2778 N N . GLN A 1 342 ? 15.481 14.227 -39.308 1.00 94.44 342 GLN A N 1
ATOM 2779 C CA . GLN A 1 342 ? 15.365 14.741 -40.678 1.00 94.44 342 GLN A CA 1
ATOM 2780 C C . GLN A 1 342 ? 15.861 16.182 -40.781 1.00 94.44 342 GLN A C 1
ATOM 2782 O O . GLN A 1 342 ? 16.616 16.503 -41.693 1.00 94.44 342 GLN A O 1
ATOM 2787 N N . TYR A 1 343 ? 15.494 17.032 -39.821 1.00 94.44 343 TYR A N 1
ATOM 2788 C CA . TYR A 1 343 ? 15.984 18.405 -39.761 1.00 94.44 343 TYR A CA 1
ATOM 2789 C C . TYR A 1 343 ? 17.513 18.456 -39.618 1.00 94.44 343 TYR A C 1
ATOM 2791 O O . TYR A 1 343 ? 18.163 19.163 -40.384 1.00 94.44 343 TYR A O 1
ATOM 2799 N N . ASP A 1 344 ? 18.082 17.667 -38.703 1.00 92.50 344 ASP A N 1
ATOM 2800 C CA . ASP A 1 344 ? 19.529 17.597 -38.455 1.00 92.50 344 ASP A CA 1
ATOM 2801 C C . ASP A 1 344 ? 20.292 17.054 -39.680 1.00 92.50 344 ASP A C 1
ATOM 2803 O O . ASP A 1 344 ? 21.376 17.535 -40.003 1.00 92.50 344 ASP A O 1
ATOM 2807 N N . LYS A 1 345 ? 19.680 16.128 -40.434 1.00 94.19 345 LYS A N 1
ATOM 2808 C CA . LYS A 1 345 ? 20.168 15.651 -41.741 1.00 94.19 345 LYS A CA 1
ATOM 2809 C C . LYS A 1 345 ? 20.127 16.734 -42.837 1.00 94.19 345 LYS A C 1
ATOM 2811 O O . LYS A 1 345 ? 20.807 16.601 -43.852 1.00 94.19 345 LYS A O 1
ATOM 2816 N N . GLY A 1 346 ? 19.316 17.780 -42.669 1.00 94.19 346 GLY A N 1
ATOM 2817 C CA . GLY A 1 346 ? 19.037 18.810 -43.679 1.00 94.19 346 GLY A CA 1
ATOM 2818 C C . GLY A 1 346 ? 17.803 18.543 -44.557 1.00 94.19 346 GLY A C 1
ATOM 2819 O O . GLY A 1 346 ? 17.530 19.316 -45.473 1.00 94.19 346 GLY A O 1
ATOM 2820 N N . ASP A 1 347 ? 17.029 17.489 -44.281 1.00 94.88 347 ASP A N 1
ATOM 2821 C CA . ASP A 1 347 ? 15.741 17.176 -44.922 1.00 94.88 347 ASP A CA 1
ATOM 2822 C C . ASP A 1 347 ? 14.598 17.979 -44.267 1.00 94.88 347 ASP A C 1
ATOM 2824 O O . ASP A 1 347 ? 13.792 17.472 -43.480 1.00 94.88 347 ASP A O 1
ATOM 2828 N N . ILE A 1 348 ? 14.561 19.282 -44.557 1.00 94.94 348 ILE A N 1
ATOM 2829 C CA . ILE A 1 348 ? 13.597 20.215 -43.955 1.00 94.94 348 ILE A CA 1
ATOM 2830 C C . ILE A 1 348 ? 12.159 19.905 -44.390 1.00 94.94 348 ILE A C 1
ATOM 2832 O O . ILE A 1 348 ? 11.246 19.932 -43.561 1.00 94.94 348 ILE A O 1
ATOM 2836 N N . ASP A 1 349 ? 11.949 19.586 -45.669 1.00 95.31 349 ASP A N 1
ATOM 2837 C CA . ASP A 1 349 ? 10.620 19.275 -46.203 1.00 95.31 349 ASP A CA 1
ATOM 2838 C C . ASP A 1 349 ? 10.057 17.995 -45.576 1.00 95.31 349 ASP A C 1
ATOM 2840 O O . ASP A 1 349 ? 8.914 17.992 -45.100 1.00 95.31 349 ASP A O 1
ATOM 2844 N N . GLY A 1 350 ? 10.878 16.944 -45.466 1.00 93.44 350 GLY A N 1
ATOM 2845 C CA . GLY A 1 350 ? 10.506 15.715 -44.775 1.00 93.44 350 GLY A CA 1
ATOM 2846 C C . GLY A 1 350 ? 10.206 15.946 -43.293 1.00 93.44 350 GLY A C 1
ATOM 2847 O O . GLY A 1 350 ? 9.211 15.427 -42.781 1.00 93.44 350 GLY A O 1
ATOM 2848 N N . ALA A 1 351 ? 10.986 16.785 -42.602 1.00 94.69 351 ALA A N 1
ATOM 2849 C CA . ALA A 1 351 ? 10.717 17.146 -41.208 1.00 94.69 351 ALA A CA 1
ATOM 2850 C C . ALA A 1 351 ? 9.362 17.863 -41.033 1.00 94.69 351 ALA A C 1
ATOM 2852 O O . ALA A 1 351 ? 8.613 17.574 -40.090 1.00 94.69 351 ALA A O 1
ATOM 2853 N N . ILE A 1 352 ? 9.017 18.784 -41.943 1.00 93.50 352 ILE A N 1
ATOM 2854 C CA . ILE A 1 352 ? 7.725 19.489 -41.946 1.00 93.50 352 ILE A CA 1
ATOM 2855 C C . ILE A 1 352 ? 6.577 18.507 -42.193 1.00 93.50 352 ILE A C 1
ATOM 2857 O O . ILE A 1 352 ? 5.561 18.564 -41.491 1.00 93.50 352 ILE A O 1
ATOM 2861 N N . GLU A 1 353 ? 6.718 17.605 -43.165 1.00 94.12 353 GLU A N 1
ATOM 2862 C CA . GLU A 1 353 ? 5.706 16.592 -43.466 1.00 94.12 353 GLU A CA 1
ATOM 2863 C C . GLU A 1 353 ? 5.465 15.664 -42.269 1.00 94.12 353 GLU A C 1
ATOM 2865 O O . GLU A 1 353 ? 4.316 15.478 -41.856 1.00 94.12 353 GLU A O 1
ATOM 2870 N N . THR A 1 354 ? 6.535 15.180 -41.635 1.00 92.75 354 THR A N 1
ATOM 2871 C CA . THR A 1 354 ? 6.469 14.340 -40.432 1.00 92.75 354 THR A CA 1
ATOM 2872 C C . THR A 1 354 ? 5.754 15.052 -39.276 1.00 92.75 354 THR A C 1
ATOM 2874 O O . THR A 1 354 ? 4.893 14.463 -38.616 1.00 92.75 354 THR A O 1
ATOM 2877 N N . ARG A 1 355 ? 6.014 16.350 -39.052 1.00 91.12 355 ARG A N 1
ATOM 2878 C CA . ARG A 1 355 ? 5.282 17.132 -38.034 1.00 91.12 355 ARG A CA 1
ATOM 2879 C C . ARG A 1 355 ? 3.806 17.317 -38.385 1.00 91.12 355 ARG A C 1
ATOM 2881 O O . ARG A 1 355 ? 2.955 17.202 -37.504 1.00 91.12 355 ARG A O 1
ATOM 2888 N N . ARG A 1 356 ? 3.469 17.565 -39.656 1.00 90.25 356 ARG A N 1
ATOM 2889 C CA . ARG A 1 356 ? 2.063 17.636 -40.103 1.00 90.25 356 ARG A CA 1
ATOM 2890 C C . ARG A 1 356 ? 1.344 16.306 -39.899 1.00 90.25 356 ARG A C 1
ATOM 2892 O O . ARG A 1 356 ? 0.181 16.307 -39.499 1.00 90.25 356 ARG A O 1
ATOM 2899 N N . TYR A 1 357 ? 2.022 15.187 -40.152 1.00 88.12 357 TYR A N 1
ATOM 2900 C CA . TYR A 1 357 ? 1.491 13.856 -39.877 1.00 88.12 357 TYR A CA 1
ATOM 2901 C C . TYR A 1 357 ? 1.160 13.678 -38.389 1.00 88.12 357 TYR A C 1
ATOM 2903 O O . TYR A 1 357 ? 0.048 13.251 -38.069 1.00 88.12 357 TYR A O 1
ATOM 2911 N N . LEU A 1 358 ? 2.059 14.091 -37.486 1.00 85.94 358 LEU A N 1
ATOM 2912 C CA . LEU A 1 358 ? 1.796 14.060 -36.045 1.00 85.94 358 LEU A CA 1
ATOM 2913 C C . LEU A 1 358 ? 0.571 14.902 -35.667 1.00 85.94 358 LEU A C 1
ATOM 2915 O O . LEU A 1 358 ? -0.321 14.391 -34.998 1.00 85.94 358 LEU A O 1
ATOM 2919 N N . ILE A 1 359 ? 0.478 16.147 -36.150 1.00 82.81 359 ILE A N 1
ATOM 2920 C CA . ILE A 1 359 ? -0.657 17.045 -35.864 1.00 82.81 359 ILE A CA 1
ATOM 2921 C C . ILE A 1 359 ? -1.986 16.414 -36.300 1.00 82.81 359 ILE A C 1
ATOM 2923 O O . ILE A 1 359 ? -2.943 16.410 -35.534 1.00 82.81 359 ILE A O 1
ATOM 2927 N N . ARG A 1 360 ? -2.047 15.804 -37.492 1.00 82.38 360 ARG A N 1
ATOM 2928 C CA . ARG A 1 360 ? -3.263 15.115 -37.973 1.00 82.38 360 ARG A CA 1
ATOM 2929 C C . ARG A 1 360 ? -3.657 13.917 -37.105 1.00 82.38 360 ARG A C 1
ATOM 2931 O O . ARG A 1 360 ? -4.831 13.567 -37.045 1.00 82.38 360 ARG A O 1
ATOM 2938 N N . LYS A 1 361 ? -2.688 13.261 -36.463 1.00 77.38 361 LYS A N 1
ATOM 2939 C CA . LYS A 1 361 ? -2.933 12.159 -35.520 1.00 77.38 361 LYS A CA 1
ATOM 2940 C C . LYS A 1 361 ? -3.221 12.654 -34.097 1.00 77.38 361 LYS A C 1
ATOM 2942 O O . LYS A 1 361 ? -3.863 11.930 -33.337 1.00 77.38 361 LYS A O 1
ATOM 2947 N N . GLN A 1 362 ? -2.812 13.876 -33.756 1.00 69.19 362 GLN A N 1
ATOM 2948 C CA . GLN A 1 362 ? -2.910 14.476 -32.423 1.00 69.19 362 GLN A CA 1
ATOM 2949 C C . GLN A 1 362 ? -4.354 14.568 -31.911 1.00 69.19 362 GLN A C 1
ATOM 2951 O O . GLN A 1 362 ? -4.589 14.277 -30.743 1.00 69.19 362 GLN A O 1
ATOM 2956 N N . ASP A 1 363 ? -5.332 14.882 -32.764 1.00 60.69 363 ASP A N 1
ATOM 2957 C CA . ASP A 1 363 ? -6.743 14.977 -32.346 1.00 60.69 363 ASP A CA 1
ATOM 2958 C C . ASP A 1 363 ? -7.304 13.631 -31.855 1.00 60.69 363 ASP A C 1
ATOM 2960 O O . ASP A 1 363 ? -8.047 13.574 -30.876 1.00 60.69 363 ASP A O 1
ATOM 2964 N N . SER A 1 364 ? -6.885 12.519 -32.472 1.00 64.62 364 SER A N 1
ATOM 2965 C CA . SER A 1 364 ? -7.233 11.168 -32.001 1.00 64.62 364 SER A CA 1
ATOM 2966 C C . SER A 1 364 ? -6.466 10.768 -30.732 1.00 64.62 364 SER A C 1
ATOM 2968 O O . SER A 1 364 ? -6.988 10.012 -29.916 1.00 64.62 364 SER A O 1
ATOM 2970 N N . LEU A 1 365 ? -5.250 11.292 -30.539 1.00 61.91 365 LEU A N 1
ATOM 2971 C CA . LEU A 1 365 ? -4.404 11.039 -29.364 1.00 61.91 365 LEU A CA 1
ATOM 2972 C C . LEU A 1 365 ? -4.866 11.834 -28.125 1.00 61.91 365 LEU A C 1
ATOM 2974 O O . LEU A 1 365 ? -4.847 11.314 -27.008 1.00 61.91 365 LEU A O 1
ATOM 2978 N N . ASN A 1 366 ? -5.328 13.075 -28.313 1.00 62.16 366 ASN A N 1
ATOM 2979 C CA . ASN A 1 366 ? -5.735 13.987 -27.239 1.00 62.16 366 ASN A CA 1
ATOM 2980 C C . ASN A 1 366 ? -6.997 13.513 -26.498 1.00 62.16 366 ASN A C 1
ATOM 2982 O O . ASN A 1 366 ? -7.064 13.655 -25.277 1.00 62.16 366 ASN A O 1
ATOM 2986 N N . ASN A 1 367 ? -7.958 12.879 -27.183 1.00 60.88 367 ASN A N 1
ATOM 2987 C CA . ASN A 1 367 ? -9.167 12.344 -26.538 1.00 60.88 367 ASN A CA 1
ATOM 2988 C C . ASN A 1 367 ? -8.850 11.313 -25.436 1.00 60.88 367 ASN A C 1
ATOM 2990 O O . ASN A 1 367 ? -9.495 11.314 -24.386 1.00 60.88 367 ASN A O 1
ATOM 2994 N N . ALA A 1 368 ? -7.827 10.472 -25.627 1.00 56.31 368 ALA A N 1
ATOM 2995 C CA . ALA A 1 368 ? -7.393 9.503 -24.618 1.00 56.31 368 ALA A CA 1
ATOM 2996 C C . ALA A 1 368 ? -6.714 10.177 -23.408 1.00 56.31 368 ALA A C 1
ATOM 2998 O O . ALA A 1 368 ? -6.873 9.734 -22.268 1.00 56.31 368 ALA A O 1
ATOM 2999 N N . PHE A 1 369 ? -5.983 11.272 -23.638 1.00 54.62 369 PHE A N 1
ATOM 3000 C CA . PHE A 1 369 ? -5.292 12.016 -22.584 1.00 54.62 369 PHE A CA 1
ATOM 3001 C C . PHE A 1 369 ? -6.262 12.843 -21.724 1.00 54.62 369 PHE A C 1
ATOM 3003 O O . PHE A 1 369 ? -6.217 12.761 -20.494 1.00 54.62 369 PHE A O 1
ATOM 3010 N N . SER A 1 370 ? -7.193 13.573 -22.350 1.00 59.41 370 SER A N 1
ATOM 3011 C CA . SER A 1 370 ? -8.196 14.388 -21.648 1.00 59.41 370 SER A CA 1
ATOM 3012 C C . SER A 1 370 ? -9.146 13.545 -20.790 1.00 59.41 370 SER A C 1
ATOM 3014 O O . SER A 1 370 ? -9.483 13.947 -19.675 1.00 59.41 370 SER A O 1
ATOM 3016 N N . ALA A 1 371 ? -9.528 12.347 -21.250 1.00 62.47 371 ALA A N 1
ATOM 3017 C CA . ALA A 1 371 ? -10.357 11.425 -20.471 1.00 62.47 371 ALA A CA 1
ATOM 3018 C C . ALA A 1 371 ? -9.663 10.964 -19.174 1.00 62.47 371 ALA A C 1
ATOM 3020 O O . ALA A 1 371 ? -10.285 10.938 -18.108 1.00 62.47 371 ALA A O 1
ATOM 3021 N N . ASN A 1 372 ? -8.362 10.662 -19.239 1.00 59.50 372 ASN A N 1
ATOM 3022 C CA . ASN A 1 372 ? -7.580 10.267 -18.066 1.00 59.50 372 ASN A CA 1
ATOM 3023 C C . ASN A 1 372 ? -7.351 11.425 -17.087 1.00 59.50 372 ASN A C 1
ATOM 3025 O O . ASN A 1 372 ? -7.424 11.212 -15.877 1.00 59.50 372 ASN A O 1
ATOM 3029 N N . GLN A 1 373 ? -7.121 12.648 -17.577 1.00 59.81 373 GLN A N 1
ATOM 3030 C CA . GLN A 1 373 ? -7.004 13.818 -16.700 1.00 59.81 373 GLN A CA 1
ATOM 3031 C C . GLN A 1 373 ? -8.319 14.121 -15.968 1.00 59.81 373 GLN A C 1
ATOM 3033 O O . GLN A 1 373 ? -8.307 14.356 -14.761 1.00 59.81 373 GLN A O 1
ATOM 3038 N N . LEU A 1 374 ? -9.465 14.032 -16.652 1.00 66.44 374 LEU A N 1
ATOM 3039 C CA . LEU A 1 374 ? -10.771 14.211 -16.011 1.00 66.44 374 LEU A CA 1
ATOM 3040 C C . LEU A 1 374 ? -11.040 13.132 -14.948 1.00 66.44 374 LEU A C 1
ATOM 3042 O O . LEU A 1 374 ? -11.596 13.429 -13.889 1.00 66.44 374 LEU A O 1
ATOM 3046 N N . LYS A 1 375 ? -10.628 11.885 -15.212 1.00 66.19 375 LYS A N 1
ATOM 3047 C CA . LYS A 1 375 ? -10.729 10.785 -14.246 1.00 66.19 375 LYS A CA 1
ATOM 3048 C C . LYS A 1 375 ? -9.884 11.053 -12.995 1.00 66.19 375 LYS A C 1
ATOM 3050 O O . LYS A 1 375 ? -10.390 10.878 -11.894 1.00 66.19 375 LYS A O 1
ATOM 3055 N N . GLN A 1 376 ? -8.652 11.543 -13.149 1.00 62.47 376 GLN A N 1
ATOM 3056 C CA . GLN A 1 376 ? -7.790 11.902 -12.013 1.00 62.47 376 GLN A CA 1
ATOM 3057 C C . GLN A 1 376 ? -8.412 12.971 -11.125 1.00 62.47 376 GLN A C 1
ATOM 3059 O O . GLN A 1 376 ? -8.444 12.796 -9.912 1.00 62.47 376 GLN A O 1
ATOM 3064 N N . VAL A 1 377 ? -8.930 14.051 -11.719 1.00 69.31 377 VAL A N 1
ATOM 3065 C CA . VAL A 1 377 ? -9.562 15.129 -10.949 1.00 69.31 377 VAL A CA 1
ATOM 3066 C C . VAL A 1 377 ? -10.724 14.573 -10.126 1.00 69.31 377 VAL A C 1
ATOM 3068 O O . VAL A 1 377 ? -10.766 14.790 -8.920 1.00 69.31 377 VAL A O 1
ATOM 3071 N N . LYS A 1 378 ? -11.615 13.779 -10.739 1.00 72.19 378 LYS A N 1
ATOM 3072 C CA . LYS A 1 378 ? -12.726 13.127 -10.021 1.00 72.19 378 LYS A CA 1
ATOM 3073 C C . LYS A 1 378 ? -12.250 12.243 -8.872 1.00 72.19 378 LYS A C 1
ATOM 3075 O O . LYS A 1 378 ? -12.879 12.207 -7.822 1.00 72.19 378 LYS A O 1
ATOM 3080 N N . GLU A 1 379 ? -11.156 11.520 -9.069 1.00 66.88 379 GLU A N 1
ATOM 3081 C CA . GLU A 1 379 ? -10.623 10.638 -8.042 1.00 66.88 379 GLU A CA 1
ATOM 3082 C C . GLU A 1 379 ? -9.942 11.378 -6.891 1.00 66.88 379 GLU A C 1
ATOM 3084 O O . GLU A 1 379 ? -10.084 10.922 -5.763 1.00 66.88 379 GLU A O 1
ATOM 3089 N N . ILE A 1 380 ? -9.248 12.492 -7.147 1.00 66.94 380 ILE A N 1
ATOM 3090 C CA . ILE A 1 380 ? -8.694 13.357 -6.091 1.00 66.94 380 ILE A CA 1
ATOM 3091 C C . ILE A 1 380 ? -9.827 13.843 -5.186 1.00 66.94 380 ILE A C 1
ATOM 3093 O O . ILE A 1 380 ? -9.772 13.619 -3.981 1.00 66.94 380 ILE A O 1
ATOM 3097 N N . TYR A 1 381 ? -10.904 14.375 -5.776 1.00 68.25 381 TYR A N 1
ATOM 3098 C CA . TYR A 1 381 ? -12.088 14.786 -5.016 1.00 68.25 381 TYR A CA 1
ATOM 3099 C C . TYR A 1 381 ? -12.673 13.648 -4.171 1.00 68.25 381 TYR A C 1
ATOM 3101 O O . TYR A 1 381 ? -13.046 13.868 -3.023 1.00 68.25 381 TYR A O 1
ATOM 3109 N N . HIS A 1 382 ? -12.721 12.427 -4.708 1.00 71.12 382 HIS A N 1
ATOM 3110 C CA . HIS A 1 382 ? -13.238 11.279 -3.967 1.00 71.12 382 HIS A CA 1
ATOM 3111 C C . HIS A 1 382 ? -12.320 10.835 -2.812 1.00 71.12 382 HIS A C 1
ATOM 3113 O O . HIS A 1 382 ? -12.807 10.409 -1.770 1.00 71.12 382 HIS A O 1
ATOM 3119 N N . ILE A 1 383 ? -10.992 10.939 -2.954 1.00 68.88 383 ILE A N 1
ATOM 3120 C CA . ILE A 1 383 ? -10.062 10.672 -1.839 1.00 68.88 383 ILE A CA 1
ATOM 3121 C C . ILE A 1 383 ? -10.259 11.699 -0.737 1.00 68.88 383 ILE A C 1
ATOM 3123 O O . ILE A 1 383 ? -10.324 11.323 0.429 1.00 68.88 383 ILE A O 1
ATOM 3127 N N . ASP A 1 384 ? -10.338 12.978 -1.105 1.00 68.06 384 ASP A N 1
ATOM 3128 C CA . ASP A 1 384 ? -10.524 14.059 -0.143 1.00 68.06 384 ASP A CA 1
ATOM 3129 C C . ASP A 1 384 ? -11.834 13.862 0.630 1.00 68.06 384 ASP A C 1
ATOM 3131 O O . ASP A 1 384 ? -11.862 14.010 1.851 1.00 68.06 384 ASP A O 1
ATOM 3135 N N . GLU A 1 385 ? -12.894 13.425 -0.054 1.00 75.06 385 GLU A N 1
ATOM 3136 C CA . GLU A 1 385 ? -14.167 13.035 0.556 1.00 75.06 385 GLU A CA 1
ATOM 3137 C C . GLU A 1 385 ? -14.003 11.870 1.549 1.00 75.06 385 GLU A C 1
ATOM 3139 O O . GLU A 1 385 ? -14.416 11.993 2.703 1.00 75.06 385 GLU A O 1
ATOM 3144 N N . LEU A 1 386 ? -13.328 10.782 1.157 1.00 74.94 386 LEU A N 1
ATOM 3145 C CA . LEU A 1 386 ? -13.076 9.624 2.028 1.00 74.94 386 LEU A CA 1
ATOM 3146 C C . LEU A 1 386 ? -12.200 9.965 3.244 1.00 74.94 386 LEU A C 1
ATOM 3148 O O . LEU A 1 386 ? -12.444 9.474 4.348 1.00 74.94 386 LEU A O 1
ATOM 3152 N N . LEU A 1 387 ? -11.171 10.798 3.070 1.00 73.19 387 LEU A N 1
ATOM 3153 C CA . LEU A 1 387 ? -10.328 11.272 4.172 1.00 73.19 387 LEU A CA 1
ATOM 3154 C C . LEU A 1 387 ? -11.150 12.098 5.161 1.00 73.19 387 LEU A C 1
ATOM 3156 O O . LEU A 1 387 ? -11.021 11.923 6.375 1.00 73.19 387 LEU A O 1
ATOM 3160 N N . LEU A 1 388 ? -12.033 12.946 4.642 1.00 73.31 388 LEU A N 1
ATOM 3161 C CA . LEU A 1 388 ? -12.919 13.780 5.439 1.00 73.31 388 LEU A CA 1
ATOM 3162 C C . LEU A 1 388 ? -13.981 12.940 6.172 1.00 73.31 388 LEU A C 1
ATOM 3164 O O . LEU A 1 388 ? -14.286 13.218 7.332 1.00 73.31 388 LEU A O 1
ATOM 3168 N N . GLU A 1 389 ? -14.500 11.872 5.560 1.00 78.56 389 GLU A N 1
ATOM 3169 C CA . GLU A 1 389 ? -15.354 10.881 6.233 1.00 78.56 389 GLU A CA 1
ATOM 3170 C C . GLU A 1 389 ? -14.615 10.122 7.338 1.00 78.56 389 GLU A C 1
ATOM 3172 O O . GLU A 1 389 ? -15.118 10.015 8.458 1.00 78.56 389 GLU A O 1
ATOM 3177 N N . LYS A 1 390 ? -13.396 9.641 7.068 1.00 76.50 390 LYS A N 1
ATOM 3178 C CA . LYS A 1 390 ? -12.564 8.960 8.070 1.00 76.50 390 LYS A CA 1
ATOM 3179 C C . LYS A 1 390 ? -12.295 9.863 9.273 1.00 76.50 390 LYS A C 1
ATOM 3181 O O . LYS A 1 390 ? -12.393 9.405 10.413 1.00 76.50 390 LYS A O 1
ATOM 3186 N N . GLN A 1 391 ? -12.004 11.139 9.028 1.00 76.44 391 GLN A N 1
ATOM 3187 C CA . GLN A 1 391 ? -11.807 12.130 10.082 1.00 76.44 391 GLN A CA 1
ATOM 3188 C C . GLN A 1 391 ? -13.093 12.356 10.892 1.00 76.44 391 GLN A C 1
ATOM 3190 O O . GLN A 1 391 ? -13.053 12.308 12.120 1.00 76.44 391 GLN A O 1
ATOM 3195 N N . LYS A 1 392 ? -14.256 12.476 10.232 1.00 83.12 392 LYS A N 1
ATOM 3196 C CA . LYS A 1 392 ? -15.562 12.552 10.915 1.00 83.12 392 LYS A CA 1
ATOM 3197 C C . LYS A 1 392 ? -15.829 11.340 11.812 1.00 83.12 392 LYS A C 1
ATOM 3199 O O . LYS A 1 392 ? -16.329 11.513 12.921 1.00 83.12 392 LYS A O 1
ATOM 3204 N N . ILE A 1 393 ? -15.505 10.126 11.359 1.00 81.12 393 ILE A N 1
ATOM 3205 C CA . ILE A 1 393 ? -15.672 8.899 12.158 1.00 81.12 393 ILE A CA 1
ATOM 3206 C C . ILE A 1 393 ? -14.772 8.937 13.398 1.00 81.12 393 ILE A C 1
ATOM 3208 O O . ILE A 1 393 ? -15.230 8.612 14.494 1.00 81.12 393 ILE A O 1
ATOM 3212 N N . GLN A 1 394 ? -13.512 9.357 13.254 1.00 79.31 394 GLN A N 1
ATOM 3213 C CA . GLN A 1 394 ? -12.604 9.506 14.395 1.00 79.31 394 GLN A CA 1
ATOM 3214 C C . GLN A 1 394 ? -13.131 10.530 15.407 1.00 79.31 394 GLN A C 1
ATOM 3216 O O . GLN A 1 394 ? -13.221 10.215 16.594 1.00 79.31 394 GLN A O 1
ATOM 3221 N N . ASP A 1 395 ? -13.562 11.704 14.947 1.00 84.25 395 ASP A N 1
ATOM 3222 C CA . ASP A 1 395 ? -14.137 12.743 15.809 1.00 84.25 395 ASP A CA 1
ATOM 3223 C C . ASP A 1 395 ? -15.413 12.263 16.520 1.00 84.25 395 ASP A C 1
ATOM 3225 O O . ASP A 1 395 ? -15.613 12.525 17.710 1.00 84.25 395 ASP A O 1
ATOM 3229 N N . MET A 1 396 ? -16.269 11.514 15.819 1.00 86.62 396 MET A N 1
ATOM 3230 C CA . MET A 1 396 ? -17.466 10.901 16.396 1.00 86.62 396 MET A CA 1
ATOM 3231 C C . MET A 1 396 ? -17.107 9.883 17.487 1.00 86.62 396 MET A C 1
ATOM 3233 O O . MET A 1 396 ? -17.704 9.914 18.564 1.00 86.62 396 MET A O 1
ATOM 3237 N N . ASN A 1 397 ? -16.102 9.035 17.259 1.00 87.44 397 ASN A N 1
ATOM 3238 C CA . ASN A 1 397 ? -15.628 8.070 18.253 1.00 87.44 397 ASN A CA 1
ATOM 3239 C C . ASN A 1 397 ? -15.074 8.765 19.506 1.00 87.44 397 ASN A C 1
ATOM 3241 O O . ASN A 1 397 ? -15.396 8.350 20.621 1.00 87.44 397 ASN A O 1
ATOM 3245 N N . TYR A 1 398 ? -14.311 9.855 19.349 1.00 88.25 398 TYR A N 1
ATOM 3246 C CA . TYR A 1 398 ? -13.857 10.660 20.488 1.00 88.25 398 TYR A CA 1
ATOM 3247 C C . TYR A 1 398 ? -15.034 11.241 21.278 1.00 88.25 398 TYR A C 1
ATOM 3249 O O . TYR A 1 398 ? -15.060 11.133 22.505 1.00 88.25 398 TYR A O 1
ATOM 3257 N N . ARG A 1 399 ? -16.049 11.797 20.599 1.00 91.31 399 ARG A N 1
ATOM 3258 C CA . ARG A 1 399 ? -17.264 12.313 21.257 1.00 91.31 399 ARG A CA 1
ATOM 3259 C C . ARG A 1 399 ? -18.012 11.230 22.035 1.00 91.31 399 ARG A C 1
ATOM 3261 O O . ARG A 1 399 ? -18.389 11.473 23.179 1.00 91.31 399 ARG A O 1
ATOM 3268 N N . ILE A 1 400 ? -18.199 10.043 21.452 1.00 92.81 400 ILE A N 1
ATOM 3269 C CA . ILE A 1 400 ? -18.836 8.902 22.132 1.00 92.81 400 ILE A CA 1
ATOM 3270 C C . ILE A 1 400 ? -18.035 8.512 23.381 1.00 92.81 400 ILE A C 1
ATOM 3272 O O . ILE A 1 400 ? -18.622 8.327 24.447 1.00 92.81 400 ILE A O 1
ATOM 3276 N N . GLY A 1 401 ? -16.703 8.458 23.280 1.00 92.94 401 GLY A N 1
ATOM 3277 C CA . GLY A 1 401 ? -15.819 8.181 24.415 1.00 92.94 401 GLY A CA 1
ATOM 3278 C C . GLY A 1 401 ? -15.992 9.174 25.570 1.00 92.94 401 GLY A C 1
ATOM 3279 O O . GLY A 1 401 ? -16.121 8.756 26.721 1.00 92.94 401 GLY A O 1
ATOM 3280 N N . PHE A 1 402 ? -16.079 10.476 25.276 1.00 95.50 402 PHE A N 1
ATOM 3281 C CA . PHE A 1 402 ? -16.331 11.503 26.296 1.00 95.50 402 PHE A CA 1
ATOM 3282 C C . PHE A 1 402 ? -17.705 11.362 26.964 1.00 95.50 402 PHE A C 1
ATOM 3284 O O . PHE A 1 402 ? -17.808 11.513 28.182 1.00 95.50 402 PHE A O 1
ATOM 3291 N N . ILE A 1 403 ? -18.754 11.040 26.198 1.00 95.31 403 ILE A N 1
ATOM 3292 C CA . ILE A 1 403 ? -20.102 10.823 26.746 1.00 95.31 403 ILE A CA 1
ATOM 3293 C C . ILE A 1 403 ? -20.112 9.607 27.682 1.00 95.31 403 ILE A C 1
ATOM 3295 O O . ILE A 1 403 ? -20.617 9.705 28.800 1.00 95.31 403 ILE A O 1
ATOM 3299 N N . LEU A 1 404 ? -19.514 8.485 27.263 1.00 95.56 404 LEU A N 1
ATOM 3300 C CA . LEU A 1 404 ? -19.418 7.273 28.084 1.00 95.56 404 LEU A CA 1
ATOM 3301 C C . LEU A 1 404 ? -18.667 7.531 29.395 1.00 95.56 404 LEU A C 1
ATOM 3303 O O . LEU A 1 404 ? -19.123 7.109 30.458 1.00 95.56 404 LEU A O 1
ATOM 3307 N N . LEU A 1 405 ? -17.561 8.278 29.336 1.00 96.31 405 LEU A N 1
ATOM 3308 C CA . LEU A 1 405 ? -16.810 8.673 30.526 1.00 96.31 405 LEU A CA 1
ATOM 3309 C C . LEU A 1 405 ? -17.673 9.505 31.491 1.00 96.31 405 LEU A C 1
ATOM 3311 O O . LEU A 1 405 ? -17.673 9.245 32.694 1.00 96.31 405 LEU A O 1
ATOM 3315 N N . GLY A 1 406 ? -18.449 10.460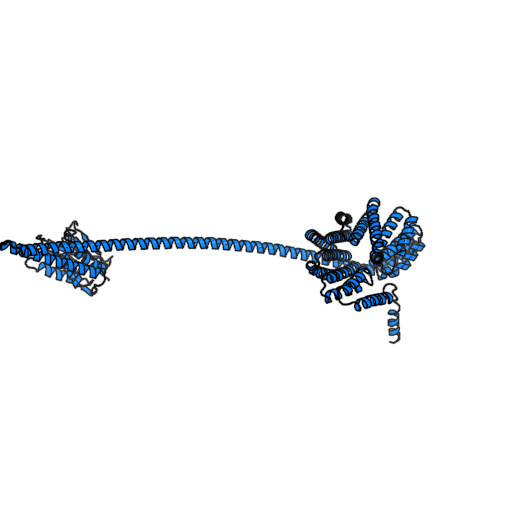 30.968 1.00 95.81 406 GLY A N 1
ATOM 3316 C CA . GLY A 1 406 ? -19.370 11.276 31.763 1.00 95.81 406 GLY A CA 1
ATOM 3317 C C . GLY A 1 406 ? -20.464 10.456 32.456 1.00 95.81 406 GLY A C 1
ATOM 3318 O O . GLY A 1 406 ? -20.727 10.660 33.641 1.00 95.81 406 GLY A O 1
ATOM 3319 N N . VAL A 1 407 ? -21.059 9.484 31.756 1.00 96.94 407 VAL A N 1
ATOM 3320 C CA . VAL A 1 407 ? -22.076 8.582 32.329 1.00 96.94 407 VAL A CA 1
ATOM 3321 C C . VAL A 1 407 ? -21.485 7.720 33.449 1.00 96.94 407 VAL A C 1
ATOM 3323 O O . VAL A 1 407 ? -22.096 7.601 34.511 1.00 96.94 407 VAL A O 1
ATOM 3326 N N . CYS A 1 408 ? -20.282 7.169 33.263 1.00 96.62 408 CYS A N 1
ATOM 3327 C CA . CYS A 1 408 ? -19.600 6.393 34.303 1.00 96.62 408 CYS A CA 1
ATOM 3328 C C . CYS A 1 408 ? -19.341 7.223 35.570 1.00 96.62 408 CYS A C 1
ATOM 3330 O O . CYS A 1 408 ? -19.576 6.742 36.679 1.00 96.62 408 CYS A O 1
ATOM 3332 N N . LEU A 1 409 ? -18.903 8.477 35.419 1.00 96.31 409 LEU A N 1
ATOM 3333 C CA . LEU A 1 409 ? -18.688 9.386 36.550 1.00 96.31 409 LEU A CA 1
ATOM 3334 C C . LEU A 1 409 ? -20.001 9.733 37.269 1.00 96.31 409 LEU A C 1
ATOM 3336 O O . LEU A 1 409 ? -20.037 9.754 38.499 1.00 96.31 409 LEU A O 1
ATOM 3340 N N . LEU A 1 410 ? -21.090 9.944 36.523 1.00 96.62 410 LEU A N 1
ATOM 3341 C CA . LEU A 1 410 ? -22.416 10.188 37.096 1.00 96.62 410 LEU A CA 1
ATOM 3342 C C . LEU A 1 410 ? -22.906 8.985 37.916 1.00 96.62 410 LEU A C 1
ATOM 3344 O O . LEU A 1 410 ? -23.400 9.157 39.029 1.00 96.62 410 LEU A O 1
ATOM 3348 N N . LEU A 1 411 ? -22.743 7.766 37.395 1.00 96.62 411 LEU A N 1
ATOM 3349 C CA . LEU A 1 411 ? -23.122 6.540 38.102 1.00 96.62 411 LEU A CA 1
ATOM 3350 C C . LEU A 1 411 ? -22.303 6.345 39.381 1.00 96.62 411 LEU A C 1
ATOM 3352 O O . LEU A 1 411 ? -22.874 6.005 40.417 1.00 96.62 411 LEU A O 1
ATOM 3356 N N . MET A 1 412 ? -20.994 6.617 39.343 1.00 95.81 412 MET A N 1
ATOM 3357 C CA . MET A 1 412 ? -20.149 6.589 40.543 1.00 95.81 412 MET A CA 1
ATOM 3358 C C . MET A 1 412 ? -20.612 7.608 41.590 1.00 95.81 412 MET A C 1
ATOM 3360 O O . MET A 1 412 ? -20.685 7.278 42.774 1.00 95.81 412 MET A O 1
ATOM 3364 N N . LEU A 1 413 ? -20.980 8.820 41.165 1.00 96.38 413 LEU A N 1
ATOM 3365 C CA . LEU A 1 413 ? -21.509 9.846 42.063 1.00 96.38 413 LEU A CA 1
ATOM 3366 C C . LEU A 1 413 ? -22.842 9.416 42.692 1.00 96.38 413 LEU A C 1
ATOM 3368 O O . LEU A 1 413 ? -23.017 9.542 43.902 1.00 96.38 413 LEU A O 1
ATOM 3372 N N . LEU A 1 414 ? -23.771 8.878 41.897 1.00 96.19 414 LEU A N 1
ATOM 3373 C CA . LEU A 1 414 ? -25.055 8.379 42.396 1.00 96.19 414 LEU A CA 1
ATOM 3374 C C . LEU A 1 414 ? -24.868 7.222 43.381 1.00 96.19 414 LEU A C 1
ATOM 3376 O O . LEU A 1 414 ? -25.512 7.203 44.428 1.00 96.19 414 LEU A O 1
ATOM 3380 N N . PHE A 1 415 ? -23.956 6.294 43.090 1.00 96.06 415 PHE A N 1
ATOM 3381 C CA . PHE A 1 415 ? -23.617 5.195 43.991 1.00 96.06 415 PHE A CA 1
ATOM 3382 C C . PHE A 1 415 ? -23.025 5.700 45.316 1.00 96.06 415 PHE A C 1
ATOM 3384 O O . PHE A 1 415 ? -23.416 5.251 46.398 1.00 96.06 415 PHE A O 1
ATOM 3391 N N . TYR A 1 416 ? -22.133 6.690 45.254 1.00 95.62 416 TYR A N 1
ATOM 3392 C CA . TYR A 1 416 ? -21.582 7.344 46.440 1.00 95.62 416 TYR A CA 1
ATOM 3393 C C . TYR A 1 416 ? -22.671 8.036 47.281 1.00 95.62 416 TYR A C 1
ATOM 3395 O O . TYR A 1 416 ? -22.712 7.892 48.503 1.00 95.62 416 TYR A O 1
ATOM 3403 N N . LEU A 1 417 ? -23.604 8.749 46.645 1.00 95.06 417 LEU A N 1
ATOM 3404 C CA . LEU A 1 417 ? -24.723 9.384 47.346 1.00 95.06 417 LEU A CA 1
ATOM 3405 C C . LEU A 1 417 ? -25.677 8.352 47.960 1.00 95.06 417 LEU A C 1
ATOM 3407 O O . LEU A 1 417 ? -26.120 8.526 49.096 1.00 95.06 417 LEU A O 1
ATOM 3411 N N . TYR A 1 418 ? -25.960 7.265 47.241 1.00 94.44 418 TYR A N 1
ATOM 3412 C CA . TYR A 1 418 ? -26.813 6.178 47.712 1.00 94.44 418 TYR A CA 1
ATOM 3413 C C . TYR A 1 418 ? -26.232 5.499 48.956 1.00 94.44 418 TYR A C 1
ATOM 3415 O O . TYR A 1 418 ? -26.923 5.359 49.964 1.00 94.44 418 TYR A O 1
ATOM 3423 N N . THR A 1 419 ? -24.947 5.137 48.922 1.00 91.81 419 THR A N 1
ATOM 3424 C CA . THR A 1 419 ? -24.266 4.529 50.076 1.00 91.81 419 THR A CA 1
ATOM 3425 C C . THR A 1 419 ? -24.276 5.462 51.285 1.00 91.81 419 THR A C 1
ATOM 3427 O O . THR A 1 419 ? -24.630 5.035 52.383 1.00 91.81 419 THR A O 1
ATOM 3430 N N . ARG A 1 420 ? -24.014 6.761 51.088 1.00 92.25 420 ARG A N 1
ATOM 3431 C CA . ARG A 1 420 ? -24.094 7.764 52.161 1.00 92.25 420 ARG A CA 1
ATOM 3432 C C . ARG A 1 420 ? -25.503 7.893 52.754 1.00 92.25 420 ARG A C 1
ATOM 3434 O O . ARG A 1 420 ? -25.639 8.016 53.971 1.00 92.25 420 ARG A O 1
ATOM 3441 N N . TYR A 1 421 ? -26.541 7.854 51.920 1.00 92.31 421 TYR A N 1
ATOM 3442 C CA . TYR A 1 421 ? -27.936 7.898 52.369 1.00 92.31 421 TYR A CA 1
ATOM 3443 C C . TYR A 1 421 ? -28.305 6.677 53.223 1.00 92.31 421 TYR A C 1
ATOM 3445 O O . TYR A 1 421 ? -28.890 6.828 54.299 1.00 92.31 421 TYR A O 1
ATOM 3453 N N . VAL A 1 422 ? -27.938 5.475 52.769 1.00 90.81 422 VAL A N 1
ATOM 3454 C CA . VAL A 1 422 ? -28.220 4.219 53.481 1.00 90.81 422 VAL A CA 1
ATOM 3455 C C . VAL A 1 422 ? -27.527 4.198 54.844 1.00 90.81 422 VAL A C 1
ATOM 3457 O O . VAL A 1 422 ? -28.189 3.934 55.848 1.00 90.81 422 VAL A O 1
ATOM 3460 N N . SER A 1 423 ? -26.245 4.568 54.912 1.00 88.12 423 SER A N 1
ATOM 3461 C CA . SER A 1 423 ? -25.503 4.629 56.180 1.00 88.12 423 SER A CA 1
ATOM 3462 C C . SER A 1 423 ? -26.141 5.583 57.195 1.00 88.12 423 SER A C 1
ATOM 3464 O O . SER A 1 423 ? -26.199 5.270 58.382 1.00 88.12 423 SER A O 1
ATOM 3466 N N . GLY A 1 424 ? -26.686 6.718 56.741 1.00 87.25 424 GLY A N 1
ATOM 3467 C CA . GLY A 1 424 ? -27.401 7.654 57.614 1.00 87.25 424 GLY A CA 1
ATOM 3468 C C . GLY A 1 424 ? -28.686 7.067 58.209 1.00 87.25 424 GLY A C 1
ATOM 3469 O O . GLY A 1 424 ? -28.971 7.277 59.386 1.00 87.25 424 GLY A O 1
ATOM 3470 N N . LYS A 1 425 ? -29.454 6.296 57.426 1.00 87.19 425 LYS A N 1
ATOM 3471 C CA . LYS A 1 425 ? -30.669 5.629 57.924 1.00 87.19 425 LYS A CA 1
ATOM 3472 C C . LYS A 1 425 ? -30.366 4.546 58.952 1.00 87.19 425 LYS A C 1
ATOM 3474 O O . LYS A 1 425 ? -31.089 4.457 59.941 1.00 87.19 425 LYS A O 1
ATOM 3479 N N . ILE A 1 426 ? -29.317 3.756 58.727 1.00 84.81 426 ILE A N 1
ATOM 3480 C CA . ILE A 1 426 ? -28.911 2.683 59.645 1.00 84.81 426 ILE A CA 1
ATOM 3481 C C . ILE A 1 426 ? -28.597 3.266 61.031 1.00 84.81 426 ILE A C 1
ATOM 3483 O O . ILE A 1 426 ? -29.167 2.811 62.019 1.00 84.81 426 ILE A O 1
ATOM 3487 N N . ALA A 1 427 ? -27.824 4.355 61.092 1.00 84.19 427 ALA A N 1
ATOM 3488 C CA . ALA A 1 427 ? -27.460 5.004 62.355 1.00 84.19 427 ALA A CA 1
ATOM 3489 C C . ALA A 1 427 ? -28.675 5.508 63.166 1.00 84.19 427 ALA A C 1
ATOM 3491 O O . ALA A 1 427 ? -28.693 5.437 64.394 1.00 84.19 427 ALA A O 1
ATOM 3492 N N . VAL A 1 428 ? -29.717 6.014 62.494 1.00 84.50 428 VAL A N 1
ATOM 3493 C CA . VAL A 1 428 ? -30.942 6.481 63.170 1.00 84.50 428 VAL A CA 1
ATOM 3494 C C . VAL A 1 428 ? -31.756 5.313 63.729 1.00 84.50 428 VAL A C 1
ATOM 3496 O O . VAL A 1 428 ? -32.322 5.430 64.817 1.00 84.50 428 VAL A O 1
ATOM 3499 N N . VAL A 1 429 ? -31.833 4.198 62.996 1.00 83.88 429 VAL A N 1
ATOM 3500 C CA . VAL A 1 429 ? -32.548 2.996 63.448 1.00 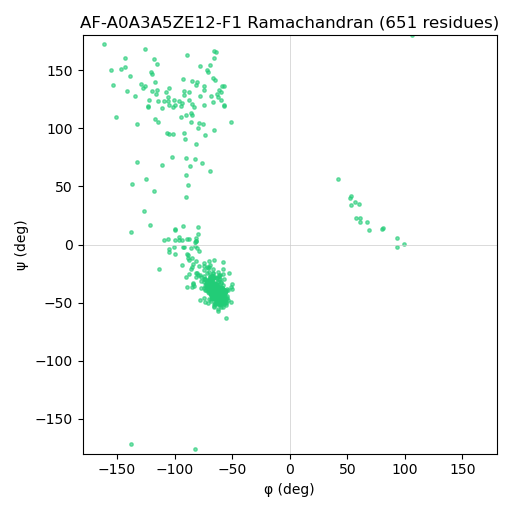83.88 429 VAL A CA 1
ATOM 3501 C C . VAL A 1 429 ? -31.862 2.396 64.673 1.00 83.88 429 VAL A C 1
ATOM 3503 O O . VAL A 1 429 ? -32.543 2.140 65.663 1.00 83.88 429 VAL A O 1
ATOM 3506 N N . GLU A 1 430 ? -30.533 2.268 64.650 1.00 81.50 430 GLU A N 1
ATOM 3507 C CA . GLU A 1 430 ? -29.754 1.757 65.787 1.00 81.50 430 GLU A CA 1
ATOM 3508 C C . GLU A 1 430 ? -29.974 2.586 67.060 1.00 81.50 430 GLU A C 1
ATOM 3510 O O . GLU A 1 430 ? -30.205 2.030 68.138 1.00 81.50 430 GLU A O 1
ATOM 3515 N N . LYS A 1 431 ? -29.994 3.920 66.940 1.00 82.44 431 LYS A N 1
ATOM 3516 C CA . LYS A 1 431 ? -30.243 4.803 68.086 1.00 82.44 431 LYS A CA 1
ATOM 3517 C C . LYS A 1 431 ? -31.622 4.566 68.712 1.00 82.44 431 LYS A C 1
ATOM 3519 O O . LYS A 1 431 ? -31.724 4.428 69.928 1.00 82.44 431 LYS A O 1
ATOM 3524 N N . LYS A 1 432 ? -32.672 4.459 67.891 1.00 79.06 432 LYS A N 1
ATOM 3525 C CA . LYS A 1 432 ? -34.039 4.203 68.380 1.00 79.06 432 LYS A CA 1
ATOM 3526 C C . LYS A 1 432 ? -34.172 2.843 69.059 1.00 79.06 432 LYS A C 1
ATOM 3528 O O . LYS A 1 432 ? -34.888 2.727 70.048 1.00 79.06 432 LYS A O 1
ATOM 3533 N N . THR A 1 433 ? -33.491 1.819 68.545 1.00 73.38 433 THR A N 1
ATOM 3534 C CA . THR A 1 433 ? -33.504 0.491 69.172 1.00 73.38 433 THR A CA 1
ATOM 3535 C C . THR A 1 433 ? -32.799 0.484 70.526 1.00 73.38 433 THR A C 1
ATOM 3537 O O . THR A 1 433 ? -33.281 -0.168 71.448 1.00 73.38 433 THR A O 1
ATOM 3540 N N . ALA A 1 434 ? -31.712 1.249 70.675 1.00 76.38 434 ALA A N 1
ATOM 3541 C CA . ALA A 1 434 ? -31.006 1.380 71.947 1.00 76.38 434 ALA A CA 1
ATOM 3542 C C . ALA A 1 434 ? -31.841 2.133 73.000 1.00 76.38 434 ALA A C 1
ATOM 3544 O O . ALA A 1 434 ? -31.923 1.695 74.144 1.00 76.38 434 ALA A O 1
ATOM 3545 N N . GLU A 1 435 ? -32.511 3.222 72.609 1.00 77.25 435 GLU A N 1
ATOM 3546 C CA . GLU A 1 435 ? -33.400 3.985 73.500 1.00 77.25 435 GLU A CA 1
ATOM 3547 C C . GLU A 1 435 ? -34.587 3.135 73.993 1.00 77.25 435 GLU A C 1
ATOM 3549 O O . GLU A 1 435 ? -34.904 3.148 75.181 1.00 77.25 435 GLU A O 1
ATOM 3554 N N . ALA A 1 436 ? -35.203 2.338 73.113 1.00 72.50 436 ALA A N 1
ATOM 3555 C CA . ALA A 1 436 ? -36.304 1.448 73.489 1.00 72.50 436 ALA A CA 1
ATOM 3556 C C . ALA A 1 436 ? -35.872 0.329 74.458 1.00 72.50 436 ALA A C 1
ATOM 3558 O O . ALA A 1 436 ? -36.635 -0.038 75.351 1.00 72.50 436 ALA A O 1
ATOM 3559 N N . ALA A 1 437 ? -34.655 -0.202 74.301 1.00 71.81 437 ALA A N 1
ATOM 3560 C CA . ALA A 1 437 ? -34.117 -1.226 75.195 1.00 71.81 437 ALA A CA 1
ATOM 3561 C C . ALA A 1 437 ? -33.876 -0.684 76.614 1.00 71.81 437 ALA A C 1
ATOM 3563 O O . ALA A 1 437 ? -34.225 -1.350 77.586 1.00 71.81 437 ALA A O 1
ATOM 3564 N N . LEU A 1 438 ? -33.351 0.542 76.727 1.00 74.06 438 LEU A N 1
ATOM 3565 C CA . LEU A 1 438 ? -33.097 1.187 78.017 1.00 74.06 438 LEU A CA 1
ATOM 3566 C C . LEU A 1 438 ? -34.395 1.423 78.807 1.00 74.06 438 LEU A C 1
ATOM 3568 O O . LEU A 1 438 ? -34.438 1.169 80.007 1.00 74.06 438 LEU A O 1
ATOM 3572 N N . GLN A 1 439 ? -35.467 1.849 78.133 1.00 71.19 439 GLN A N 1
ATOM 3573 C CA . GLN A 1 439 ? -36.768 2.063 78.776 1.00 71.19 439 GLN A CA 1
ATOM 3574 C C . GLN A 1 439 ? -37.367 0.759 79.334 1.00 71.19 439 GLN A C 1
ATOM 3576 O O . GLN A 1 439 ? -37.906 0.730 80.439 1.00 71.19 439 GLN A O 1
ATOM 3581 N N . ALA A 1 440 ? -37.247 -0.346 78.594 1.00 67.00 440 ALA A N 1
ATOM 3582 C CA . ALA A 1 440 ? -37.742 -1.643 79.055 1.00 67.00 440 ALA A CA 1
ATOM 3583 C C . ALA A 1 440 ? -36.989 -2.145 80.302 1.00 67.00 440 ALA A C 1
ATOM 3585 O O . ALA A 1 440 ? -37.574 -2.797 81.169 1.00 67.00 440 ALA A O 1
ATOM 3586 N N . GLU A 1 441 ? -35.695 -1.839 80.410 1.00 70.44 441 GLU A N 1
ATOM 3587 C CA . GLU A 1 441 ? -34.882 -2.179 81.578 1.00 70.44 441 GLU A CA 1
ATOM 3588 C C . GLU A 1 441 ? -35.303 -1.378 82.818 1.00 70.44 441 GLU A C 1
ATOM 3590 O O . GLU A 1 441 ? -35.484 -1.956 83.893 1.00 70.44 441 GLU A O 1
ATOM 3595 N N . THR A 1 442 ? -35.553 -0.072 82.670 1.00 65.94 442 THR A N 1
ATOM 3596 C CA . THR A 1 442 ? -36.013 0.773 83.783 1.00 65.94 442 THR A CA 1
ATOM 3597 C C . THR A 1 442 ? -37.374 0.342 84.325 1.00 65.94 442 THR A C 1
ATOM 3599 O O . THR A 1 442 ? -37.565 0.299 85.543 1.00 65.94 442 THR A O 1
ATOM 3602 N N . ASP A 1 443 ? -38.298 -0.046 83.446 1.00 63.88 443 ASP A N 1
ATOM 3603 C CA . ASP A 1 443 ? -39.642 -0.481 83.840 1.00 63.88 443 ASP A CA 1
ATOM 3604 C C . ASP A 1 443 ? -39.601 -1.809 84.621 1.00 63.88 443 ASP A C 1
ATOM 3606 O O . ASP A 1 443 ? -40.336 -1.999 85.597 1.00 63.88 443 ASP A O 1
ATOM 3610 N N . ASN A 1 444 ? -38.699 -2.722 84.246 1.00 63.97 444 ASN A N 1
ATOM 3611 C CA . ASN A 1 444 ? -38.516 -3.990 84.954 1.00 6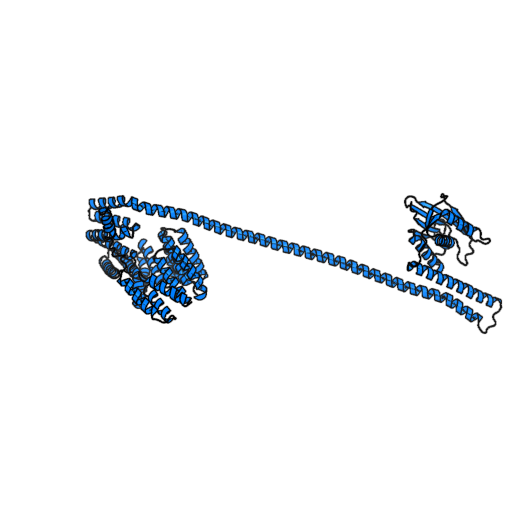3.97 444 ASN A CA 1
ATOM 3612 C C . ASN A 1 444 ? -38.005 -3.785 86.388 1.00 63.97 444 ASN A C 1
ATOM 3614 O O . ASN A 1 444 ? -38.539 -4.397 87.317 1.00 63.97 444 ASN A O 1
ATOM 3618 N N . ILE A 1 445 ? -37.033 -2.890 86.588 1.00 65.75 445 ILE A N 1
ATOM 3619 C CA . ILE A 1 445 ? -36.471 -2.588 87.916 1.00 65.75 445 ILE A CA 1
ATOM 3620 C C . ILE A 1 445 ? -37.543 -1.994 88.846 1.00 65.75 445 ILE A C 1
ATOM 3622 O O . ILE A 1 445 ? -37.646 -2.381 90.014 1.00 65.75 445 ILE A O 1
ATOM 3626 N N . ALA A 1 446 ? -38.384 -1.089 88.336 1.00 59.06 446 ALA A N 1
ATOM 3627 C CA . ALA A 1 446 ? -39.480 -0.505 89.112 1.00 59.06 446 ALA A CA 1
ATOM 3628 C C . ALA A 1 446 ? -40.497 -1.569 89.571 1.00 59.06 446 ALA A C 1
ATOM 3630 O O . ALA A 1 446 ? -40.930 -1.573 90.727 1.00 59.06 446 ALA A O 1
ATOM 3631 N N . LYS A 1 447 ? -40.822 -2.527 88.694 1.00 61.19 447 LYS A N 1
ATOM 3632 C CA . LYS A 1 447 ? -41.755 -3.624 88.986 1.00 61.19 447 LYS A CA 1
ATOM 3633 C C . LYS A 1 447 ? -41.233 -4.590 90.051 1.00 61.19 447 LYS A C 1
ATOM 3635 O O . LYS A 1 447 ? -42.017 -5.116 90.843 1.00 61.19 447 LYS A O 1
ATOM 3640 N N . GLU A 1 448 ? -39.928 -4.848 90.078 1.00 63.94 448 GLU A N 1
ATOM 3641 C CA . GLU A 1 448 ? -39.308 -5.683 91.113 1.00 63.94 448 GLU A CA 1
ATOM 3642 C C . GLU A 1 448 ? -39.330 -5.004 92.485 1.00 63.94 448 GLU A C 1
ATOM 3644 O O . GLU A 1 448 ? -39.676 -5.642 93.483 1.00 63.94 448 GLU A O 1
ATOM 3649 N N . ARG A 1 449 ? -39.054 -3.697 92.528 1.00 63.28 449 ARG A N 1
ATOM 3650 C CA . ARG A 1 449 ? -39.089 -2.902 93.761 1.00 63.28 449 ARG A CA 1
ATOM 3651 C C . ARG A 1 449 ? -40.476 -2.896 94.414 1.00 63.28 449 ARG A C 1
ATOM 3653 O O . ARG A 1 449 ? -40.579 -3.160 95.612 1.00 63.28 449 ARG A O 1
ATOM 3660 N N . LEU A 1 450 ? -41.535 -2.709 93.624 1.00 64.62 450 LEU A N 1
ATOM 3661 C CA . LEU A 1 450 ? -42.925 -2.713 94.103 1.00 64.62 450 LEU A CA 1
ATOM 3662 C C . LEU A 1 450 ? -43.306 -4.027 94.810 1.00 64.62 450 LEU A C 1
ATOM 3664 O O . LEU A 1 450 ? -43.915 -4.020 95.880 1.00 64.62 450 LEU A O 1
ATOM 3668 N N . LYS A 1 451 ? -42.909 -5.178 94.248 1.00 61.88 451 LYS A N 1
ATOM 3669 C CA . LYS A 1 451 ? -43.191 -6.496 94.850 1.00 61.88 451 LYS A CA 1
ATOM 3670 C C . LYS A 1 451 ? -42.543 -6.665 96.226 1.00 61.88 451 LYS A C 1
ATOM 3672 O O . LYS A 1 451 ? -43.125 -7.301 97.112 1.00 61.88 451 LYS A O 1
ATOM 3677 N N . SER A 1 452 ? -41.338 -6.122 96.397 1.00 67.00 452 SER A N 1
ATOM 3678 C CA . SER A 1 452 ? -40.611 -6.188 97.665 1.00 67.00 452 SER A CA 1
ATOM 3679 C C . SER A 1 452 ? -41.292 -5.350 98.749 1.00 67.00 452 SER A C 1
ATOM 3681 O O . SER A 1 452 ? -41.401 -5.801 99.889 1.00 67.00 452 SER A O 1
ATOM 3683 N N . GLU A 1 453 ? -41.775 -4.157 98.400 1.00 66.00 453 GLU A N 1
ATOM 3684 C CA . GLU A 1 453 ? -42.444 -3.247 99.338 1.00 66.00 453 GLU A CA 1
ATOM 3685 C C . GLU A 1 453 ? -43.782 -3.830 99.834 1.00 66.00 453 GLU A C 1
ATOM 3687 O O . GLU A 1 453 ? -44.000 -3.908 101.043 1.00 66.00 453 GLU A O 1
ATOM 3692 N N . ILE A 1 454 ? -44.605 -4.391 98.937 1.00 75.19 454 ILE A N 1
ATOM 3693 C CA . ILE A 1 454 ? -45.870 -5.069 99.297 1.00 75.19 454 ILE A CA 1
ATOM 3694 C C . ILE A 1 454 ? -45.648 -6.201 100.313 1.00 75.19 454 ILE A C 1
ATOM 3696 O O . ILE A 1 454 ? -46.387 -6.341 101.290 1.00 75.19 454 ILE A O 1
ATOM 3700 N N . SER A 1 455 ? -44.619 -7.022 100.094 1.00 74.00 455 SER A N 1
ATOM 3701 C CA . SER A 1 455 ? -44.333 -8.174 100.959 1.00 74.00 455 SER A CA 1
ATOM 3702 C C . SER A 1 455 ? -43.955 -7.746 102.381 1.00 74.00 455 SER A C 1
ATOM 3704 O O . SER A 1 455 ? -44.334 -8.397 103.357 1.00 74.00 455 SER A O 1
ATOM 3706 N N . HIS A 1 456 ? -43.217 -6.641 102.506 1.00 76.06 456 HIS A N 1
ATOM 3707 C CA . HIS A 1 456 ? -42.814 -6.082 103.793 1.00 76.06 456 HIS A CA 1
ATOM 3708 C C . HIS A 1 456 ? -44.020 -5.582 104.608 1.00 76.06 456 HIS A C 1
ATOM 3710 O O . HIS A 1 456 ? -44.095 -5.788 105.824 1.00 76.06 456 HIS A O 1
ATOM 3716 N N . ASP A 1 457 ? -44.986 -4.973 103.931 1.00 72.62 457 ASP A N 1
ATOM 3717 C CA . ASP A 1 457 ? -46.117 -4.304 104.571 1.00 72.62 457 ASP A CA 1
ATOM 3718 C C . ASP A 1 457 ? -47.230 -5.256 105.002 1.00 72.62 457 ASP A C 1
ATOM 3720 O O . ASP A 1 457 ? -47.917 -4.984 105.980 1.00 72.62 457 ASP A O 1
ATOM 3724 N N . ILE A 1 458 ? -47.345 -6.421 104.361 1.00 78.44 458 ILE A N 1
ATOM 3725 C CA . ILE A 1 458 ? -48.194 -7.519 104.847 1.00 78.44 458 ILE A CA 1
ATOM 3726 C C . ILE A 1 458 ? -47.596 -8.143 106.116 1.00 78.44 458 ILE A C 1
ATOM 3728 O O . ILE A 1 458 ? -48.318 -8.477 107.056 1.00 78.44 458 ILE A O 1
ATOM 3732 N N . ARG A 1 459 ? -46.266 -8.303 106.163 1.00 75.00 459 ARG A N 1
ATOM 3733 C CA . ARG A 1 459 ? -45.587 -9.015 107.255 1.00 75.00 459 ARG A CA 1
ATOM 3734 C C . ARG A 1 459 ? -45.719 -8.297 108.599 1.00 75.00 459 ARG A C 1
ATOM 3736 O O . ARG A 1 459 ? -45.883 -8.957 109.616 1.00 75.00 459 ARG A O 1
ATOM 3743 N N . THR A 1 460 ? -45.638 -6.969 108.614 1.00 73.38 460 THR A N 1
ATOM 3744 C CA . THR A 1 460 ? -45.604 -6.169 109.853 1.00 73.38 460 THR A CA 1
ATOM 3745 C C . THR A 1 460 ? -46.870 -6.309 110.723 1.00 73.38 460 THR A C 1
ATOM 3747 O O . THR A 1 460 ? -46.732 -6.755 111.861 1.00 73.38 460 THR A O 1
ATOM 3750 N N . PRO A 1 461 ? -48.097 -6.019 110.242 1.00 75.06 461 PRO A N 1
ATOM 3751 C CA . PRO A 1 461 ? -49.318 -6.191 111.039 1.00 75.06 461 PRO A CA 1
ATOM 3752 C C . PRO A 1 461 ? -49.630 -7.668 111.321 1.00 75.06 461 PRO A C 1
ATOM 3754 O O . PRO A 1 461 ? -50.139 -7.994 112.392 1.00 75.06 461 PRO A O 1
ATOM 3757 N N . LEU A 1 462 ? -49.261 -8.584 110.417 1.00 80.81 462 LEU A N 1
ATOM 3758 C CA . LEU A 1 462 ? -49.395 -10.022 110.660 1.00 80.81 462 LEU A CA 1
ATOM 3759 C C . LEU A 1 462 ? -48.549 -10.471 111.861 1.00 80.81 462 LEU A C 1
ATOM 3761 O O . LEU A 1 462 ? -49.038 -11.213 112.709 1.00 80.81 462 LEU A O 1
ATOM 3765 N N . SER A 1 463 ? -47.310 -9.983 111.975 1.00 78.56 463 SER A N 1
ATOM 3766 C CA . SER A 1 463 ? -46.457 -10.246 113.140 1.00 78.56 463 SER A CA 1
ATOM 3767 C C . SER A 1 463 ? -47.052 -9.692 114.438 1.00 78.56 463 SER A C 1
ATOM 3769 O O . SER A 1 463 ? -46.909 -10.322 115.481 1.00 78.56 463 SER A O 1
ATOM 3771 N N . VAL A 1 464 ? -47.744 -8.547 114.386 1.00 80.88 464 VAL A N 1
ATOM 3772 C CA . VAL A 1 464 ? -48.436 -7.959 115.547 1.00 80.88 464 VAL A CA 1
ATOM 3773 C C . VAL A 1 464 ? -49.614 -8.837 115.987 1.00 80.88 464 VAL A C 1
ATOM 3775 O O . VAL A 1 464 ? -49.737 -9.142 117.173 1.00 80.88 464 VAL A O 1
ATOM 3778 N N . VAL A 1 465 ? -50.433 -9.311 115.040 1.00 82.62 465 VAL A N 1
ATOM 3779 C CA . VAL A 1 465 ? -51.535 -10.257 115.303 1.00 82.62 465 VAL A CA 1
ATOM 3780 C C . VAL A 1 465 ? -51.020 -11.545 115.943 1.00 82.62 465 VAL A C 1
ATOM 3782 O O . VAL A 1 465 ? -51.560 -11.984 116.957 1.00 82.62 465 VAL A O 1
ATOM 3785 N N . VAL A 1 466 ? -49.964 -12.138 115.376 1.00 80.69 466 VAL A N 1
ATOM 3786 C CA . VAL A 1 466 ? -49.364 -13.373 115.904 1.00 80.69 466 VAL A CA 1
ATOM 3787 C C . VAL A 1 466 ? -48.784 -13.142 117.302 1.00 80.69 466 VAL A C 1
ATOM 3789 O O . VAL A 1 466 ? -49.080 -13.918 118.205 1.00 80.69 466 VAL A O 1
ATOM 3792 N N . GLY A 1 467 ? -48.042 -12.052 117.517 1.00 81.44 467 GLY A N 1
ATOM 3793 C CA . GLY A 1 467 ? -47.418 -11.753 118.809 1.00 81.44 467 GLY A CA 1
ATOM 3794 C C . GLY A 1 467 ? -48.427 -11.550 119.943 1.00 81.44 467 GLY A C 1
ATOM 3795 O O . GLY A 1 467 ? -48.273 -12.127 121.017 1.00 81.44 467 GLY A O 1
ATOM 3796 N N . PHE A 1 468 ? -49.505 -10.792 119.716 1.00 81.25 468 PHE A N 1
ATOM 3797 C CA . PHE A 1 468 ? -50.547 -10.629 120.738 1.00 81.25 468 PHE A CA 1
ATOM 3798 C C . PHE A 1 468 ? -51.374 -11.905 120.949 1.00 81.25 468 PHE A C 1
ATOM 3800 O O . PHE A 1 468 ? -51.793 -12.176 122.077 1.00 81.25 468 PHE A O 1
ATOM 3807 N N . ALA A 1 469 ? -51.576 -12.722 119.908 1.00 80.75 469 ALA A N 1
ATOM 3808 C CA . ALA A 1 469 ? -52.221 -14.026 120.052 1.00 80.75 469 ALA A CA 1
ATOM 3809 C C . ALA A 1 469 ? -51.376 -14.978 120.916 1.00 80.75 469 ALA A C 1
ATOM 3811 O O . ALA A 1 469 ? -51.914 -15.634 121.808 1.00 80.75 469 ALA A O 1
ATOM 3812 N N . GLU A 1 470 ? -50.055 -15.001 120.716 1.00 80.75 470 GLU A N 1
ATOM 3813 C CA . GLU A 1 470 ? -49.122 -15.765 121.549 1.00 80.75 470 GLU A CA 1
ATOM 3814 C C . GLU A 1 470 ? -49.188 -15.318 123.015 1.00 80.75 470 GLU A C 1
ATOM 3816 O O . GLU A 1 470 ? -49.342 -16.166 123.898 1.00 80.75 470 GLU A O 1
ATOM 3821 N N . LEU A 1 471 ? -49.179 -14.004 123.276 1.00 81.50 471 LEU A N 1
ATOM 3822 C CA . LEU A 1 471 ? -49.303 -13.441 124.628 1.00 81.50 471 LEU A CA 1
ATOM 3823 C C . LEU A 1 471 ? -50.620 -13.840 125.320 1.00 81.50 471 LEU A C 1
ATOM 3825 O O . LEU A 1 471 ? -50.603 -14.160 126.506 1.00 81.50 471 LEU A O 1
ATOM 3829 N N . LEU A 1 472 ? -51.746 -13.900 124.597 1.00 78.06 472 LEU A N 1
ATOM 3830 C CA . LEU A 1 472 ? -53.030 -14.379 125.139 1.00 78.06 472 LEU A CA 1
ATOM 3831 C C . LEU A 1 472 ? -53.039 -15.879 125.477 1.00 78.06 472 LEU A C 1
ATOM 3833 O O . LEU A 1 472 ? -53.786 -16.299 126.362 1.00 78.06 472 LEU A O 1
ATOM 3837 N N . THR A 1 473 ? -52.242 -16.685 124.769 1.00 76.25 473 THR A N 1
ATOM 3838 C CA . THR A 1 473 ? -52.135 -18.145 124.971 1.00 76.25 473 THR A CA 1
ATOM 3839 C C . THR A 1 473 ? -51.019 -18.565 125.936 1.00 76.25 473 THR A C 1
ATOM 3841 O O . THR A 1 473 ? -50.858 -19.757 126.213 1.00 76.25 473 THR A O 1
ATOM 3844 N N . GLY A 1 474 ? -50.246 -17.604 126.449 1.00 72.06 474 GLY A N 1
ATOM 3845 C CA . GLY A 1 474 ? -49.151 -17.830 127.388 1.00 72.06 474 GLY A CA 1
ATOM 3846 C C . GLY A 1 474 ? -49.599 -18.401 128.741 1.00 72.06 474 GLY A C 1
ATOM 3847 O O . GLY A 1 474 ? -50.774 -18.396 129.096 1.00 72.06 474 GLY A O 1
ATOM 3848 N N . LYS A 1 475 ? -48.637 -18.910 129.523 1.00 62.34 475 LYS A N 1
ATOM 3849 C CA . LYS A 1 475 ? -48.882 -19.538 130.840 1.00 62.34 475 LYS A CA 1
ATOM 3850 C C . LYS A 1 475 ? -49.099 -18.540 131.992 1.00 62.34 475 LYS A C 1
ATOM 3852 O O . LYS A 1 475 ? -49.374 -18.979 133.105 1.00 62.34 475 LYS A O 1
ATOM 3857 N N . GLU A 1 476 ? -48.936 -17.240 131.752 1.00 69.31 476 GLU A N 1
ATOM 3858 C CA . GLU A 1 476 ? -49.121 -16.188 132.760 1.00 69.31 476 GLU A CA 1
ATOM 3859 C C . GLU A 1 476 ? -50.610 -15.838 132.936 1.00 69.31 476 GLU A C 1
ATOM 3861 O O . GLU A 1 476 ? -51.360 -15.721 131.965 1.00 69.31 476 GLU A O 1
ATOM 3866 N N . GLU A 1 477 ? -51.060 -15.665 134.183 1.00 67.56 477 GLU A N 1
ATOM 3867 C CA . GLU A 1 477 ? -52.420 -15.202 134.477 1.00 67.56 477 GLU A CA 1
ATOM 3868 C C . GLU A 1 477 ? -52.547 -13.706 134.155 1.00 67.56 477 GLU A C 1
ATOM 3870 O O . GLU A 1 477 ? -52.234 -12.845 134.971 1.00 67.56 477 GLU A O 1
ATOM 3875 N N . LEU A 1 478 ? -53.008 -13.398 132.940 1.00 76.69 478 LEU A N 1
ATOM 3876 C CA . LEU A 1 478 ? -53.390 -12.038 132.556 1.00 76.69 478 LEU A CA 1
ATOM 3877 C C . LEU A 1 478 ? -54.734 -11.666 133.193 1.00 76.69 478 LEU A C 1
ATOM 3879 O O . LEU A 1 478 ? -55.689 -12.458 133.153 1.00 76.69 478 LEU A O 1
ATOM 3883 N N . ASP A 1 479 ? -54.832 -10.446 133.721 1.00 77.06 479 ASP A N 1
ATOM 3884 C CA . ASP A 1 479 ? -56.100 -9.905 134.194 1.00 77.06 479 ASP A CA 1
ATOM 3885 C C . ASP A 1 479 ? -57.096 -9.687 133.036 1.00 77.06 479 ASP A C 1
ATOM 3887 O O . ASP A 1 479 ? -56.784 -9.780 131.841 1.00 77.06 479 ASP A O 1
ATOM 3891 N N . LYS A 1 480 ? -58.358 -9.457 133.399 1.00 76.00 480 LYS A N 1
ATOM 3892 C CA . LYS A 1 480 ? -59.462 -9.358 132.439 1.00 76.00 480 LYS A CA 1
ATOM 3893 C C . LYS A 1 480 ? -59.362 -8.119 131.538 1.00 76.00 480 LYS A C 1
ATOM 3895 O O . LYS A 1 480 ? -59.855 -8.170 130.411 1.00 76.00 480 LYS A O 1
ATOM 3900 N N . GLU A 1 481 ? -58.763 -7.035 132.022 1.00 75.50 481 GLU A N 1
ATOM 3901 C CA . GLU A 1 481 ? -58.582 -5.784 131.283 1.00 75.50 481 GLU A CA 1
ATOM 3902 C C . GLU A 1 481 ? -57.529 -5.990 130.184 1.00 75.50 481 GLU A C 1
ATOM 3904 O O . GLU A 1 481 ? -57.831 -5.795 129.006 1.00 75.50 481 GLU A O 1
ATOM 3909 N N . THR A 1 482 ? -56.360 -6.543 130.534 1.00 77.06 482 THR A N 1
ATOM 3910 C CA . THR A 1 482 ? -55.264 -6.809 129.583 1.00 77.06 482 THR A CA 1
ATOM 3911 C C . THR A 1 482 ? -55.645 -7.836 128.513 1.00 77.06 482 THR A C 1
ATOM 3913 O O . THR A 1 482 ? -55.326 -7.658 127.338 1.00 77.06 482 THR A O 1
ATOM 3916 N N . LYS A 1 483 ? -56.396 -8.896 128.861 1.00 77.06 483 LYS A N 1
ATOM 3917 C CA . LYS A 1 483 ? -56.899 -9.858 127.855 1.00 77.06 483 LYS A CA 1
ATOM 3918 C C . LYS A 1 483 ? -57.831 -9.203 126.836 1.00 77.06 483 LYS A C 1
ATOM 3920 O O . LYS A 1 483 ? -57.805 -9.565 125.660 1.00 77.06 483 LYS A O 1
ATOM 3925 N N . ARG A 1 484 ? -58.665 -8.256 127.278 1.00 78.44 484 ARG A N 1
ATOM 3926 C CA . ARG A 1 484 ? -59.560 -7.506 126.391 1.00 78.44 484 ARG A CA 1
ATOM 3927 C C . ARG A 1 484 ? -58.764 -6.576 125.480 1.00 78.44 484 ARG A C 1
ATOM 3929 O O . ARG A 1 484 ? -59.043 -6.557 124.287 1.00 78.44 484 ARG A O 1
ATOM 3936 N N . GLU A 1 485 ? -57.772 -5.870 126.015 1.00 79.88 485 GLU A N 1
ATOM 3937 C CA . GLU A 1 485 ? -56.898 -4.988 125.232 1.00 79.88 485 GLU A CA 1
ATOM 3938 C C . GLU A 1 485 ? -56.111 -5.758 124.164 1.00 79.88 485 GLU A C 1
ATOM 3940 O O . GLU A 1 485 ? -56.095 -5.354 123.004 1.00 79.88 485 GLU A O 1
ATOM 3945 N N . TYR A 1 486 ? -55.526 -6.914 124.496 1.00 81.94 486 TYR A N 1
ATOM 3946 C CA . TYR A 1 486 ? -54.823 -7.745 123.508 1.00 81.94 486 TYR A CA 1
ATOM 3947 C C . TYR A 1 486 ? -55.773 -8.333 122.461 1.00 81.94 486 TYR A C 1
ATOM 3949 O O . TYR A 1 486 ? -55.445 -8.351 121.276 1.00 81.94 486 TYR A O 1
ATOM 3957 N N . GLY A 1 487 ? -56.970 -8.766 122.871 1.00 78.94 487 GLY A N 1
ATOM 3958 C CA . GLY A 1 487 ? -58.012 -9.205 121.941 1.00 78.94 487 GLY A CA 1
ATOM 3959 C C . GLY A 1 487 ? -58.434 -8.095 120.973 1.00 78.94 487 GLY A C 1
ATOM 3960 O O . GLY A 1 487 ? -58.559 -8.344 119.776 1.00 78.94 487 GLY A O 1
ATOM 3961 N N . GLN A 1 488 ? -58.575 -6.862 121.470 1.00 80.88 488 GLN A N 1
ATOM 3962 C CA . GLN A 1 488 ? -58.844 -5.684 120.644 1.00 80.88 488 GLN A CA 1
ATOM 3963 C C . GLN A 1 488 ? -57.680 -5.384 119.692 1.00 80.88 488 GLN A C 1
ATOM 3965 O O . GLN A 1 488 ? -57.918 -5.197 118.505 1.00 80.88 488 GLN A O 1
ATOM 3970 N N . MET A 1 489 ? -56.427 -5.429 120.155 1.00 78.62 489 MET A N 1
ATOM 3971 C CA . MET A 1 489 ? -55.251 -5.216 119.298 1.00 78.62 489 MET A CA 1
ATOM 3972 C C . MET A 1 489 ? -55.163 -6.243 118.162 1.00 78.62 489 MET A C 1
ATOM 3974 O O . MET A 1 489 ? -54.875 -5.868 117.025 1.00 78.62 489 MET A O 1
ATOM 3978 N N . ILE A 1 490 ? -55.441 -7.522 118.436 1.00 82.69 490 ILE A N 1
ATOM 3979 C CA . ILE A 1 490 ? -55.514 -8.570 117.405 1.00 82.69 490 ILE A CA 1
ATOM 3980 C C . ILE A 1 490 ? -56.611 -8.249 116.395 1.00 82.69 490 ILE A C 1
ATOM 3982 O O . ILE A 1 490 ? -56.358 -8.300 115.193 1.00 82.69 490 ILE A O 1
ATOM 3986 N N . GLN A 1 491 ? -57.810 -7.917 116.875 1.00 80.06 491 GLN A N 1
ATOM 3987 C CA . GLN A 1 491 ? -58.950 -7.634 116.012 1.00 80.06 491 GLN A CA 1
ATOM 3988 C C . GLN A 1 491 ? -58.675 -6.430 115.105 1.00 80.06 491 GLN A C 1
ATOM 3990 O O . GLN A 1 491 ? -58.760 -6.562 113.885 1.00 80.06 491 GLN A O 1
ATOM 3995 N N . THR A 1 492 ? -58.240 -5.303 115.671 1.00 78.12 492 THR A N 1
ATOM 3996 C CA . THR A 1 492 ? -57.932 -4.085 114.912 1.00 78.12 492 THR A CA 1
ATOM 3997 C C . THR A 1 492 ? -56.832 -4.327 113.870 1.00 78.12 492 THR A C 1
AT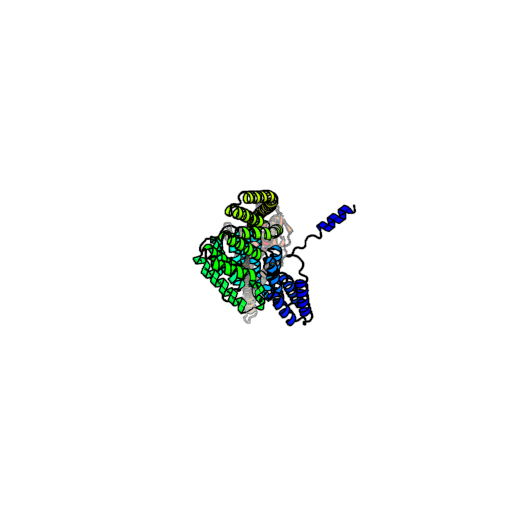OM 3999 O O . THR A 1 492 ? -56.960 -3.894 112.724 1.00 78.12 492 THR A O 1
ATOM 4002 N N . ASN A 1 493 ? -55.761 -5.058 114.214 1.00 80.50 493 ASN A N 1
ATOM 4003 C CA . ASN A 1 493 ? -54.674 -5.340 113.266 1.00 80.50 493 ASN A CA 1
ATOM 4004 C C . ASN A 1 493 ? -55.072 -6.360 112.185 1.00 80.50 493 ASN A C 1
ATOM 4006 O O . ASN A 1 493 ? -54.624 -6.238 111.043 1.00 80.50 493 ASN A O 1
ATOM 4010 N N . ALA A 1 494 ? -55.916 -7.344 112.507 1.00 81.56 494 ALA A N 1
ATOM 4011 C CA . ALA A 1 494 ? -56.441 -8.298 111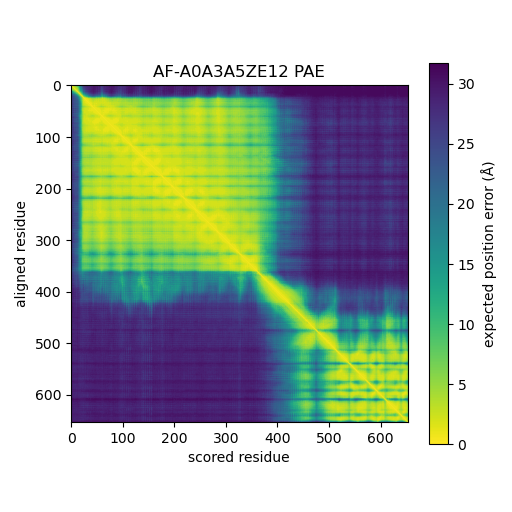.530 1.00 81.56 494 ALA A CA 1
ATOM 4012 C C . ALA A 1 494 ? -57.395 -7.621 110.532 1.00 81.56 494 ALA A C 1
ATOM 4014 O O . ALA A 1 494 ? -57.290 -7.859 109.328 1.00 81.56 494 ALA A O 1
ATOM 4015 N N . GLU A 1 495 ? -58.276 -6.740 111.012 1.00 79.12 495 GLU A N 1
ATOM 4016 C CA . GLU A 1 495 ? -59.170 -5.930 110.176 1.00 79.12 495 GLU A CA 1
ATOM 4017 C C . GLU A 1 495 ? -58.367 -4.963 109.286 1.00 79.12 495 GLU A C 1
ATOM 4019 O O . GLU A 1 495 ? -58.577 -4.919 108.072 1.00 79.12 495 GLU A O 1
ATOM 4024 N N . SER A 1 496 ? -57.355 -4.292 109.847 1.00 75.06 496 SER A N 1
ATOM 4025 C CA . SER A 1 496 ? -56.428 -3.431 109.095 1.00 75.06 496 SER A CA 1
ATOM 4026 C C . SER A 1 496 ? -55.668 -4.192 108.000 1.00 75.06 496 SER A C 1
ATOM 4028 O O . SER A 1 496 ? -55.564 -3.712 106.869 1.00 75.06 496 SER A O 1
ATOM 4030 N N . LEU A 1 497 ? -55.164 -5.397 108.295 1.00 82.12 497 LEU A N 1
ATOM 4031 C CA . LEU A 1 497 ? -54.468 -6.234 107.315 1.00 82.12 497 LEU A CA 1
ATOM 4032 C C . LEU A 1 497 ? -55.409 -6.696 106.194 1.00 82.12 497 LEU A C 1
ATOM 4034 O O . LEU A 1 497 ? -55.027 -6.653 105.024 1.00 82.12 497 LEU A O 1
ATOM 4038 N N . LEU A 1 498 ? -56.635 -7.112 106.526 1.00 81.06 498 LEU A N 1
ATOM 4039 C CA . LEU A 1 498 ? -57.642 -7.484 105.528 1.00 81.06 498 LEU A CA 1
ATOM 4040 C C . LEU A 1 498 ? -57.973 -6.305 104.607 1.00 81.06 498 LEU A C 1
ATOM 4042 O O . LEU A 1 498 ? -58.011 -6.478 103.388 1.00 81.06 498 LEU A O 1
ATOM 4046 N N . ASN A 1 499 ? -58.134 -5.102 105.161 1.00 76.94 499 ASN A N 1
ATOM 4047 C CA . ASN A 1 499 ? -58.364 -3.885 104.382 1.00 76.94 499 ASN A CA 1
ATOM 4048 C C . ASN A 1 499 ? -57.178 -3.560 103.458 1.00 76.94 499 ASN A C 1
ATOM 4050 O O . ASN A 1 499 ? -57.386 -3.230 102.287 1.00 76.94 499 ASN A O 1
ATOM 4054 N N . TYR A 1 500 ? -55.941 -3.716 103.937 1.00 80.12 500 TYR A N 1
ATOM 4055 C CA . TYR A 1 500 ? -54.733 -3.499 103.135 1.00 80.12 500 TYR A CA 1
ATOM 4056 C C . TYR A 1 500 ? -54.614 -4.509 101.982 1.00 80.12 500 TYR A C 1
ATOM 4058 O O . TYR A 1 500 ? -54.425 -4.117 100.830 1.00 80.12 500 TYR A O 1
ATOM 4066 N N . VAL A 1 501 ? -54.810 -5.805 102.254 1.00 82.50 501 VAL A N 1
ATOM 4067 C CA . VAL A 1 501 ? -54.772 -6.864 101.229 1.00 82.50 501 VAL A CA 1
ATOM 4068 C C . VAL A 1 501 ? -55.870 -6.665 100.186 1.00 82.50 501 VAL A C 1
ATOM 4070 O O . VAL A 1 501 ? -55.598 -6.760 98.989 1.00 82.50 501 VAL A O 1
ATOM 4073 N N . ASN A 1 502 ? -57.093 -6.347 100.614 1.00 80.12 502 ASN A N 1
ATOM 4074 C CA . ASN A 1 502 ? -58.192 -6.067 99.692 1.00 80.12 502 ASN A CA 1
ATOM 4075 C C . ASN A 1 502 ? -57.892 -4.850 98.810 1.00 80.12 502 ASN A C 1
ATOM 4077 O O . ASN A 1 502 ? -58.127 -4.912 97.606 1.00 80.12 502 ASN A O 1
ATOM 4081 N N . SER A 1 503 ? -57.292 -3.798 99.373 1.00 78.94 503 SER A N 1
ATOM 4082 C CA . SER A 1 503 ? -56.888 -2.608 98.612 1.00 78.94 503 SER A CA 1
ATOM 4083 C C . SER A 1 503 ? -55.795 -2.931 97.578 1.00 78.94 503 SER A C 1
ATOM 4085 O O . SER A 1 503 ? -55.874 -2.478 96.439 1.00 78.94 503 SER A O 1
ATOM 4087 N N . ILE A 1 504 ? -54.813 -3.779 97.912 1.00 81.75 504 ILE A N 1
ATOM 4088 C CA . ILE A 1 504 ? -53.790 -4.243 96.952 1.00 81.75 504 ILE A CA 1
ATOM 4089 C C . ILE A 1 504 ? -54.408 -5.088 95.835 1.00 81.75 504 ILE A C 1
ATOM 4091 O O . ILE A 1 504 ? -54.038 -4.946 94.670 1.00 81.75 504 ILE A O 1
ATOM 4095 N N . LEU A 1 505 ? -55.333 -5.990 96.168 1.00 81.31 505 LEU A N 1
ATOM 4096 C CA . LEU A 1 505 ? -56.009 -6.824 95.173 1.00 81.31 505 LEU A CA 1
ATOM 4097 C C . LEU A 1 505 ? -56.874 -5.984 94.230 1.00 81.31 505 LEU A C 1
ATOM 4099 O O . LEU A 1 505 ? -56.933 -6.278 93.036 1.00 81.31 505 LEU A O 1
ATOM 4103 N N . GLU A 1 506 ? -57.525 -4.949 94.755 1.00 77.94 506 GLU A N 1
ATOM 4104 C CA . GLU A 1 506 ? -58.285 -3.973 93.978 1.00 77.94 506 GLU A CA 1
ATOM 4105 C C . GLU A 1 506 ? -57.361 -3.209 93.012 1.00 77.94 506 GLU A C 1
ATOM 4107 O O . GLU A 1 506 ? -57.599 -3.237 91.803 1.00 77.94 506 GLU A O 1
ATOM 4112 N N . LEU A 1 507 ? -56.238 -2.665 93.499 1.00 79.44 507 LEU A N 1
ATOM 4113 C CA . LEU A 1 507 ? -55.234 -1.991 92.665 1.00 79.44 507 LEU A CA 1
ATOM 4114 C C . LEU A 1 507 ? -54.617 -2.926 91.606 1.00 79.44 507 LEU A C 1
ATOM 4116 O O . LEU A 1 507 ? -54.523 -2.570 90.436 1.00 79.44 507 LEU A O 1
ATOM 4120 N N . SER A 1 508 ? -54.277 -4.167 91.960 1.00 79.75 508 SER A N 1
ATOM 4121 C CA . SER A 1 508 ? -53.711 -5.140 91.012 1.00 79.75 508 SER A CA 1
ATOM 4122 C C . SER A 1 508 ? -54.694 -5.521 89.896 1.00 79.75 508 SER A C 1
ATOM 4124 O O . SER 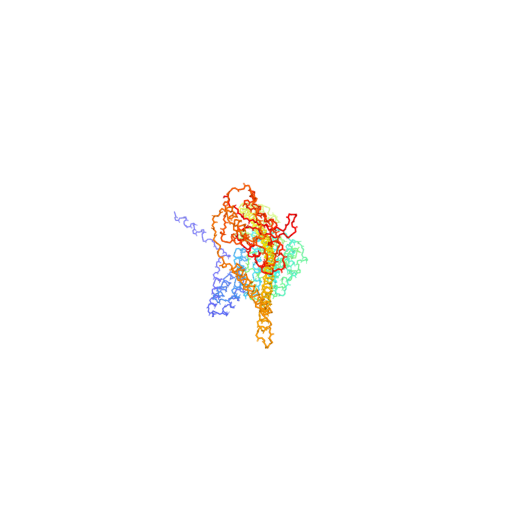A 1 508 ? -54.302 -5.741 88.743 1.00 79.75 508 SER A O 1
ATOM 4126 N N . ARG A 1 509 ? -55.994 -5.598 90.206 1.00 79.00 509 ARG A N 1
ATOM 4127 C CA . ARG A 1 509 ? -57.037 -5.815 89.191 1.00 79.00 509 ARG A CA 1
ATOM 4128 C C . ARG A 1 509 ? -57.165 -4.611 88.256 1.00 79.00 509 ARG A C 1
ATOM 4130 O O . ARG A 1 509 ? -57.393 -4.831 87.066 1.00 79.00 509 ARG A O 1
ATOM 4137 N N . LEU A 1 510 ? -56.980 -3.390 88.764 1.00 79.31 510 LEU A N 1
ATOM 4138 C CA . LEU A 1 510 ? -56.945 -2.166 87.956 1.00 79.31 510 LEU A CA 1
ATOM 4139 C C . LEU A 1 510 ? -55.739 -2.143 87.015 1.00 79.31 510 LEU A C 1
ATOM 4141 O O . LEU A 1 510 ? -55.917 -2.040 85.804 1.00 79.31 510 LEU A O 1
ATOM 4145 N N . GLU A 1 511 ? -54.528 -2.334 87.538 1.00 71.75 511 GLU A N 1
ATOM 4146 C CA . GLU A 1 511 ? -53.288 -2.315 86.746 1.00 71.75 511 GLU A CA 1
ATOM 4147 C C . GLU A 1 511 ? -53.242 -3.417 85.678 1.00 71.75 511 GLU A C 1
ATOM 4149 O O . GLU A 1 511 ? -52.673 -3.238 84.603 1.00 71.75 511 GLU A O 1
ATOM 4154 N N . SER A 1 512 ? -53.858 -4.571 85.951 1.00 76.12 512 SER A N 1
ATOM 4155 C CA . SER A 1 512 ? -53.954 -5.670 84.981 1.00 76.12 512 SER A CA 1
ATOM 4156 C C . SER A 1 512 ? -55.095 -5.514 83.967 1.00 76.12 512 SER A C 1
ATOM 4158 O O . SER A 1 512 ? -55.285 -6.408 83.140 1.00 76.12 512 SER A O 1
ATOM 4160 N N . GLY A 1 513 ? -55.856 -4.412 84.022 1.00 70.69 513 GLY A N 1
ATOM 4161 C CA . GLY A 1 513 ? -56.974 -4.125 83.118 1.00 70.69 513 GLY A CA 1
ATOM 4162 C C . GLY A 1 513 ? -58.167 -5.075 83.277 1.00 70.69 513 GLY A C 1
ATOM 4163 O O . GLY A 1 513 ? -58.965 -5.224 82.355 1.00 70.69 513 GLY A O 1
ATOM 4164 N N . LYS A 1 514 ? -58.274 -5.768 84.418 1.00 71.06 514 LYS A N 1
ATOM 4165 C CA . LYS A 1 514 ? -59.314 -6.779 84.682 1.00 71.06 514 LYS A CA 1
ATOM 4166 C C . LYS A 1 514 ? -60.594 -6.203 85.284 1.00 71.06 514 LYS A C 1
ATOM 4168 O O . LYS A 1 514 ? -61.572 -6.937 85.403 1.00 71.06 514 LYS A O 1
ATOM 4173 N N . ILE A 1 515 ? -60.595 -4.931 85.679 1.00 77.06 515 ILE A N 1
ATOM 4174 C CA . ILE A 1 515 ? -61.810 -4.215 86.079 1.00 77.06 515 ILE A CA 1
ATOM 4175 C C . ILE A 1 515 ? -62.443 -3.616 84.824 1.00 77.06 515 ILE A C 1
ATOM 4177 O O . ILE A 1 515 ? -61.788 -2.888 84.083 1.00 77.06 515 ILE A O 1
ATOM 4181 N N . GLN A 1 516 ? -63.710 -3.943 84.581 1.00 75.75 516 GLN A N 1
ATOM 4182 C CA . GLN A 1 516 ? -64.539 -3.263 83.590 1.00 75.75 516 GLN A CA 1
ATOM 4183 C C . GLN A 1 516 ? -65.421 -2.268 84.337 1.00 75.75 516 GLN A C 1
ATOM 4185 O O . GLN A 1 516 ? -66.173 -2.675 85.220 1.00 75.75 516 GLN A O 1
ATOM 4190 N N . TYR A 1 517 ? -65.292 -0.985 84.008 1.00 84.62 517 TYR A N 1
ATOM 4191 C CA . TYR A 1 517 ? -66.191 0.052 84.503 1.00 84.62 517 TYR A CA 1
ATOM 4192 C C . TYR A 1 517 ? -67.480 0.051 83.680 1.00 84.62 517 TYR A C 1
ATOM 4194 O O . TYR A 1 517 ? -67.439 -0.119 82.456 1.00 84.62 517 TYR A O 1
ATOM 4202 N N . GLU A 1 518 ? -68.619 0.237 84.340 1.00 83.94 518 GLU A N 1
ATOM 4203 C CA . GLU A 1 518 ? -69.900 0.437 83.670 1.00 83.94 518 GLU A CA 1
ATOM 4204 C C . GLU A 1 518 ? -69.961 1.892 83.190 1.00 83.94 518 GLU A C 1
ATOM 4206 O O . GLU A 1 518 ? -70.095 2.820 83.978 1.00 83.94 518 GLU A O 1
ATOM 4211 N N . ASP A 1 519 ? -69.790 2.107 81.886 1.00 83.50 519 ASP A N 1
ATOM 4212 C CA . ASP A 1 519 ? -69.844 3.445 81.293 1.00 83.50 519 ASP A CA 1
ATOM 4213 C C . ASP A 1 519 ? -71.307 3.868 81.057 1.00 83.50 519 ASP A C 1
ATOM 4215 O O . ASP A 1 519 ? -71.857 3.663 79.968 1.00 83.50 519 ASP A O 1
ATOM 4219 N N . GLU A 1 520 ? -71.937 4.445 82.082 1.00 88.69 520 GLU A N 1
ATOM 4220 C CA . GLU A 1 520 ? -73.337 4.880 82.088 1.00 88.69 520 GLU A CA 1
ATOM 4221 C C . GLU A 1 520 ? -73.488 6.406 82.230 1.00 88.69 520 GLU A C 1
ATOM 4223 O O . GLU A 1 520 ? -72.613 7.108 82.732 1.00 88.69 520 GLU A O 1
ATOM 4228 N N . GLU A 1 521 ? -74.607 6.951 81.749 1.00 88.62 521 GLU A N 1
ATOM 4229 C CA . GLU A 1 521 ? -74.911 8.379 81.874 1.00 88.62 521 GLU A CA 1
ATOM 4230 C C . GLU A 1 521 ? -75.588 8.650 83.223 1.00 88.62 521 GLU A C 1
ATOM 4232 O O . GLU A 1 521 ? -76.706 8.199 83.476 1.00 88.62 521 GLU A O 1
ATOM 4237 N N . CYS A 1 522 ? -74.897 9.382 84.097 1.00 88.31 522 CYS A N 1
ATOM 4238 C CA . CYS A 1 522 ? -75.349 9.689 85.449 1.00 88.31 522 CYS A CA 1
ATOM 4239 C C . CYS A 1 522 ? -75.541 11.195 85.642 1.00 88.31 522 CYS A C 1
ATOM 4241 O O . CYS A 1 522 ? -74.696 11.985 85.222 1.00 88.31 522 CYS A O 1
ATOM 4243 N N . ASP A 1 523 ? -76.598 11.598 86.355 1.00 90.12 523 ASP A N 1
ATOM 4244 C CA . ASP A 1 523 ? -76.709 12.966 86.877 1.00 90.12 523 ASP A CA 1
ATOM 4245 C C . ASP A 1 523 ? -75.785 13.132 88.087 1.00 90.12 523 ASP A C 1
ATOM 4247 O O . ASP A 1 523 ? -76.069 12.662 89.193 1.00 90.12 523 ASP A O 1
ATOM 4251 N N . ILE A 1 524 ? -74.655 13.800 87.862 1.00 90.56 524 ILE A N 1
ATOM 4252 C CA . ILE A 1 524 ? -73.594 13.927 88.857 1.00 90.56 524 ILE A CA 1
ATOM 4253 C C . ILE A 1 524 ? -74.025 14.797 90.037 1.00 90.56 524 ILE A C 1
ATOM 4255 O O . ILE A 1 524 ? -73.629 14.522 91.168 1.00 90.56 524 ILE A O 1
ATOM 4259 N N . ILE A 1 525 ? -74.869 15.809 89.807 1.00 90.44 525 ILE A N 1
ATOM 4260 C CA . ILE A 1 525 ? -75.355 16.674 90.890 1.00 90.44 525 ILE A CA 1
ATOM 4261 C C . ILE A 1 525 ? -76.213 15.853 91.851 1.00 90.44 525 ILE A C 1
ATOM 4263 O O . ILE A 1 525 ? -76.007 15.910 93.064 1.00 90.44 525 ILE A O 1
ATOM 4267 N N . ARG A 1 526 ? -77.098 15.012 91.307 1.00 89.19 526 ARG A N 1
ATOM 4268 C CA . ARG A 1 526 ? -77.913 14.090 92.098 1.00 89.19 526 ARG A CA 1
ATOM 4269 C C . ARG A 1 526 ? -77.077 13.049 92.841 1.00 89.19 526 ARG A C 1
ATOM 4271 O O . ARG A 1 526 ? -77.342 12.826 94.018 1.00 89.19 526 ARG A O 1
ATOM 4278 N N . LEU A 1 527 ? -76.070 12.443 92.204 1.00 88.94 527 LEU A N 1
ATOM 4279 C CA . LEU A 1 527 ? -75.176 11.493 92.885 1.00 88.94 527 LEU A CA 1
ATOM 4280 C C . LEU A 1 527 ? -74.428 12.150 94.050 1.00 88.94 527 LEU A C 1
ATOM 4282 O O . LEU A 1 527 ? -74.380 11.589 95.144 1.00 88.94 527 LEU A O 1
ATOM 4286 N N . CYS A 1 528 ? -73.910 13.367 93.857 1.00 89.75 528 CYS A N 1
ATOM 4287 C CA . CYS A 1 528 ? -73.300 14.128 94.942 1.00 89.75 528 CYS A CA 1
ATOM 4288 C C . CYS A 1 528 ? -74.292 14.347 96.090 1.00 89.75 528 CYS A C 1
ATOM 4290 O O . CYS A 1 528 ? -73.958 14.038 97.231 1.00 89.75 528 CYS A O 1
ATOM 4292 N N . SER A 1 529 ? -75.512 14.816 95.810 1.00 88.19 529 SER A N 1
ATOM 4293 C CA . SER A 1 529 ? -76.547 15.001 96.836 1.00 88.19 529 SER A CA 1
ATOM 4294 C C . SER A 1 529 ? -76.881 13.705 97.584 1.00 88.19 529 SER A C 1
ATOM 4296 O O . SER A 1 529 ? -76.932 13.719 98.810 1.00 88.19 529 SER A O 1
ATOM 4298 N N . GLU A 1 530 ? -77.020 12.574 96.882 1.00 89.06 530 GLU A N 1
ATOM 4299 C CA . GLU A 1 530 ? -77.282 11.263 97.498 1.00 89.06 530 GLU A CA 1
ATOM 4300 C C . GLU A 1 530 ? -76.151 10.832 98.452 1.00 89.06 530 GLU A C 1
ATOM 4302 O O . GLU A 1 530 ? -76.416 10.264 99.515 1.00 89.06 530 GLU A O 1
ATOM 4307 N N . VAL A 1 531 ? -74.886 11.098 98.105 1.00 87.38 531 VAL A N 1
ATOM 4308 C CA . VAL A 1 531 ? -73.739 10.826 98.990 1.00 87.38 531 VAL A CA 1
ATOM 4309 C C . VAL A 1 531 ? -73.710 11.801 100.170 1.00 87.38 531 VAL A C 1
ATOM 4311 O O . VAL A 1 531 ? -73.464 11.372 101.297 1.00 87.38 531 VAL A O 1
ATOM 4314 N N . LEU A 1 532 ? -74.008 13.084 99.950 1.00 87.50 532 LEU A N 1
ATOM 4315 C CA . LEU A 1 532 ? -74.076 14.095 101.010 1.00 87.50 532 LEU A CA 1
ATOM 4316 C C . LEU A 1 532 ? -75.132 13.749 102.061 1.00 87.50 532 LEU A C 1
ATOM 4318 O O . LEU A 1 532 ? -74.831 13.794 103.252 1.00 87.50 532 LEU A O 1
ATOM 4322 N N . ASP A 1 533 ? -76.330 13.351 101.634 1.00 86.38 533 ASP A N 1
ATOM 4323 C CA . ASP A 1 533 ? -77.413 12.948 102.536 1.00 86.38 533 ASP A CA 1
ATOM 4324 C C . ASP A 1 533 ? -77.004 11.732 103.382 1.00 86.38 533 ASP A C 1
ATOM 4326 O O . ASP A 1 533 ? -77.259 11.688 104.588 1.00 86.38 533 ASP A O 1
ATOM 4330 N N . LYS A 1 534 ? -76.294 10.764 102.781 1.00 84.88 534 LYS A N 1
ATOM 4331 C CA . LYS A 1 534 ? -75.753 9.593 103.495 1.00 84.88 534 LYS A CA 1
ATOM 4332 C C . LYS A 1 534 ? -74.675 9.963 104.516 1.00 84.88 534 LYS A C 1
ATOM 4334 O O . LYS A 1 534 ? -74.576 9.287 105.540 1.00 84.88 534 LYS A O 1
ATOM 4339 N N . VAL A 1 535 ? -73.838 10.963 104.231 1.00 83.31 535 VAL A N 1
ATOM 4340 C CA . VAL A 1 535 ? -72.757 11.398 105.134 1.00 83.31 535 VAL A CA 1
ATOM 4341 C C . VAL A 1 535 ? -73.317 12.250 106.276 1.00 83.31 535 VAL A C 1
ATOM 4343 O O . VAL A 1 535 ? -73.042 11.948 107.434 1.00 83.31 535 VAL A O 1
ATOM 4346 N N . ASN A 1 536 ? -74.160 13.239 105.965 1.00 84.38 536 ASN A N 1
ATOM 4347 C CA . ASN A 1 536 ? -74.759 14.156 106.941 1.00 84.38 536 ASN A CA 1
ATOM 4348 C C . ASN A 1 536 ? -75.838 13.493 107.819 1.00 84.38 536 ASN A C 1
ATOM 4350 O O . ASN A 1 536 ? -76.112 13.966 108.918 1.00 84.38 536 ASN A O 1
ATOM 4354 N N . GLY A 1 537 ? -76.473 12.412 107.349 1.00 75.88 537 GLY A N 1
ATOM 4355 C CA . GLY A 1 537 ? -77.544 11.706 108.062 1.00 75.88 537 GLY A CA 1
ATOM 4356 C C . GLY A 1 537 ? -77.087 10.717 109.144 1.00 75.88 537 GLY A C 1
ATOM 4357 O O . GLY A 1 537 ? -77.927 10.026 109.717 1.0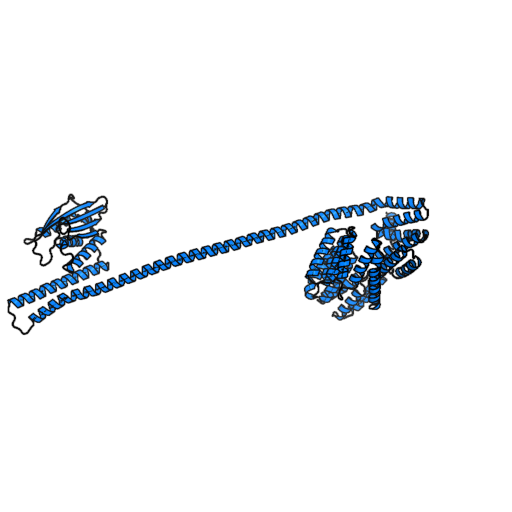0 75.88 537 GLY A O 1
ATOM 4358 N N . ARG A 1 538 ? -75.782 10.592 109.422 1.00 74.50 538 ARG A N 1
ATOM 4359 C CA . ARG A 1 538 ? -75.260 9.699 110.474 1.00 74.50 538 ARG A CA 1
ATOM 4360 C C . ARG A 1 538 ? -75.293 10.413 111.831 1.00 74.50 538 ARG A C 1
ATOM 4362 O O . ARG A 1 538 ? -74.631 11.429 111.993 1.00 74.50 538 ARG A O 1
ATOM 4369 N N . GLU A 1 539 ? -76.004 9.853 112.816 1.00 57.22 539 GLU A N 1
ATOM 4370 C CA . GLU A 1 539 ? -76.248 10.467 114.143 1.00 57.22 539 GLU A CA 1
ATOM 4371 C C . GLU A 1 539 ? -74.971 10.812 114.955 1.00 57.22 539 GLU A C 1
ATOM 4373 O O . GLU A 1 539 ? -75.039 11.624 115.874 1.00 57.22 539 GLU A O 1
ATOM 4378 N N . GLU A 1 540 ? -73.797 10.279 114.579 1.00 60.53 540 GLU A N 1
ATOM 4379 C CA . GLU A 1 540 ? -72.480 10.553 115.193 1.00 60.53 540 GLU A CA 1
ATOM 4380 C C . GLU A 1 540 ? -71.402 11.006 114.174 1.00 60.53 540 GLU A C 1
ATOM 4382 O O . GLU A 1 540 ? -70.209 10.759 114.357 1.00 60.53 540 GLU A O 1
ATOM 4387 N N . SER A 1 541 ? -71.777 11.656 113.063 1.00 64.31 541 SER A N 1
ATOM 4388 C CA . SER A 1 541 ? -70.798 12.087 112.049 1.00 64.31 541 SER A CA 1
ATOM 4389 C C . SER A 1 541 ? -69.870 13.206 112.544 1.00 64.31 541 SER A C 1
ATOM 4391 O O . SER A 1 541 ? -70.323 14.279 112.943 1.00 64.31 541 SER A O 1
ATOM 4393 N N . THR A 1 542 ? -68.556 13.010 112.410 1.00 72.25 542 THR A N 1
ATOM 4394 C CA . THR A 1 542 ? -67.533 14.056 112.602 1.00 72.25 542 THR A CA 1
ATOM 4395 C C . THR A 1 542 ? -67.361 14.966 111.380 1.00 72.25 542 THR A C 1
ATOM 4397 O O . THR A 1 542 ? -66.607 15.933 111.444 1.00 72.25 542 THR A O 1
ATOM 4400 N N . VAL A 1 543 ? -68.068 14.702 110.277 1.00 81.75 543 VAL A N 1
ATOM 4401 C CA . VAL A 1 543 ? -67.966 15.451 109.017 1.00 81.75 543 VAL A CA 1
ATOM 4402 C C . VAL A 1 543 ? -69.331 16.010 108.631 1.00 81.75 543 VAL A C 1
ATOM 4404 O O . VAL A 1 543 ? -70.286 15.255 108.482 1.00 81.75 543 VAL A O 1
ATOM 4407 N N . SER A 1 544 ? -69.401 17.325 108.442 1.00 83.75 544 SER A N 1
ATOM 4408 C CA . SER A 1 544 ? -70.529 18.037 107.840 1.00 83.75 544 SER A CA 1
ATOM 4409 C C . SER A 1 544 ? -70.140 18.456 106.427 1.00 83.75 544 SER A C 1
ATOM 4411 O O . SER A 1 544 ? -69.084 19.063 106.234 1.00 83.75 544 SER A O 1
ATOM 4413 N N . VAL A 1 545 ? -70.959 18.116 105.433 1.00 87.25 545 VAL A N 1
ATOM 4414 C CA . VAL A 1 545 ? -70.658 18.358 104.016 1.00 87.25 545 VAL A CA 1
ATOM 4415 C C . VAL A 1 545 ? -71.706 19.270 103.394 1.00 87.25 545 VAL A C 1
ATOM 4417 O O . VAL A 1 545 ? -72.907 19.021 103.506 1.00 87.25 545 VAL A O 1
ATOM 4420 N N . SER A 1 546 ? -71.256 20.300 102.677 1.00 89.25 546 SER A N 1
ATOM 4421 C CA . SER A 1 546 ? -72.124 21.167 101.871 1.00 89.25 546 SER A CA 1
ATOM 4422 C C . SER A 1 546 ? -71.737 21.141 100.391 1.00 89.25 546 SER A C 1
ATOM 4424 O O . SER A 1 546 ? -70.564 20.997 100.039 1.00 89.25 546 SER A O 1
ATOM 4426 N N . LEU A 1 547 ? -72.736 21.271 99.515 1.00 89.88 547 LEU A N 1
ATOM 4427 C CA . LEU A 1 547 ? -72.553 21.334 98.066 1.00 89.88 547 LEU A CA 1
ATOM 4428 C C . LEU A 1 547 ? -72.633 22.789 97.594 1.00 89.88 547 LEU A C 1
ATOM 4430 O O . LEU A 1 547 ? -73.636 23.464 97.819 1.00 89.88 547 LEU A O 1
ATOM 4434 N N . GLN A 1 548 ? -71.593 23.257 96.906 1.00 91.50 548 GLN A N 1
ATOM 4435 C CA . GLN A 1 548 ? -71.544 24.569 96.265 1.00 91.50 548 GLN A CA 1
ATOM 4436 C C . GLN A 1 548 ? -71.476 24.402 94.748 1.00 91.50 548 GLN A C 1
ATOM 4438 O O . GLN A 1 548 ? -70.438 24.046 94.186 1.00 91.50 548 GLN A O 1
ATOM 4443 N N . THR A 1 549 ? -72.589 24.673 94.072 1.00 88.31 549 THR A N 1
ATOM 4444 C CA . THR A 1 549 ? -72.669 24.636 92.610 1.00 88.31 549 THR A CA 1
ATOM 4445 C C . THR A 1 549 ? -73.790 25.538 92.097 1.00 88.31 549 THR A C 1
ATOM 4447 O O . THR A 1 549 ? -74.788 25.760 92.783 1.00 88.31 549 THR A O 1
ATOM 4450 N N . ASP A 1 550 ? -73.618 26.073 90.891 1.00 85.31 550 ASP A N 1
ATOM 4451 C CA . ASP A 1 550 ? -74.632 26.795 90.118 1.00 85.31 550 ASP A CA 1
ATOM 4452 C C . ASP A 1 550 ? -75.431 25.870 89.176 1.00 85.31 550 ASP A C 1
ATOM 4454 O O . ASP A 1 550 ? -76.369 26.310 88.504 1.00 85.31 550 ASP A O 1
ATOM 4458 N N . LEU A 1 551 ? -75.086 24.579 89.140 1.00 84.88 551 LEU A N 1
ATOM 4459 C CA . LEU A 1 551 ? -75.688 23.566 88.279 1.00 84.88 551 LEU A CA 1
ATOM 4460 C C . LEU A 1 551 ? -76.860 22.876 88.992 1.00 84.88 551 LEU A C 1
ATOM 4462 O O . LEU A 1 551 ? -76.717 22.391 90.110 1.00 84.88 551 LEU A O 1
ATOM 4466 N N . LYS A 1 552 ? -78.026 22.806 88.336 1.00 81.94 552 LYS A N 1
ATOM 4467 C CA . LYS A 1 552 ? -79.202 22.086 88.869 1.00 81.94 552 LYS A CA 1
ATOM 4468 C C . LYS A 1 552 ? -79.195 20.593 88.546 1.00 81.94 552 LYS A C 1
ATOM 4470 O O . LYS A 1 552 ? -79.656 19.801 89.352 1.00 81.94 552 LYS A O 1
ATOM 4475 N N . GLU A 1 553 ? -78.707 20.249 87.363 1.00 84.62 553 GLU A N 1
ATOM 4476 C CA . GLU A 1 553 ? -78.624 18.892 86.827 1.00 84.62 553 GLU A CA 1
ATOM 4477 C C . GLU A 1 553 ? -77.462 18.880 85.836 1.00 84.62 553 GLU A C 1
ATOM 4479 O O . GLU A 1 553 ? -77.282 19.842 85.076 1.00 84.62 553 GLU A O 1
ATOM 4484 N N . GLN A 1 554 ? -76.648 17.827 85.865 1.00 87.12 554 GLN A N 1
ATOM 4485 C CA . GLN A 1 554 ? -75.548 17.680 84.923 1.00 87.12 554 GLN A CA 1
ATOM 4486 C C . GLN A 1 554 ? -75.253 16.205 84.671 1.00 87.12 554 GLN A C 1
ATOM 4488 O O . GLN A 1 554 ? -74.673 15.519 85.512 1.00 87.12 554 GLN A O 1
ATOM 4493 N N . LEU A 1 555 ? -75.584 15.760 83.460 1.00 87.31 555 LEU A N 1
ATOM 4494 C CA . LEU A 1 555 ? -75.254 14.425 82.984 1.00 87.31 555 LEU A CA 1
ATOM 4495 C C . LEU A 1 555 ? -73.760 14.335 82.643 1.00 87.31 555 LEU A C 1
ATOM 4497 O O . LEU A 1 555 ? -73.212 15.220 81.977 1.00 87.31 555 LEU A O 1
ATOM 4501 N N . ALA A 1 556 ? -73.106 13.276 83.114 1.00 87.94 556 ALA A N 1
ATOM 4502 C CA . ALA A 1 556 ? -71.770 12.876 82.687 1.00 87.94 556 ALA A CA 1
ATOM 4503 C C . ALA A 1 556 ? -71.665 11.348 82.644 1.00 87.94 556 ALA A C 1
ATOM 4505 O O . ALA A 1 556 ? -72.356 10.635 83.373 1.00 87.94 556 ALA A O 1
ATOM 4506 N N . ARG A 1 557 ? -70.782 10.855 81.775 1.00 88.06 557 ARG A N 1
ATOM 4507 C CA . ARG A 1 557 ? -70.510 9.427 81.637 1.00 88.06 557 ARG A CA 1
ATOM 4508 C C . ARG A 1 557 ? -69.510 8.976 82.696 1.00 88.06 557 ARG A C 1
ATOM 4510 O O . ARG A 1 557 ? -68.398 9.497 82.743 1.00 88.06 557 ARG A O 1
ATOM 4517 N N . THR A 1 558 ? -69.928 8.063 83.563 1.00 90.44 558 THR A N 1
ATOM 4518 C CA . THR A 1 558 ? -69.133 7.519 84.671 1.00 90.44 558 THR A CA 1
ATOM 4519 C C . THR A 1 558 ? -69.749 6.200 85.144 1.00 90.44 558 THR A C 1
ATOM 4521 O O . THR A 1 558 ? -70.843 5.846 84.722 1.00 90.44 558 THR A O 1
ATOM 4524 N N . ASP A 1 559 ? -69.076 5.495 86.048 1.00 91.56 559 ASP A N 1
ATOM 4525 C CA . ASP A 1 559 ? -69.650 4.348 86.757 1.00 91.56 559 ASP A CA 1
ATOM 4526 C C . ASP A 1 559 ? -70.230 4.820 88.095 1.00 91.56 559 ASP A C 1
ATOM 4528 O O . ASP A 1 559 ? -69.496 5.342 88.944 1.00 91.56 559 ASP A O 1
ATOM 4532 N N . ARG A 1 560 ? -71.542 4.650 88.304 1.00 89.62 560 ARG A N 1
ATOM 4533 C CA . ARG A 1 560 ? -72.225 5.148 89.507 1.00 89.62 560 ARG A CA 1
ATOM 4534 C C . ARG A 1 560 ? -71.639 4.589 90.798 1.00 89.62 560 ARG A C 1
ATOM 4536 O O . ARG A 1 560 ? -71.468 5.335 91.759 1.00 89.62 560 ARG A O 1
ATOM 4543 N N . LYS A 1 561 ? -71.346 3.286 90.853 1.00 88.31 561 LYS A N 1
ATOM 4544 C CA . LYS A 1 561 ? -70.887 2.624 92.090 1.00 88.31 561 LYS A CA 1
ATOM 4545 C C . LYS A 1 561 ? -69.484 3.082 92.458 1.00 88.31 561 LYS A C 1
ATOM 4547 O O . LYS A 1 561 ? -69.199 3.337 93.630 1.00 88.31 561 LYS A O 1
ATOM 4552 N N . TRP A 1 562 ? -68.611 3.197 91.463 1.00 89.12 562 TRP A N 1
ATOM 4553 C CA . TRP A 1 562 ? -67.254 3.694 91.661 1.00 89.12 562 TRP A CA 1
ATOM 4554 C C . TRP A 1 562 ? -67.228 5.185 91.973 1.00 89.12 562 TRP A C 1
ATOM 4556 O O . TRP A 1 562 ? -66.438 5.602 92.815 1.00 89.12 562 TRP A O 1
ATOM 4566 N N . PHE A 1 563 ? -68.124 5.975 91.382 1.00 90.81 563 PHE A N 1
ATOM 4567 C CA . PHE A 1 563 ? -68.252 7.393 91.700 1.00 90.81 563 PHE A CA 1
ATOM 4568 C C . PHE A 1 563 ? -68.750 7.627 93.134 1.00 90.81 563 PHE A C 1
ATOM 4570 O O . PHE A 1 563 ? -68.170 8.439 93.859 1.00 90.81 563 PHE A O 1
ATOM 4577 N N . ASP A 1 564 ? -69.750 6.861 93.584 1.00 89.19 564 ASP A N 1
ATOM 4578 C CA . ASP A 1 564 ? -70.195 6.854 94.983 1.00 89.19 564 ASP A CA 1
ATOM 4579 C C . ASP A 1 564 ? -69.035 6.484 95.921 1.00 89.19 564 ASP A C 1
ATOM 4581 O O . ASP A 1 564 ? -68.810 7.153 96.929 1.00 89.19 564 ASP A O 1
ATOM 4585 N N . THR A 1 565 ? -68.263 5.449 95.569 1.00 88.06 565 THR A N 1
ATOM 4586 C CA . THR A 1 565 ? -67.108 4.981 96.356 1.00 88.06 565 THR A CA 1
ATOM 4587 C C . THR A 1 565 ? -65.994 6.028 96.405 1.00 88.06 565 THR A C 1
ATOM 4589 O O . THR A 1 565 ? -65.437 6.273 97.477 1.00 88.06 565 THR A O 1
ATOM 4592 N N . LEU A 1 566 ? -65.706 6.686 95.275 1.00 90.94 566 LEU A N 1
ATOM 4593 C CA . LEU A 1 566 ? -64.781 7.810 95.181 1.00 90.94 566 LEU A CA 1
ATOM 4594 C C . LEU A 1 566 ? -65.208 8.895 96.167 1.00 90.94 566 LEU A C 1
ATOM 4596 O O . LEU A 1 566 ? -64.471 9.146 97.116 1.00 90.94 566 LEU A O 1
ATOM 4600 N N . LEU A 1 567 ? -66.395 9.487 95.997 1.00 89.56 567 LEU A N 1
ATOM 4601 C CA . LEU A 1 567 ? -66.860 10.600 96.831 1.00 89.56 567 LEU A CA 1
ATOM 4602 C C . LEU A 1 567 ? -66.923 10.229 98.310 1.00 89.56 567 LEU A C 1
ATOM 4604 O O . LEU A 1 567 ? -66.468 10.997 99.154 1.00 89.56 567 LEU A O 1
ATOM 4608 N N . PHE A 1 568 ? -67.431 9.040 98.624 1.00 87.25 568 PHE A N 1
ATOM 4609 C CA . PHE A 1 568 ? -67.497 8.559 99.996 1.00 87.25 568 PHE A CA 1
ATOM 4610 C C . PHE A 1 568 ? -66.096 8.446 100.622 1.00 87.25 568 PHE A C 1
ATOM 4612 O O . PHE A 1 568 ? -65.895 8.872 101.760 1.00 87.25 568 PHE A O 1
ATOM 4619 N N . SER A 1 569 ? -65.105 7.950 99.869 1.00 87.00 569 SER A N 1
ATOM 4620 C CA . SER A 1 569 ? -63.716 7.858 100.339 1.00 87.00 569 SER A CA 1
ATOM 4621 C C . SER A 1 569 ? -63.083 9.228 100.596 1.00 87.00 569 SER A C 1
ATOM 4623 O O . SER A 1 569 ? -62.354 9.368 101.571 1.00 87.00 569 SER A O 1
ATOM 4625 N N . LEU A 1 570 ? -63.403 10.257 99.796 1.00 88.38 570 LEU A N 1
ATOM 4626 C CA . LEU A 1 570 ? -62.855 11.609 99.993 1.00 88.38 570 LEU A CA 1
ATOM 4627 C C . LEU A 1 570 ? -63.393 12.284 101.267 1.00 88.38 570 LEU A C 1
ATOM 4629 O O . LEU A 1 570 ? -62.727 13.150 101.837 1.00 88.38 570 LEU A O 1
ATOM 4633 N N . LEU A 1 571 ? -64.600 11.902 101.696 1.00 85.62 571 LEU A N 1
ATOM 4634 C CA . LEU A 1 571 ? -65.342 12.521 102.800 1.00 85.62 571 LEU A CA 1
ATOM 4635 C C . LEU A 1 571 ? -65.252 11.735 104.114 1.00 85.62 571 LEU A C 1
ATOM 4637 O O . LEU A 1 571 ? -65.799 12.174 105.123 1.00 85.62 571 LEU A O 1
ATOM 4641 N N . THR A 1 572 ? -64.579 10.584 104.119 1.00 81.31 572 THR A N 1
ATOM 4642 C CA . THR A 1 572 ? -64.435 9.740 105.309 1.00 81.31 572 THR A CA 1
ATOM 4643 C C . THR A 1 572 ? -63.097 10.034 106.005 1.00 81.31 572 THR A C 1
ATOM 4645 O O . THR A 1 572 ? -62.053 9.924 105.359 1.00 81.31 572 THR A O 1
ATOM 4648 N N . PRO A 1 573 ? -63.087 10.410 107.301 1.00 75.12 573 PRO A N 1
ATOM 4649 C CA . PRO A 1 573 ? -61.855 10.559 108.079 1.00 75.12 573 PRO A CA 1
ATOM 4650 C C . PRO A 1 573 ? -61.131 9.224 108.273 1.00 75.12 573 PRO A C 1
ATOM 4652 O O . PRO A 1 573 ? -61.735 8.156 108.164 1.00 75.12 573 PRO A O 1
ATOM 4655 N N . SER A 1 574 ? -59.838 9.272 108.592 1.00 69.69 574 SER A N 1
ATOM 4656 C CA . SER A 1 574 ? -59.079 8.066 108.928 1.00 69.69 574 SER A CA 1
ATOM 4657 C C . SER A 1 574 ? -59.514 7.469 110.269 1.00 69.69 574 SER A C 1
ATOM 4659 O O . SER A 1 574 ? -59.992 8.163 111.169 1.00 69.69 574 SER A O 1
ATOM 4661 N N . GLU A 1 575 ? -59.302 6.161 110.421 1.00 62.84 575 GLU A N 1
ATOM 4662 C CA . GLU A 1 575 ? -59.409 5.486 111.713 1.00 62.84 575 GLU A CA 1
ATOM 4663 C C . GLU A 1 575 ? -58.444 6.181 112.693 1.00 62.84 575 GLU A C 1
ATOM 4665 O O . GLU A 1 575 ? -57.241 6.235 112.438 1.00 62.84 575 GLU A O 1
ATOM 4670 N N . ASN A 1 576 ? -58.987 6.738 113.784 1.00 62.88 576 ASN A N 1
ATOM 4671 C CA . ASN A 1 576 ? -58.332 7.552 114.830 1.00 62.88 576 ASN A CA 1
ATOM 4672 C C . ASN A 1 576 ? -58.359 9.084 114.662 1.00 62.88 576 ASN A C 1
ATOM 4674 O O . ASN A 1 576 ? -57.906 9.781 115.573 1.00 62.88 576 ASN A O 1
ATOM 4678 N N . ASP A 1 577 ? -58.927 9.635 113.585 1.00 69.75 577 ASP A N 1
ATOM 4679 C CA . ASP A 1 577 ? -59.142 11.084 113.490 1.00 69.75 577 ASP A CA 1
ATOM 4680 C C . ASP A 1 577 ? -60.458 11.505 114.165 1.00 69.75 577 ASP A C 1
ATOM 4682 O O . ASP A 1 577 ? -61.556 11.196 113.701 1.00 69.75 577 ASP A O 1
ATOM 4686 N N . THR A 1 578 ? -60.340 12.225 115.283 1.00 67.94 578 THR A N 1
ATOM 4687 C CA . THR A 1 578 ? -61.476 12.749 116.063 1.00 67.94 578 THR A CA 1
ATOM 4688 C C . THR A 1 578 ? -61.822 14.200 115.720 1.00 67.94 578 THR A C 1
ATOM 4690 O O . THR A 1 578 ? -62.712 14.793 116.339 1.00 67.94 578 THR A O 1
ATOM 4693 N N . SER A 1 579 ? -61.140 14.790 114.733 1.00 77.62 579 SER A N 1
ATOM 4694 C CA . SER A 1 579 ? -61.371 16.167 114.300 1.00 77.62 579 SER A CA 1
ATOM 4695 C C . SER A 1 579 ? -62.748 16.315 113.659 1.00 77.62 579 SER A C 1
ATOM 4697 O O . SER A 1 579 ? -63.211 15.440 112.927 1.00 77.62 579 SER A O 1
ATOM 4699 N N . ARG A 1 580 ? -63.399 17.458 113.900 1.00 79.06 580 ARG A N 1
ATOM 4700 C CA . ARG A 1 580 ? -64.624 17.824 113.183 1.00 79.06 580 ARG A CA 1
ATOM 4701 C C . ARG A 1 580 ? -64.284 18.552 111.888 1.00 79.06 580 ARG A C 1
ATOM 4703 O O . ARG A 1 580 ? -63.505 19.502 111.909 1.00 79.06 580 ARG A O 1
ATOM 4710 N N . TYR A 1 581 ? -64.892 18.118 110.792 1.00 81.62 581 TYR A N 1
ATOM 4711 C CA . TYR A 1 581 ? -64.671 18.661 109.457 1.00 81.62 581 TYR A CA 1
ATOM 4712 C C . TYR A 1 581 ? -65.936 19.317 108.921 1.00 81.62 581 TYR A C 1
ATOM 4714 O O . TYR A 1 581 ? -67.012 18.726 108.948 1.00 81.62 581 TYR A O 1
ATOM 4722 N N . GLU A 1 582 ? -65.780 20.519 108.380 1.00 86.69 582 GLU A N 1
ATOM 4723 C CA . GLU A 1 582 ? -66.765 21.147 107.503 1.00 86.69 582 GLU A CA 1
ATOM 4724 C C . GLU A 1 582 ? -66.195 21.097 106.087 1.00 86.69 582 GLU A C 1
ATOM 4726 O O . GLU A 1 582 ? -65.333 21.903 105.730 1.00 86.69 582 GLU A O 1
ATOM 4731 N N . ALA A 1 583 ? -66.599 20.082 105.323 1.00 88.44 583 ALA A N 1
ATOM 4732 C CA . ALA A 1 583 ? -66.131 19.852 103.964 1.00 88.44 583 ALA A CA 1
ATOM 4733 C C . ALA A 1 583 ? -67.070 20.519 102.951 1.00 88.44 583 ALA A C 1
ATOM 4735 O O . ALA A 1 583 ? -68.297 20.528 103.101 1.00 88.44 583 ALA A O 1
ATOM 4736 N N . ILE A 1 584 ? -66.492 21.069 101.888 1.00 90.94 584 ILE A N 1
ATOM 4737 C CA . ILE A 1 584 ? -67.244 21.746 100.830 1.00 90.94 584 ILE A CA 1
ATOM 4738 C C . ILE A 1 584 ? -66.916 21.066 99.509 1.00 90.94 584 ILE A C 1
ATOM 4740 O O . ILE A 1 584 ? -65.766 21.079 99.078 1.00 90.94 584 ILE A O 1
ATOM 4744 N N . ILE A 1 585 ? -67.926 20.507 98.841 1.00 91.56 585 ILE A N 1
ATOM 4745 C CA . ILE A 1 585 ? -67.783 20.050 97.456 1.00 91.56 585 ILE A CA 1
ATOM 4746 C C . ILE A 1 585 ? -68.155 21.210 96.544 1.00 91.56 585 ILE A C 1
ATOM 4748 O O . ILE A 1 585 ? -69.318 21.610 96.476 1.00 91.56 585 ILE A O 1
ATOM 4752 N N . ARG A 1 586 ? -67.169 21.750 95.831 1.00 92.94 586 ARG A N 1
ATOM 4753 C CA . ARG A 1 586 ? -67.368 22.806 94.842 1.00 92.94 586 ARG A CA 1
ATOM 4754 C C . ARG A 1 586 ? -67.343 22.197 93.445 1.00 92.94 586 ARG A C 1
ATOM 4756 O O . ARG A 1 586 ? -66.327 21.639 93.037 1.00 92.94 586 ARG A O 1
ATOM 4763 N N . ILE A 1 587 ? -68.453 22.316 92.717 1.00 92.38 587 ILE A N 1
ATOM 4764 C CA . ILE A 1 587 ? -68.586 21.786 91.351 1.00 92.38 587 ILE A CA 1
ATOM 4765 C C . ILE A 1 587 ? -68.749 22.945 90.376 1.00 92.38 587 ILE A C 1
ATOM 4767 O O . ILE A 1 587 ? -69.678 23.745 90.509 1.00 92.38 587 ILE A O 1
ATOM 4771 N N . ARG A 1 588 ? -67.865 23.012 89.376 1.00 90.12 588 ARG A N 1
ATOM 4772 C CA . ARG A 1 588 ? -67.899 24.009 88.296 1.00 90.12 588 ARG A CA 1
ATOM 4773 C C . ARG A 1 588 ? -67.805 23.331 86.934 1.00 90.12 588 ARG A C 1
ATOM 4775 O O . ARG A 1 588 ? -66.987 22.434 86.748 1.00 90.12 588 ARG A O 1
ATOM 4782 N N . ARG A 1 589 ? -68.590 23.791 85.957 1.00 85.94 589 ARG A N 1
ATOM 4783 C CA . ARG A 1 589 ? -68.452 23.362 84.555 1.00 85.94 589 ARG A CA 1
ATOM 4784 C C . ARG A 1 589 ? -67.552 24.326 83.792 1.00 85.94 589 ARG A C 1
ATOM 4786 O O . ARG A 1 589 ? -67.874 25.507 83.673 1.00 85.94 589 ARG A O 1
ATOM 4793 N N . ASP A 1 590 ? -66.469 23.815 83.216 1.00 84.06 590 ASP A N 1
ATOM 4794 C CA . ASP A 1 590 ? -65.658 24.558 82.251 1.00 84.06 590 ASP A CA 1
ATOM 4795 C C . ASP A 1 590 ? -66.118 24.213 80.829 1.00 84.06 590 ASP A C 1
ATOM 4797 O O . ASP A 1 590 ? -65.902 23.106 80.331 1.00 84.06 590 ASP A O 1
ATOM 4801 N N . ARG A 1 591 ? -66.761 25.180 80.165 1.00 77.00 591 ARG A N 1
ATOM 4802 C CA . ARG A 1 591 ? -67.253 25.030 78.786 1.00 77.00 591 ARG A CA 1
ATOM 4803 C C . ARG A 1 591 ? -66.143 25.079 77.736 1.00 77.00 591 ARG A C 1
ATOM 4805 O O . ARG A 1 591 ? -66.373 24.654 76.615 1.00 77.00 591 ARG A O 1
ATOM 4812 N N . THR A 1 592 ? -64.960 25.599 78.065 1.00 75.12 592 THR A N 1
ATOM 4813 C CA . THR A 1 592 ? -63.836 25.656 77.113 1.00 75.12 592 THR A CA 1
ATOM 4814 C C . THR A 1 592 ? -63.080 24.337 77.022 1.00 75.12 592 THR A C 1
ATOM 4816 O O . THR A 1 592 ? -62.509 24.029 75.979 1.00 75.12 592 THR A O 1
ATOM 4819 N N . ARG A 1 593 ? -63.095 23.548 78.101 1.00 73.12 593 ARG A N 1
ATOM 4820 C CA . ARG A 1 593 ? -62.432 22.239 78.194 1.00 73.12 593 ARG A CA 1
ATOM 4821 C C . ARG A 1 593 ? -63.406 21.059 78.214 1.00 73.12 593 ARG A C 1
ATOM 4823 O O . ARG A 1 593 ? -62.954 19.932 78.378 1.00 73.12 593 ARG A O 1
ATOM 4830 N N . SER A 1 594 ? -64.708 21.329 78.074 1.00 82.06 594 SER A N 1
ATOM 4831 C CA . SER A 1 594 ? -65.812 20.363 78.170 1.00 82.06 594 SER A CA 1
ATOM 4832 C C . SER A 1 594 ? -65.604 19.371 79.327 1.00 82.06 594 SER A C 1
ATOM 4834 O O . SER A 1 594 ? -65.533 18.160 79.141 1.00 82.06 594 SER A O 1
ATOM 4836 N N . ALA A 1 595 ? -65.441 19.891 80.548 1.00 87.19 595 ALA A N 1
ATOM 4837 C CA . ALA A 1 595 ? -65.199 19.081 81.744 1.00 87.19 595 ALA A CA 1
ATOM 4838 C C . ALA A 1 595 ? -65.839 19.692 82.997 1.00 87.19 595 ALA A C 1
ATOM 4840 O O . ALA A 1 595 ? -65.984 20.914 83.118 1.00 87.19 595 ALA A O 1
ATOM 4841 N N . LEU A 1 596 ? -66.198 18.831 83.947 1.00 89.75 596 LEU A N 1
ATOM 4842 C CA . LEU A 1 596 ? -66.586 19.216 85.300 1.00 89.75 596 LEU A CA 1
ATOM 4843 C C . LEU A 1 596 ? -65.365 19.196 86.202 1.00 89.75 596 LEU A C 1
ATOM 4845 O O . LEU A 1 596 ? -64.610 18.227 86.203 1.00 89.75 596 LEU A O 1
ATOM 4849 N N . TYR A 1 597 ? -65.207 20.263 86.970 1.00 90.94 597 TYR A N 1
ATOM 4850 C CA . TYR A 1 597 ? -64.175 20.433 87.976 1.00 90.94 597 TYR A CA 1
ATOM 4851 C C . TYR A 1 597 ? -64.796 20.275 89.357 1.00 90.94 597 TYR A C 1
ATOM 4853 O O . TYR A 1 597 ? -65.735 20.997 89.701 1.00 90.94 597 TYR A O 1
ATOM 4861 N N . PHE A 1 598 ? -64.243 19.345 90.126 1.00 93.25 598 PHE A N 1
ATOM 4862 C CA . PHE A 1 598 ? -64.581 19.086 91.515 1.00 93.25 598 PHE A CA 1
ATOM 4863 C C . PHE A 1 598 ? -63.420 19.551 92.373 1.00 93.25 598 PHE A C 1
ATOM 4865 O O . PHE A 1 598 ? -62.307 19.064 92.195 1.00 93.25 598 PHE A O 1
ATOM 4872 N N . ASP A 1 599 ? -63.694 20.448 93.311 1.00 92.06 599 ASP A N 1
ATOM 4873 C CA . ASP A 1 599 ? -62.777 20.797 94.389 1.00 92.06 599 ASP A CA 1
ATOM 4874 C C . ASP A 1 599 ? -63.457 20.405 95.710 1.00 92.06 599 ASP A C 1
ATOM 4876 O O . ASP A 1 599 ? -64.438 21.029 96.120 1.00 92.06 599 ASP A O 1
ATOM 4880 N N . VAL A 1 600 ? -62.976 19.339 96.356 1.00 91.19 600 VAL A N 1
ATOM 4881 C CA . VAL A 1 600 ? -63.425 18.930 97.695 1.00 91.19 600 VAL A CA 1
ATOM 4882 C C . VAL A 1 600 ? -62.507 19.602 98.706 1.00 91.19 600 VAL A C 1
ATOM 4884 O O . VAL A 1 600 ? -61.401 19.124 98.964 1.00 91.19 600 VAL A O 1
ATOM 4887 N N . VAL A 1 601 ? -62.951 20.744 99.221 1.00 89.50 601 VAL A N 1
ATOM 4888 C CA . VAL A 1 601 ? -62.202 21.599 100.148 1.00 89.50 601 VAL A CA 1
ATOM 4889 C C . VAL A 1 601 ? -62.399 21.109 101.578 1.00 89.50 601 VAL A C 1
ATOM 4891 O O . VAL A 1 601 ? -63.503 20.709 101.959 1.00 89.50 601 VAL A O 1
ATOM 4894 N N . ASN A 1 602 ? -61.322 21.158 102.364 1.00 86.00 602 ASN A N 1
ATOM 4895 C CA . ASN A 1 602 ? -61.248 20.627 103.724 1.00 86.00 602 ASN A CA 1
ATOM 4896 C C . ASN A 1 602 ? -61.612 19.129 103.794 1.00 86.00 602 ASN A C 1
ATOM 4898 O O . ASN A 1 602 ? -62.248 18.665 104.740 1.00 86.00 602 ASN A O 1
ATOM 4902 N N . ALA A 1 603 ? -61.218 18.377 102.760 1.00 85.38 603 ALA A N 1
ATOM 4903 C CA . ALA A 1 603 ? -61.444 16.941 102.669 1.00 85.38 603 ALA A CA 1
ATOM 4904 C C . ALA A 1 603 ? -60.625 16.218 103.754 1.00 85.38 603 ALA A C 1
ATOM 4906 O O . ALA A 1 603 ? -59.392 16.327 103.739 1.00 85.38 603 ALA A O 1
ATOM 4907 N N . PRO A 1 604 ? -61.251 15.429 104.651 1.00 80.56 604 PRO A N 1
ATOM 4908 C CA . PRO A 1 604 ? -60.522 14.657 105.659 1.00 80.56 604 PRO A CA 1
ATOM 4909 C C . PRO A 1 604 ? -59.443 13.769 105.025 1.00 80.56 604 PRO A C 1
ATOM 4911 O O . PRO A 1 604 ? -58.313 13.694 105.504 1.00 80.56 604 PRO A O 1
ATOM 4914 N N . PHE A 1 605 ? -59.764 13.176 103.871 1.00 83.00 605 PHE A N 1
ATOM 4915 C CA . PHE A 1 605 ? -58.874 12.272 103.154 1.00 83.00 605 PHE A CA 1
ATOM 4916 C C . PHE A 1 605 ? -57.650 12.971 102.523 1.00 83.00 605 PHE A C 1
ATOM 4918 O O . PHE A 1 605 ? -56.648 12.314 102.265 1.00 83.00 605 PHE A O 1
ATOM 4925 N N . ALA A 1 606 ? -57.671 14.300 102.317 1.00 80.50 606 ALA A N 1
ATOM 4926 C CA . ALA A 1 606 ? -56.526 15.044 101.767 1.00 80.50 606 ALA A CA 1
ATOM 4927 C C . ALA A 1 606 ? -55.379 15.243 102.764 1.00 80.50 606 ALA A C 1
ATOM 4929 O O . ALA A 1 606 ? -54.241 15.394 102.325 1.00 80.50 606 ALA A O 1
ATOM 4930 N N . LYS A 1 607 ? -55.640 15.264 104.081 1.00 69.75 607 LYS A N 1
ATOM 4931 C CA . LYS A 1 607 ? -54.573 15.436 105.089 1.00 69.75 607 LYS A CA 1
ATOM 4932 C C . LYS A 1 607 ? -53.611 14.253 105.131 1.00 69.75 607 LYS A C 1
ATOM 4934 O O . LYS A 1 607 ? -52.447 14.424 105.469 1.00 69.75 607 LYS A O 1
ATOM 4939 N N . VAL A 1 608 ? -54.083 13.064 104.763 1.00 64.25 608 VAL A N 1
ATOM 4940 C CA . VAL A 1 608 ? -53.362 11.794 104.925 1.00 64.25 608 VAL A CA 1
ATOM 4941 C C . VAL A 1 608 ? -52.508 11.481 103.692 1.00 64.25 608 VAL A C 1
ATOM 4943 O O . VAL A 1 608 ? -52.421 10.340 103.236 1.00 64.25 608 VAL A O 1
ATOM 4946 N N . HIS A 1 609 ? -51.848 12.490 103.125 1.00 60.38 609 HIS A N 1
ATOM 4947 C CA . HIS A 1 609 ? -50.814 12.232 102.135 1.00 60.38 609 HIS A CA 1
ATOM 4948 C C . HIS A 1 609 ? -49.542 11.837 102.902 1.00 60.38 609 HIS A C 1
ATOM 4950 O O . HIS A 1 609 ? -48.852 12.698 103.438 1.00 60.38 609 HIS A O 1
ATOM 4956 N N . PHE A 1 610 ? -49.284 10.522 102.968 1.00 51.94 610 PHE A N 1
ATOM 4957 C CA . PHE A 1 610 ? -48.068 9.840 103.465 1.00 51.94 610 PHE A CA 1
ATOM 4958 C C . PHE A 1 610 ? -48.040 9.246 104.887 1.00 51.94 610 PHE A C 1
ATOM 4960 O O . PHE A 1 610 ? -47.044 8.610 105.224 1.00 51.94 610 PHE A O 1
ATOM 4967 N N . GLU A 1 611 ? -49.106 9.321 105.690 1.00 54.50 611 GLU A N 1
ATOM 4968 C CA . GLU A 1 611 ? -49.087 8.715 107.041 1.00 54.50 611 GLU A CA 1
ATOM 4969 C C . GLU A 1 611 ? -49.562 7.248 107.089 1.00 54.50 611 GLU A C 1
ATOM 4971 O O . GLU A 1 611 ? -49.091 6.477 107.924 1.00 54.50 611 GLU A O 1
ATOM 4976 N N . ASN A 1 612 ? -50.438 6.817 106.171 1.00 67.25 612 ASN A N 1
ATOM 4977 C CA . ASN A 1 612 ? -50.937 5.436 106.107 1.00 67.25 612 ASN A CA 1
ATOM 4978 C C . ASN A 1 612 ? -50.908 4.890 104.667 1.00 67.25 612 ASN A C 1
ATOM 4980 O O . ASN A 1 612 ? -51.449 5.494 103.738 1.00 67.25 612 ASN A O 1
ATOM 4984 N N . LYS A 1 613 ? -50.295 3.716 104.476 1.00 70.31 613 LYS A N 1
ATOM 4985 C CA . LYS A 1 613 ? -50.116 3.076 103.162 1.00 70.31 613 LYS A CA 1
ATOM 4986 C C . LYS A 1 613 ? -51.431 2.625 102.516 1.00 70.31 613 LYS A C 1
ATOM 4988 O O . LYS A 1 613 ? -51.521 2.617 101.291 1.00 70.31 613 LYS A O 1
ATOM 4993 N N . THR A 1 614 ? -52.466 2.319 103.300 1.00 71.50 614 THR A N 1
ATOM 4994 C CA . THR A 1 614 ? -53.807 2.007 102.768 1.00 71.50 614 THR A CA 1
ATOM 4995 C C . THR A 1 614 ? -54.444 3.232 102.103 1.00 71.50 614 THR A C 1
ATOM 4997 O O . THR A 1 614 ? -55.075 3.106 101.053 1.00 71.50 614 THR A O 1
ATOM 5000 N N . SER A 1 615 ? -54.220 4.430 102.654 1.00 74.75 615 SER A N 1
ATOM 5001 C CA . SER A 1 615 ? -54.711 5.686 102.074 1.00 74.75 615 SER A CA 1
ATOM 5002 C C . SER A 1 615 ? -54.023 6.006 100.748 1.00 74.75 615 SER A C 1
ATOM 5004 O O . SER A 1 615 ? -54.686 6.429 99.803 1.00 74.75 615 SER A O 1
ATOM 5006 N N . LEU A 1 616 ? -52.718 5.726 100.638 1.00 75.81 616 LEU A N 1
ATOM 5007 C CA . LEU A 1 616 ? -51.972 5.872 99.384 1.00 75.81 616 LEU A CA 1
ATOM 5008 C C . LEU A 1 616 ? -52.561 4.984 98.279 1.00 75.81 616 LEU A C 1
ATOM 5010 O O . LEU A 1 616 ? -52.857 5.472 97.194 1.00 75.81 616 LEU A O 1
ATOM 5014 N N . ILE A 1 617 ? -52.805 3.704 98.575 1.00 80.06 617 ILE A N 1
ATOM 5015 C CA . ILE A 1 617 ? -53.408 2.771 97.611 1.00 80.06 617 ILE A CA 1
ATOM 5016 C C . ILE A 1 617 ? -54.803 3.245 97.193 1.00 80.06 617 ILE A C 1
ATOM 5018 O O . ILE A 1 617 ? -55.149 3.186 96.017 1.00 80.06 617 ILE A O 1
ATOM 5022 N N . ARG A 1 618 ? -55.608 3.757 98.127 1.00 84.31 618 ARG A N 1
ATOM 5023 C CA . ARG A 1 618 ? -56.937 4.288 97.802 1.00 84.31 618 ARG A CA 1
ATOM 5024 C C . ARG A 1 618 ? -56.862 5.557 96.939 1.00 84.31 618 ARG A C 1
ATOM 5026 O O . ARG A 1 618 ? -57.695 5.699 96.048 1.00 84.31 618 ARG A O 1
ATOM 5033 N N . HIS A 1 619 ? -55.868 6.432 97.122 1.00 85.38 619 HIS A N 1
ATOM 5034 C CA . HIS A 1 619 ? -55.623 7.547 96.195 1.00 85.38 619 HIS A CA 1
ATOM 5035 C C . HIS A 1 619 ? -55.247 7.062 94.790 1.00 85.38 619 HIS A C 1
ATOM 5037 O O . HIS A 1 619 ? -55.779 7.596 93.822 1.00 85.38 619 HIS A O 1
ATOM 5043 N N . GLU A 1 620 ? -54.403 6.034 94.673 1.00 83.62 620 GLU A N 1
ATOM 5044 C CA . GLU A 1 620 ? -54.051 5.431 93.379 1.00 83.62 620 GLU A CA 1
ATOM 5045 C C . GLU A 1 620 ? -55.271 4.798 92.696 1.00 83.62 620 GLU A C 1
ATOM 5047 O O . GLU A 1 620 ? -55.510 5.022 91.512 1.00 83.62 620 GLU A O 1
ATOM 5052 N N . ILE A 1 621 ? -56.111 4.081 93.449 1.00 85.88 621 ILE A N 1
ATOM 5053 C CA . ILE A 1 621 ? -57.378 3.526 92.950 1.00 85.88 621 ILE A CA 1
ATOM 5054 C C . ILE A 1 621 ? -58.295 4.644 92.425 1.00 85.88 621 ILE A C 1
ATOM 5056 O O . ILE A 1 621 ? -58.825 4.548 91.316 1.00 85.88 621 ILE A O 1
ATOM 5060 N N . ASN A 1 622 ? -58.449 5.724 93.196 1.00 89.62 622 ASN A N 1
ATOM 5061 C CA . ASN A 1 622 ? -59.252 6.887 92.817 1.00 89.62 622 ASN A CA 1
ATOM 5062 C C . ASN A 1 622 ? -58.689 7.587 91.567 1.00 89.62 622 ASN A C 1
ATOM 5064 O O . ASN A 1 622 ? -59.448 7.956 90.670 1.00 89.62 622 ASN A O 1
ATOM 5068 N N . ALA A 1 623 ? -57.364 7.728 91.475 1.00 86.88 623 ALA A N 1
ATOM 5069 C CA . ALA A 1 623 ? -56.693 8.310 90.319 1.00 86.88 623 ALA A CA 1
ATOM 5070 C C . ALA A 1 623 ? -56.866 7.442 89.069 1.00 86.88 623 ALA A C 1
ATOM 5072 O O . ALA A 1 623 ? -57.198 7.968 88.011 1.00 86.88 623 ALA A O 1
ATOM 5073 N N . HIS A 1 624 ? -56.720 6.119 89.184 1.00 86.50 624 HIS A N 1
ATOM 5074 C CA . HIS A 1 624 ? -56.960 5.182 88.086 1.00 86.50 624 HIS A CA 1
ATOM 5075 C C . HIS A 1 624 ? -58.391 5.263 87.555 1.00 86.50 624 HIS A C 1
ATOM 5077 O O . HIS A 1 624 ? -58.579 5.319 86.339 1.00 86.50 624 HIS A O 1
ATOM 5083 N N . PHE A 1 625 ? -59.383 5.325 88.448 1.00 89.06 625 PHE A N 1
ATOM 5084 C CA . PHE A 1 625 ? -60.781 5.508 88.066 1.00 89.06 625 PHE A CA 1
ATOM 5085 C C . PHE A 1 625 ? -60.992 6.821 87.298 1.00 89.06 625 PHE A C 1
ATOM 5087 O O . PHE A 1 625 ? -61.530 6.810 86.194 1.00 89.06 625 PHE A O 1
ATOM 5094 N N . ILE A 1 626 ? -60.497 7.948 87.819 1.00 90.50 626 ILE A N 1
ATOM 5095 C CA . ILE A 1 626 ? -60.629 9.254 87.155 1.00 90.50 626 ILE A CA 1
ATOM 5096 C C . ILE A 1 626 ? -59.874 9.303 85.815 1.00 90.50 626 ILE A C 1
ATOM 5098 O O . ILE A 1 626 ? -60.410 9.801 84.822 1.00 90.50 626 ILE A O 1
ATOM 5102 N N . HIS A 1 627 ? -58.658 8.754 85.747 1.00 87.25 627 HIS A N 1
ATOM 5103 C CA . HIS A 1 627 ? -57.862 8.692 84.518 1.00 87.25 627 HIS A CA 1
ATOM 5104 C C . HIS A 1 627 ? -58.511 7.808 83.446 1.00 87.25 627 HIS A C 1
ATOM 5106 O O . HIS A 1 627 ? -58.417 8.141 82.265 1.00 87.25 627 HIS A O 1
ATOM 5112 N N . TYR A 1 628 ? -59.201 6.724 83.826 1.00 85.62 628 TYR A N 1
ATOM 5113 C CA . TYR A 1 628 ? -59.935 5.875 82.880 1.00 85.62 628 TYR A CA 1
ATOM 5114 C C . TYR A 1 628 ? -60.990 6.671 82.102 1.00 85.62 628 TYR A C 1
ATOM 5116 O O . TYR A 1 628 ? -61.094 6.538 80.883 1.00 85.62 628 TYR A O 1
ATOM 5124 N N . PHE A 1 629 ? -61.712 7.565 82.783 1.00 85.69 629 PHE A N 1
ATOM 5125 C CA . PHE A 1 629 ? -62.685 8.459 82.152 1.00 85.69 629 PHE A CA 1
ATOM 5126 C C . PHE A 1 629 ? -62.049 9.708 81.512 1.00 85.69 629 PHE A C 1
ATOM 5128 O O . PHE A 1 629 ? -62.768 10.566 81.009 1.00 85.69 629 PHE A O 1
ATOM 5135 N N . GLY A 1 630 ? -60.713 9.812 81.473 1.00 84.56 630 GLY A N 1
ATOM 5136 C CA . GLY A 1 630 ? -59.972 10.922 80.860 1.00 84.56 630 GLY A CA 1
ATOM 5137 C C . GLY A 1 630 ? -59.860 12.179 81.730 1.00 84.56 630 GLY A C 1
ATOM 5138 O O . GLY A 1 630 ? -59.533 13.251 81.219 1.00 84.56 630 GLY A O 1
ATOM 5139 N N . GLY A 1 631 ? -60.167 12.069 83.023 1.00 86.56 631 GLY A N 1
ATOM 5140 C CA . GLY A 1 631 ? -60.030 13.141 84.001 1.00 86.56 631 GLY A CA 1
ATOM 5141 C C . GLY A 1 631 ? -58.611 13.281 84.552 1.00 86.56 631 GLY A C 1
ATOM 5142 O O . GLY A 1 631 ? -57.690 12.586 84.138 1.00 86.56 631 GLY A O 1
ATOM 5143 N N . ILE A 1 632 ? -58.435 14.187 85.511 1.00 88.00 632 ILE A N 1
ATOM 5144 C CA . ILE A 1 632 ? -57.197 14.385 86.278 1.00 88.00 632 ILE A CA 1
ATOM 5145 C C . ILE A 1 632 ? -57.563 14.285 87.754 1.00 88.00 632 ILE A C 1
ATOM 5147 O O . ILE A 1 632 ? -58.561 14.876 88.150 1.00 88.00 632 ILE A O 1
ATOM 5151 N N . TYR A 1 633 ? -56.766 13.587 88.562 1.00 90.31 633 TYR A N 1
ATOM 5152 C CA . TYR A 1 633 ? -56.919 13.519 90.019 1.00 90.31 633 TYR A CA 1
ATOM 5153 C C . TYR A 1 633 ? -55.702 14.145 90.702 1.00 90.31 633 TYR A C 1
ATOM 5155 O O . TYR A 1 633 ? -54.562 13.817 90.370 1.00 90.31 633 TYR A O 1
ATOM 5163 N N . LYS A 1 634 ? -55.923 15.064 91.644 1.00 87.94 634 LYS A N 1
ATOM 5164 C CA . LYS A 1 634 ? -54.857 15.784 92.343 1.00 87.94 634 LYS A CA 1
ATOM 5165 C C . LYS A 1 634 ? -55.197 15.966 93.817 1.00 87.94 634 LYS A C 1
ATOM 5167 O O . LYS A 1 634 ? -56.272 16.444 94.162 1.00 87.94 634 LYS A O 1
ATOM 5172 N N . VAL A 1 635 ? -54.237 15.653 94.679 1.00 85.31 635 VAL A N 1
ATOM 5173 C CA . VAL A 1 635 ? -54.319 15.880 96.127 1.00 85.31 635 VAL A CA 1
ATOM 5174 C C . VAL A 1 635 ? -53.443 17.079 96.484 1.00 85.31 635 VAL A C 1
ATOM 5176 O O . VAL A 1 635 ? -52.322 17.200 95.989 1.00 85.31 635 VAL A O 1
ATOM 5179 N N . GLN A 1 636 ? -53.957 17.991 97.305 1.00 84.06 636 GLN A N 1
ATOM 5180 C CA . GLN A 1 636 ? -53.265 19.198 97.754 1.00 84.06 636 GLN A CA 1
ATOM 5181 C C . GLN A 1 636 ? -53.423 19.336 99.271 1.00 84.06 636 GLN A C 1
ATOM 5183 O O . GLN A 1 636 ? -54.475 19.731 99.763 1.00 84.06 636 GLN A O 1
ATOM 5188 N N . THR A 1 637 ? -52.374 19.015 100.024 1.00 75.62 637 THR A N 1
ATOM 5189 C CA . THR A 1 637 ? -52.373 19.067 101.497 1.00 75.62 637 THR A CA 1
ATOM 5190 C C . THR A 1 637 ? -52.347 20.495 102.052 1.00 75.62 637 THR A C 1
ATOM 5192 O O . THR A 1 637 ? -52.957 20.757 103.084 1.00 75.62 637 THR A O 1
ATOM 5195 N N . GLU A 1 638 ? -51.679 21.418 101.353 1.00 73.88 638 GLU A N 1
ATOM 5196 C CA . GLU A 1 638 ? -51.409 22.800 101.791 1.00 73.88 638 GLU A CA 1
ATOM 5197 C C . GLU A 1 638 ? -52.049 23.851 100.860 1.00 73.88 638 GLU A C 1
ATOM 5199 O O . GLU A 1 638 ? -51.399 24.804 100.432 1.00 73.88 638 GLU A O 1
ATOM 5204 N N . ALA A 1 639 ? -53.316 23.675 100.471 1.00 74.81 639 ALA A N 1
ATOM 5205 C CA . ALA A 1 639 ? -54.021 24.716 99.717 1.00 74.81 639 ALA A CA 1
ATOM 5206 C C . ALA A 1 639 ? -54.496 25.857 100.642 1.00 74.81 639 ALA A C 1
ATOM 5208 O O . ALA A 1 639 ? -54.738 25.645 101.829 1.00 74.81 639 ALA A O 1
ATOM 5209 N N . GLU A 1 640 ? -54.654 27.067 100.091 1.00 73.12 640 GLU A N 1
ATOM 5210 C CA . GLU A 1 640 ? -55.013 28.283 100.849 1.00 73.12 640 GLU A CA 1
ATOM 5211 C C . GLU A 1 640 ? -56.334 28.154 101.636 1.00 73.12 640 GLU A C 1
ATOM 5213 O O . GLU A 1 640 ? -56.474 28.751 102.700 1.00 73.12 640 GLU A O 1
ATOM 5218 N N . GLU A 1 641 ? -57.280 27.345 101.145 1.00 75.56 641 GLU A N 1
ATOM 5219 C CA . GLU A 1 641 ? -58.588 27.086 101.776 1.00 75.56 641 GLU A CA 1
ATOM 5220 C C . GLU A 1 641 ? -58.612 25.796 102.633 1.00 75.56 641 GLU A C 1
ATOM 5222 O O . GLU A 1 641 ? -59.666 25.398 103.129 1.00 75.56 641 GLU A O 1
ATOM 5227 N N . GLY A 1 642 ? -57.461 25.138 102.826 1.00 78.81 642 GLY A N 1
ATOM 5228 C CA . GLY A 1 642 ? -57.315 23.873 103.557 1.00 78.81 642 GLY A CA 1
ATOM 5229 C C . GLY A 1 642 ? -57.070 22.649 102.656 1.00 78.81 642 GLY A C 1
ATOM 5230 O O . GLY A 1 642 ? -57.010 22.771 101.431 1.00 78.81 642 GLY A O 1
ATOM 5231 N N . PRO A 1 643 ? -56.921 21.443 103.236 1.00 83.69 643 PRO A N 1
ATOM 5232 C CA . PRO A 1 643 ? -56.610 20.216 102.498 1.00 83.69 643 PRO A CA 1
ATOM 5233 C C . PRO A 1 643 ? -57.664 19.951 101.420 1.00 83.69 643 PRO A C 1
ATOM 5235 O O . PRO A 1 643 ? -58.848 19.818 101.728 1.00 83.69 643 PRO A O 1
ATOM 5238 N N . THR A 1 644 ? -57.248 19.899 100.157 1.00 88.88 644 THR A N 1
ATOM 5239 C CA . THR A 1 644 ? -58.154 19.873 99.005 1.00 88.88 644 THR A CA 1
ATOM 5240 C C . THR A 1 644 ? -57.834 18.706 98.081 1.00 88.88 644 THR A C 1
ATOM 5242 O O . THR A 1 644 ? -56.676 18.455 97.746 1.00 88.88 644 THR A O 1
ATOM 5245 N N . ILE A 1 645 ? -58.873 17.994 97.643 1.00 90.56 645 ILE A N 1
ATOM 5246 C CA . ILE A 1 645 ? -58.775 17.003 96.564 1.00 90.56 645 ILE A CA 1
ATOM 5247 C C . ILE A 1 645 ? -59.518 17.559 95.364 1.00 90.56 645 ILE A C 1
ATOM 5249 O O . ILE A 1 645 ? -60.732 17.762 95.423 1.00 90.56 645 ILE A O 1
ATOM 5253 N N . SER A 1 646 ? -58.780 17.774 94.280 1.00 91.19 646 SER A N 1
ATOM 5254 C CA . SER A 1 646 ? -59.328 18.259 93.022 1.00 91.19 646 SER A CA 1
ATOM 5255 C C . SER A 1 646 ? -59.340 17.146 91.990 1.00 91.19 646 SER A C 1
ATOM 5257 O O . SER A 1 646 ? -58.322 16.489 91.763 1.00 91.19 646 SER A O 1
ATOM 5259 N N . PHE A 1 647 ? -60.471 16.954 91.321 1.00 93.56 647 PHE A N 1
ATOM 5260 C CA . PHE A 1 647 ? -60.541 16.043 90.187 1.00 93.56 647 PHE A CA 1
ATOM 5261 C C . PHE A 1 647 ? -61.464 16.542 89.080 1.00 93.56 647 PHE A C 1
ATOM 5263 O O . PHE A 1 647 ? -62.306 17.413 89.296 1.00 93.56 647 PHE A O 1
ATOM 5270 N N . THR A 1 648 ? -61.288 16.005 87.874 1.00 92.25 648 THR A N 1
ATOM 5271 C CA . THR A 1 648 ? -62.120 16.353 86.720 1.00 92.25 648 THR A CA 1
ATOM 5272 C C . THR A 1 648 ? -62.835 15.148 86.137 1.00 92.25 648 THR A C 1
ATOM 5274 O O . THR A 1 648 ? -62.308 14.040 86.146 1.00 92.25 648 THR A O 1
ATOM 5277 N N . ILE A 1 649 ? -64.027 15.380 85.591 1.00 88.94 649 ILE A N 1
ATOM 5278 C CA . ILE A 1 649 ? -64.742 14.406 84.761 1.00 88.94 649 ILE A CA 1
ATOM 5279 C C . ILE A 1 649 ? -65.021 15.064 83.409 1.00 88.94 649 ILE A C 1
ATOM 5281 O O . ILE A 1 649 ? -65.713 16.089 83.369 1.00 88.94 649 ILE A O 1
ATOM 5285 N N . PRO A 1 650 ? -64.498 14.525 82.295 1.00 84.50 650 PRO A N 1
ATOM 5286 C CA . PRO A 1 650 ? -64.834 15.016 80.967 1.00 84.50 650 PRO A CA 1
ATOM 5287 C C . PRO A 1 650 ? -66.334 14.894 80.700 1.00 84.50 650 PRO A C 1
ATOM 5289 O O . PRO A 1 650 ? -66.943 13.847 80.904 1.00 84.50 650 PRO A O 1
ATOM 5292 N N . CYS A 1 651 ? -66.932 15.972 80.215 1.00 76.38 651 CYS A N 1
ATOM 5293 C CA . CYS A 1 651 ? -68.299 15.984 79.719 1.00 76.38 651 CYS A CA 1
ATOM 5294 C C . CYS A 1 651 ? -68.233 16.027 78.201 1.00 76.38 651 CYS A C 1
ATOM 5296 O O . CYS A 1 651 ? -67.672 16.957 77.631 1.00 76.38 651 CYS A O 1
ATOM 5298 N N . ARG A 1 652 ? -68.792 15.025 77.528 1.00 62.44 652 ARG A N 1
ATOM 5299 C CA . ARG A 1 652 ? -69.035 15.149 76.090 1.00 62.44 652 ARG A CA 1
ATOM 5300 C C . ARG A 1 652 ? -70.283 16.011 75.921 1.00 62.44 652 ARG A C 1
ATOM 5302 O O . ARG A 1 652 ? -71.271 15.753 76.602 1.00 62.44 652 ARG A O 1
ATOM 5309 N N . ASP A 1 653 ? -70.188 17.055 75.103 1.00 54.25 653 ASP A N 1
ATOM 5310 C CA . ASP A 1 653 ? -71.361 17.837 74.696 1.00 54.25 653 ASP A CA 1
ATOM 5311 C C . ASP A 1 653 ? -72.273 17.035 73.758 1.00 54.25 653 ASP A C 1
ATOM 5313 O O . ASP A 1 653 ? -71.745 16.182 72.998 1.00 54.25 653 ASP A O 1
#

Nearest PDB structures (foldseek):
  4g2v-assembly1_A  TM=5.874E-01  e=1.947E-06  Mus musculus
  3sf4-assembly1_A  TM=4.932E-01  e=1.148E-05  Homo sapiens
  7ep7-assembly1_A  TM=6.040E-01  e=1.300E-04  Mus musculus
  4a1s-assembly1_B  TM=5.307E-01  e=3.306E-04  Drosophila melanogaster
  5a7d-assembly4_D  TM=4.232E-01  e=1.362E-04  Drosophila melanogaster

Radius of gyration: 65.99 Å; Cα contacts (8 Å, |Δi|>4): 776; chains: 1; bounding box: 112×66×186 Å

Solvent-accessible surface area (backbone atoms only — not comparable to full-atom values): 34229 Å² total; per-residue (Å²): 117,77,73,59,56,53,54,56,54,55,72,69,71,72,78,82,50,93,89,69,56,80,50,67,64,59,53,52,51,51,50,55,54,50,52,54,48,70,73,40,62,99,47,70,68,30,52,52,51,32,46,50,54,22,66,44,29,66,35,61,87,47,22,60,58,33,12,48,53,26,22,54,51,18,54,74,69,68,35,66,64,52,24,44,51,14,42,44,50,43,29,54,52,26,47,78,66,46,35,41,68,64,23,51,56,35,27,56,57,34,53,72,38,25,84,78,65,71,51,55,36,66,24,33,31,45,45,6,36,33,10,42,18,29,25,75,73,59,35,40,69,61,8,40,49,42,6,52,54,34,28,53,50,14,60,76,68,70,22,62,46,6,30,38,34,5,24,45,19,34,14,51,22,30,45,76,69,74,34,58,66,64,12,44,51,28,28,51,53,29,60,75,63,66,53,95,81,42,51,66,70,60,51,40,50,42,26,49,51,46,23,48,54,28,47,77,69,70,37,56,81,74,13,48,63,37,45,51,50,30,48,55,51,49,55,53,51,32,72,74,39,61,81,38,38,74,61,43,41,60,58,53,41,53,51,33,52,53,50,24,54,52,28,49,75,70,68,39,55,70,64,19,47,56,36,51,60,54,40,59,76,59,71,49,94,52,47,52,68,68,57,55,49,49,54,52,56,50,52,35,54,48,25,52,74,69,71,38,38,67,61,22,45,52,51,47,63,67,46,43,66,59,30,57,75,75,34,59,86,51,34,62,57,53,48,50,48,45,22,48,42,27,41,76,69,65,38,52,69,61,18,50,50,43,49,52,54,49,56,72,48,40,67,72,53,46,58,62,52,55,54,52,55,56,50,38,55,57,48,53,55,50,50,55,50,51,53,52,50,52,49,51,52,52,54,50,52,53,53,52,52,54,51,54,53,50,52,53,53,50,52,52,50,52,52,53,52,49,54,55,52,51,55,56,52,51,57,54,53,54,52,54,54,53,55,55,53,54,51,56,52,55,54,51,55,54,56,56,53,52,57,55,53,55,57,54,63,57,47,54,45,51,51,52,29,51,52,39,50,50,64,74,70,45,96,68,90,70,54,77,66,61,52,48,52,39,52,47,52,28,49,55,33,50,53,51,46,51,53,41,52,52,48,50,54,52,43,52,34,52,79,69,64,71,62,81,78,57,84,38,83,38,51,50,51,57,53,51,49,56,51,40,52,62,48,56,68,41,97,81,56,52,42,44,67,48,82,47,60,91,68,87,72,44,73,34,67,42,35,70,70,61,50,52,51,44,56,51,53,41,62,41,61,58,96,88,62,84,67,75,36,73,26,37,41,36,49,47,77,42,81,90,74,37,26,38,40,38,40,30,32,34,19,50,44,24,66,46,76,83,80,43,72,58,52,51,49,51,50,51,45,48,33,52,56,31,43,73,63,67,24,52,62,48,77,33,58,85,40,98,82,36,18,22,38,37,37,33,46,45,33,84,131

Sequence (653 aa):
MKRILILIHVLFCGYICPLLAEDTGAVRYQDSILKVADTLPATLVRLTYLRDMAYKHQYAPYNMTFSTRLYEEARRQKNAFYENMGAYYLAACYDKKHDPDSLSYWVDVLKDFVSQVGTYDYYLEQKAAISRALASKRQIEKAVYVAKETLEESKLRHSNNGMIAAYNSLGCAYGVSSRPNEALDAFLEAYRNFSPQTKTSLKVDILSRIAQVYGNGGKDSLKLPYLHEMDMTLQTVISKEPETRKNWSNFEIDCEVKYILHYMNRKNFTVAHEHIEKVKKLLEPHVDPVFWLNVQLIQLQYYAKTDEYDKSIALIDEVTPTVLNNYVSTFATLINYKASTQYDKGDIDGAIETRRYLIRKQDSLNNAFSANQLKQVKEIYHIDELLLEKQKIQDMNYRIGFILLGVCLLLMLLFYLYTRYVSGKIAVVEKKTAEAALQAETDNIAKERLKSEISHDIRTPLSVVVGFAELLTGKEELDKETKREYGQMIQTNAESLLNYVNSILELSRLESGKIQYEDEECDIIRLCSEVLDKVNGREESTVSVSLQTDLKEQLARTDRKWFDTLLFSLLTPSENDTSRYEAIIRIRRDRTRSALYFDVVNAPFAKVHFENKTSLIRHEINAHFIHYFGGIYKVQTEAEEGPTISFTIPCRD

pLDDT: mean 85.19, std 13.98, range [27.56, 98.62]

Foldseek 3Di:
DVVVVVVVVVVVPPDPDVQPDPPPVVVVVLVVLVVVLVPDPLDVVSLVSLLVQLLLDLFPPRNQSSLVVNLVSCVVVVPLQSVLVSLLSNLSVVLLVLNLVSLVVSLVVNVVSCVVNVACLSNLLSLLSSLQSCLVLVLLVVSLVSLVVSLVVCVVRVHLNSNLSSLQSNLSSCVSVVNLVSSLVSLVVSVVSDDPPHDLVSLLSSLLSNLVSCVVVVVNVSNVVSLVVSVVSLVVVCVVCVSNNLVCLLSLLSSLLSVLSSCVVVVVLVVSVVSLVVNVVSPDSRHDVVSVVSSLVSVLVSCLSVVVLVVNLVSLVVCLVVCVVPPVVCNLVSLQSNLVSCVSNVVPVVSVVSVVVSVVCVVVSVVVVVVSVVVSVVVVVVVVVVVVVVVVVVVVVVVVVVVVVVVVVVVVVVVVVVVVVVVVVVVVVVVVVVVVVVVVVVVVVVVVVVVVVLVVVLVVLVVLLVVLVVVLVDPDDDDPVSNVVSVVSNVVSVVVSVLQVVLVVLLVCLVVVVDDADFDKDFVVVLLVVLQCVQCVDPDHLEHEDEADPDPTDIATARSVVSSVLNNLQQDADDPDPHRFYWYWYWDQDPVQQKIKTKTFRGNLLQPPDPDPSSVSVQVSSQSRLVVQVKGWDWDQDDPRHTIIMMMHHHDD

Mean predicted aligned error: 17.54 Å